Protein 2AXQ (pdb70)

Foldseek 3Di:
DFEEEEEDQDLLLQVQLVVQLVDPPYAYEYEEQDQVSQCVSCVVSVGHYDYDDLVPLVRLLVVQLVGQEYEYADDPVSVLSNVVSCLVNVHEYEYLDDQDVSNVVCFVSLAVSWYAYEYNPFQVRRQVQLVVLVVLVVQVVQVKAFAAKEKEKEKFFDQVQQPAQQSHFDPFFCLCVLQQQQAKAWWADQQDIDIGHSVGQLVQWAFDDDDPVAAKIKTFGRYQPVVCVLSVRVNYRTTTYIYITGPNNSLLSQLCVLLVLQDFPQDCLLQDFFFLLSSLCVSLVFPHLALVRSLVSSVVRDDAPDPVSSVSNSVNCVVLRNSHRGTFPRPRGRNVSVRVSCRVPRHDDQQTKMKMKMKMKTWMQGPVRDIWIKMWIWIDMADRVGRHPSSCSRSLSSSQVVVCSVVVQPPDHGHHYSRHCSSSVSSQVCCCVVPVTTTDMDIDD

Structure (mmCIF, N/CA/C/O backbone):
data_2AXQ
#
_entry.id   2AXQ
#
_cell.length_a   85.279
_cell.length_b   85.279
_cell.length_c   141.977
_cell.angle_alpha   90.00
_cell.angle_beta   90.00
_cell.angle_gamma   120.00
#
_symmetry.space_group_name_H-M   'P 31 2 1'
#
loop_
_entity.id
_entity.type
_entity.pdbx_description
1 polymer 'Saccharopine dehydrogenase'
2 non-polymer 'SULFATE ION'
3 water water
#
loop_
_atom_site.group_PDB
_atom_site.id
_atom_site.type_symbol
_atom_site.label_atom_id
_atom_site.label_alt_id
_atom_site.label_comp_id
_atom_site.label_asym_id
_atom_site.label_entity_id
_atom_site.label_seq_id
_atom_site.pdbx_PDB_ins_code
_atom_site.Cartn_x
_atom_site.Cartn_y
_atom_site.Cartn_z
_atom_site.occupancy
_atom_site.B_iso_or_equiv
_atom_site.auth_seq_id
_atom_site.auth_comp_id
_atom_site.auth_asym_id
_atom_site.auth_atom_id
_atom_site.pdbx_PDB_model_num
ATOM 1 N N . GLY A 1 23 ? 52.666 3.574 -4.201 1.00 45.60 2 GLY A N 1
ATOM 2 C CA . GLY A 1 23 ? 52.285 2.258 -4.800 1.00 42.87 2 GLY A CA 1
ATOM 3 C C . GLY A 1 23 ? 50.966 1.714 -4.270 1.00 40.74 2 GLY A C 1
ATOM 4 O O . GLY A 1 23 ? 50.062 2.469 -3.912 1.00 42.49 2 GLY A O 1
ATOM 5 N N . LYS A 1 24 ? 50.859 0.392 -4.221 1.00 37.55 3 LYS A N 1
ATOM 6 C CA . LYS A 1 24 ? 49.640 -0.260 -3.775 1.00 32.10 3 LYS A CA 1
ATOM 7 C C . LYS A 1 24 ? 49.760 -0.644 -2.329 1.00 26.01 3 LYS A C 1
ATOM 8 O O . LYS A 1 24 ? 50.840 -1.003 -1.860 1.00 28.98 3 LYS A O 1
ATOM 14 N N . ASN A 1 25 ? 48.637 -0.578 -1.625 1.00 22.32 4 ASN A N 1
ATOM 15 C CA . ASN A 1 25 ? 48.607 -0.851 -0.206 1.00 24.81 4 ASN A CA 1
ATOM 16 C C . ASN A 1 25 ? 47.930 -2.208 0.060 1.00 24.03 4 ASN A C 1
ATOM 17 O O . ASN A 1 25 ? 46.771 -2.383 -0.263 1.00 21.01 4 ASN A O 1
ATOM 22 N N . VAL A 1 26 ? 48.678 -3.149 0.647 1.00 20.77 5 VAL A N 1
ATOM 23 C CA . VAL A 1 26 ? 48.174 -4.493 0.924 1.00 22.55 5 VAL A CA 1
ATOM 24 C C . VAL A 1 26 ? 48.037 -4.693 2.422 1.00 20.07 5 VAL A C 1
ATOM 25 O O . VAL A 1 26 ? 48.994 -4.456 3.168 1.00 22.89 5 VAL A O 1
ATOM 29 N N . LEU A 1 27 ? 46.842 -5.089 2.874 1.00 21.26 6 LEU A N 1
ATOM 30 C CA . LEU A 1 27 ? 46.639 -5.488 4.273 1.00 21.58 6 LEU A CA 1
ATOM 31 C C . LEU A 1 27 ? 46.661 -7.017 4.375 1.00 23.18 6 LEU A C 1
ATOM 32 O O . LEU A 1 27 ? 45.969 -7.715 3.633 1.00 21.43 6 LEU A O 1
ATOM 37 N N . LEU A 1 28 ? 47.458 -7.528 5.303 1.00 21.03 7 LEU A N 1
ATOM 38 C CA . LEU A 1 28 ? 47.464 -8.959 5.551 1.00 24.08 7 LEU A CA 1
ATOM 39 C C . LEU A 1 28 ? 46.964 -9.235 6.953 1.00 24.84 7 LEU A C 1
ATOM 40 O O . LEU A 1 28 ? 47.533 -8.741 7.933 1.00 24.47 7 LEU A O 1
ATOM 45 N N . LEU A 1 29 ? 45.896 -10.015 7.036 1.00 23.39 8 LEU A N 1
ATOM 46 C CA . LEU A 1 29 ? 45.370 -10.484 8.298 1.00 27.41 8 LEU A CA 1
ATOM 47 C C . LEU A 1 29 ? 45.885 -11.901 8.530 1.00 32.28 8 LEU A C 1
ATOM 48 O O . LEU A 1 29 ? 45.622 -12.804 7.736 1.00 29.42 8 LEU A O 1
ATOM 53 N N . GLY A 1 30 ? 46.605 -12.105 9.627 1.00 35.25 9 GLY A N 1
ATOM 54 C CA . GLY A 1 30 ? 47.082 -13.441 9.925 1.00 42.61 9 GLY A CA 1
ATOM 55 C C . GLY A 1 30 ? 48.383 -13.502 10.687 1.00 47.67 9 GLY A C 1
ATOM 56 O O . GLY A 1 30 ? 49.263 -12.639 10.538 1.00 46.12 9 GLY A O 1
ATOM 57 N N . SER A 1 31 ? 48.476 -14.529 11.528 1.00 51.85 10 SER A N 1
ATOM 58 C CA . SER A 1 31 ? 49.703 -14.862 12.239 1.00 57.21 10 SER A CA 1
ATOM 59 C C . SER A 1 31 ? 49.827 -16.382 12.254 1.00 58.53 10 SER A C 1
ATOM 60 O O . SER A 1 31 ? 49.792 -17.018 13.312 1.00 60.52 10 SER A O 1
ATOM 63 N N . GLY A 1 32 ? 49.910 -16.953 11.058 1.00 58.75 11 GLY A N 1
ATOM 64 C CA . GLY A 1 32 ? 50.253 -18.352 10.879 1.00 56.88 11 GLY A CA 1
ATOM 65 C C . GLY A 1 32 ? 51.599 -18.322 10.195 1.00 56.21 11 GLY A C 1
ATOM 66 O O . GLY A 1 32 ? 52.063 -17.244 9.804 1.00 53.81 11 GLY A O 1
ATOM 67 N N . PHE A 1 33 ? 52.233 -19.491 10.060 1.00 53.69 12 PHE A N 1
ATOM 68 C CA . PHE A 1 33 ? 53.506 -19.596 9.343 1.00 51.34 12 PHE A CA 1
ATOM 69 C C . PHE A 1 33 ? 53.289 -19.255 7.866 1.00 44.83 12 PHE A C 1
ATOM 70 O O . PHE A 1 33 ? 54.226 -18.871 7.183 1.00 43.41 12 PHE A O 1
ATOM 78 N N . VAL A 1 34 ? 52.053 -19.381 7.385 1.00 40.45 13 VAL A N 1
ATOM 79 C CA . VAL A 1 34 ? 51.729 -19.010 6.003 1.00 36.63 13 VAL A CA 1
ATOM 80 C C . VAL A 1 34 ? 51.918 -17.523 5.749 1.00 33.12 13 VAL A C 1
ATOM 81 O O . VAL A 1 34 ? 52.305 -17.107 4.654 1.00 28.45 13 VAL A O 1
ATOM 85 N N . ALA A 1 35 ? 51.677 -16.711 6.776 1.00 29.53 14 ALA A N 1
ATOM 86 C CA . ALA A 1 35 ? 51.838 -15.269 6.633 1.00 26.41 14 ALA A CA 1
ATOM 87 C C . ALA A 1 35 ? 53.246 -14.828 6.212 1.00 25.75 14 ALA A C 1
ATOM 88 O O . ALA A 1 35 ? 53.375 -13.925 5.417 1.00 22.99 14 ALA A O 1
ATOM 90 N N . GLN A 1 36 ? 54.299 -15.493 6.704 1.00 26.60 15 GLN A N 1
ATOM 91 C CA . GLN A 1 36 ? 55.651 -15.001 6.471 1.00 24.56 15 GLN A CA 1
ATOM 92 C C . GLN A 1 36 ? 56.072 -14.905 5.007 1.00 23.21 15 GLN A C 1
ATOM 93 O O . GLN A 1 36 ? 56.523 -13.845 4.581 1.00 26.94 15 GLN A O 1
ATOM 99 N N . PRO A 1 37 ? 55.947 -15.998 4.228 1.00 23.27 16 PRO A N 1
ATOM 100 C CA . PRO A 1 37 ? 56.367 -15.802 2.832 1.00 21.19 16 PRO A CA 1
ATOM 101 C C . PRO A 1 37 ? 55.539 -14.772 2.048 1.00 20.85 16 PRO A C 1
ATOM 102 O O . PRO A 1 37 ? 56.045 -14.194 1.082 1.00 23.07 16 PRO A O 1
ATOM 106 N N . VAL A 1 38 ? 54.268 -14.612 2.400 1.00 21.93 17 VAL A N 1
ATOM 107 C CA . VAL A 1 38 ? 53.378 -13.656 1.685 1.00 20.95 17 VAL A CA 1
ATOM 108 C C . VAL A 1 38 ? 53.857 -12.229 1.956 1.00 23.24 17 VAL A C 1
ATOM 109 O O . VAL A 1 38 ? 54.119 -11.472 1.029 1.00 23.29 17 VAL A O 1
ATOM 113 N N . ILE A 1 39 ? 53.992 -11.880 3.237 1.00 23.97 18 ILE A N 1
ATOM 114 C CA . ILE A 1 39 ? 54.525 -10.565 3.617 1.00 25.75 18 ILE A CA 1
ATOM 115 C C . ILE A 1 39 ? 55.860 -10.361 2.918 1.00 25.81 18 ILE A C 1
ATOM 116 O O . ILE A 1 39 ? 56.062 -9.373 2.201 1.00 24.75 18 ILE A O 1
ATOM 121 N N . ASP A 1 40 ? 56.775 -11.323 3.076 1.00 26.00 19 ASP A N 1
ATOM 122 C CA . ASP A 1 40 ? 58.126 -11.151 2.555 1.00 28.84 19 ASP A CA 1
ATOM 123 C C . ASP A 1 40 ? 58.223 -11.014 1.037 1.00 28.29 19 ASP A C 1
ATOM 124 O O . ASP A 1 40 ? 58.988 -10.186 0.534 1.00 30.22 19 ASP A O 1
ATOM 129 N N . THR A 1 41 ? 57.471 -11.819 0.289 1.00 25.76 20 THR A N 1
ATOM 130 C CA . THR A 1 41 ? 57.557 -11.713 -1.171 1.00 24.11 20 THR A CA 1
ATOM 131 C C . THR A 1 41 ? 56.876 -10.433 -1.688 1.00 24.05 20 THR A C 1
ATOM 132 O O . THR A 1 41 ? 57.339 -9.839 -2.666 1.00 26.32 20 THR A O 1
ATOM 136 N N . LEU A 1 42 ? 55.796 -10.004 -1.021 1.00 23.32 21 LEU A N 1
ATOM 137 C CA . LEU A 1 42 ? 55.077 -8.796 -1.454 1.00 24.45 21 LEU A CA 1
ATOM 138 C C . LEU A 1 42 ? 55.851 -7.535 -1.056 1.00 24.95 21 LEU A C 1
ATOM 139 O O . LEU A 1 42 ? 55.985 -6.617 -1.861 1.00 26.51 21 LEU A O 1
ATOM 144 N N . ALA A 1 43 ? 56.356 -7.503 0.179 1.00 29.02 22 ALA A N 1
ATOM 145 C CA . ALA A 1 43 ? 57.096 -6.327 0.682 1.00 28.17 22 ALA A CA 1
ATOM 146 C C . ALA A 1 43 ? 58.408 -6.055 -0.077 1.00 33.17 22 ALA A C 1
ATOM 147 O O . ALA A 1 43 ? 58.864 -4.901 -0.155 1.00 33.58 22 ALA A O 1
ATOM 149 N N . ALA A 1 44 ? 58.977 -7.114 -0.670 1.00 32.98 23 ALA A N 1
ATOM 150 C CA . ALA A 1 44 ? 60.136 -7.023 -1.552 1.00 35.34 23 ALA A CA 1
ATOM 151 C C . ALA A 1 44 ? 59.868 -6.189 -2.807 1.00 35.71 23 ALA A C 1
ATOM 152 O O . ALA A 1 44 ? 60.793 -5.649 -3.412 1.00 38.85 23 ALA A O 1
ATOM 154 N N . ASN A 1 45 ? 58.602 -6.084 -3.194 1.00 36.58 24 ASN A N 1
ATOM 155 C CA . ASN A 1 45 ? 58.198 -5.235 -4.304 1.00 38.23 24 ASN A CA 1
ATOM 156 C C . ASN A 1 45 ? 58.191 -3.759 -3.860 1.00 40.03 24 ASN A C 1
ATOM 157 O O . ASN A 1 45 ? 57.576 -3.409 -2.860 1.00 35.99 24 ASN A O 1
ATOM 162 N N . ASP A 1 46 ? 58.883 -2.902 -4.607 1.00 44.35 25 ASP A N 1
ATOM 163 C CA . ASP A 1 46 ? 59.011 -1.489 -4.220 1.00 47.79 25 ASP A CA 1
ATOM 164 C C . ASP A 1 46 ? 57.681 -0.756 -4.237 1.00 46.25 25 ASP A C 1
ATOM 165 O O . ASP A 1 46 ? 57.461 0.133 -3.415 1.00 47.81 25 ASP A O 1
ATOM 170 N N . ASP A 1 47 ? 56.792 -1.163 -5.142 1.00 44.72 26 ASP A N 1
ATOM 171 C CA . ASP A 1 47 ? 55.482 -0.517 -5.302 1.00 43.33 26 ASP A CA 1
ATOM 172 C C . ASP A 1 47 ? 54.348 -1.179 -4.527 1.00 38.97 26 ASP A C 1
ATOM 173 O O . ASP A 1 47 ? 53.182 -1.012 -4.881 1.00 39.15 26 ASP A O 1
ATOM 178 N N . ILE A 1 48 ? 54.689 -1.944 -3.495 1.00 33.30 27 ILE A N 1
ATOM 179 C CA . ILE A 1 48 ? 53.665 -2.536 -2.624 1.00 29.44 27 ILE A CA 1
ATOM 180 C C . ILE A 1 48 ? 54.031 -2.230 -1.192 1.00 30.05 27 ILE A C 1
ATOM 181 O O . ILE A 1 48 ? 55.170 -2.467 -0.764 1.00 31.03 27 ILE A O 1
ATOM 186 N N . ASN A 1 49 ? 53.061 -1.700 -0.452 1.00 29.69 28 ASN A N 1
ATOM 187 C CA . ASN A 1 49 ? 53.238 -1.382 0.954 1.00 29.22 28 ASN A CA 1
ATOM 188 C C . ASN A 1 49 ? 52.367 -2.320 1.764 1.00 26.81 28 ASN A C 1
ATOM 189 O O . ASN A 1 49 ? 51.139 -2.271 1.676 1.00 24.39 28 ASN A O 1
ATOM 194 N N . VAL A 1 50 ? 53.004 -3.198 2.523 1.00 24.93 29 VAL A N 1
ATOM 195 C CA . VAL A 1 50 ? 52.283 -4.179 3.305 1.00 25.15 29 VAL A CA 1
ATOM 196 C C . VAL A 1 50 ? 52.090 -3.700 4.715 1.00 25.00 29 VAL A C 1
ATOM 197 O O . VAL A 1 50 ? 53.002 -3.164 5.319 1.00 26.43 29 VAL A O 1
ATOM 201 N N . THR A 1 51 ? 50.880 -3.913 5.206 1.00 23.62 30 THR A N 1
ATOM 202 C CA . THR A 1 51 ? 50.558 -3.754 6.588 1.00 25.23 30 THR A CA 1
ATOM 203 C C . THR A 1 51 ? 50.134 -5.113 7.101 1.00 24.49 30 THR A C 1
ATOM 204 O O . THR A 1 51 ? 49.214 -5.744 6.562 1.00 23.31 30 THR A O 1
ATOM 208 N N . VAL A 1 52 ? 50.822 -5.559 8.153 1.00 23.64 31 VAL A N 1
ATOM 209 C CA . VAL A 1 52 ? 50.441 -6.764 8.882 1.00 24.05 31 VAL A CA 1
ATOM 210 C C . VAL A 1 52 ? 49.586 -6.450 10.092 1.00 27.22 31 VAL A C 1
ATOM 211 O O . VAL A 1 52 ? 49.933 -5.575 10.917 1.00 27.46 31 VAL A O 1
ATOM 215 N N . ALA A 1 53 ? 48.471 -7.164 10.184 1.00 23.05 32 ALA A N 1
ATOM 216 C CA . ALA A 1 53 ? 47.506 -7.020 11.266 1.00 28.69 32 ALA A CA 1
ATOM 217 C C . ALA A 1 53 ? 47.269 -8.355 11.961 1.00 30.96 32 ALA A C 1
ATOM 218 O O . ALA A 1 53 ? 46.879 -9.342 11.331 1.00 32.77 32 ALA A O 1
ATOM 220 N N . CYS A 1 54 ? 47.554 -8.385 13.259 1.00 32.51 33 CYS A N 1
ATOM 221 C CA . CYS A 1 54 ? 47.236 -9.514 14.121 1.00 35.57 33 CYS A CA 1
ATOM 222 C C . CYS A 1 54 ? 46.574 -8.912 15.362 1.00 37.28 33 CYS A C 1
ATOM 223 O O . CYS A 1 54 ? 46.619 -7.693 15.560 1.00 37.80 33 CYS A O 1
ATOM 226 N N . ARG A 1 55 ? 45.988 -9.756 16.199 1.00 38.11 34 ARG A N 1
ATOM 227 C CA . ARG A 1 55 ? 45.491 -9.300 17.500 1.00 42.57 34 ARG A CA 1
ATOM 228 C C . ARG A 1 55 ? 46.510 -8.482 18.319 1.00 42.73 34 ARG A C 1
ATOM 229 O O . ARG A 1 55 ? 46.127 -7.460 18.908 1.00 40.37 34 ARG A O 1
ATOM 237 N N . THR A 1 56 ? 47.786 -8.898 18.344 1.00 38.38 35 THR A N 1
ATOM 238 C CA . THR A 1 56 ? 48.786 -8.211 19.166 1.00 37.79 35 THR A CA 1
ATOM 239 C C . THR A 1 56 ? 49.841 -7.465 18.332 1.00 38.69 35 THR A C 1
ATOM 240 O O . THR A 1 56 ? 50.480 -8.048 17.449 1.00 39.60 35 THR A O 1
ATOM 244 N N . LEU A 1 57 ? 50.043 -6.184 18.623 1.00 36.52 36 LEU A N 1
ATOM 245 C CA . LEU A 1 57 ? 51.020 -5.379 17.856 1.00 36.72 36 LEU A CA 1
ATOM 246 C C . LEU A 1 57 ? 52.399 -6.071 17.679 1.00 40.35 36 LEU A C 1
ATOM 247 O O . LEU A 1 57 ? 53.048 -5.964 16.608 1.00 36.67 36 LEU A O 1
ATOM 252 N N . ALA A 1 58 ? 52.854 -6.756 18.731 1.00 41.95 37 ALA A N 1
ATOM 253 C CA . ALA A 1 58 ? 54.197 -7.356 18.733 1.00 41.18 37 ALA A CA 1
ATOM 254 C C . ALA A 1 58 ? 54.336 -8.473 17.675 1.00 41.10 37 ALA A C 1
ATOM 255 O O . ALA A 1 58 ? 55.308 -8.451 16.919 1.00 36.50 37 ALA A O 1
ATOM 257 N N . ASN A 1 59 ? 53.361 -9.407 17.610 1.00 40.34 38 ASN A N 1
ATOM 258 C CA . ASN A 1 59 ? 53.258 -10.394 16.509 1.00 41.60 38 ASN A CA 1
ATOM 259 C C . ASN A 1 59 ? 53.436 -9.772 15.144 1.00 41.03 38 ASN A C 1
ATOM 260 O O . ASN A 1 59 ? 54.231 -10.242 14.336 1.00 44.64 38 ASN A O 1
ATOM 265 N N . ALA A 1 60 ? 52.635 -8.741 14.882 1.00 34.28 39 ALA A N 1
ATOM 266 C CA . ALA A 1 60 ? 52.625 -8.095 13.606 1.00 32.73 39 ALA A CA 1
ATOM 267 C C . ALA A 1 60 ? 53.974 -7.404 13.396 1.00 34.51 39 ALA A C 1
ATOM 268 O O . ALA A 1 60 ? 54.523 -7.432 12.292 1.00 36.59 39 ALA A O 1
ATOM 270 N N . GLN A 1 61 ? 54.534 -6.809 14.459 1.00 34.57 40 GLN A N 1
ATOM 271 C CA . GLN A 1 61 ? 55.835 -6.114 14.319 1.00 35.94 40 GLN A CA 1
ATOM 272 C C . GLN A 1 61 ? 56.931 -7.132 14.025 1.00 36.96 40 GLN A C 1
ATOM 273 O O . GLN A 1 61 ? 57.893 -6.815 13.329 1.00 37.64 40 GLN A O 1
ATOM 279 N N . ALA A 1 62 ? 56.738 -8.350 14.534 1.00 33.69 41 ALA A N 1
ATOM 280 C CA . ALA A 1 62 ? 57.682 -9.454 14.365 1.00 39.88 41 ALA A CA 1
ATOM 281 C C . ALA A 1 62 ? 57.581 -10.060 12.965 1.00 38.87 41 ALA A C 1
ATOM 282 O O . ALA A 1 62 ? 58.605 -10.265 12.296 1.00 42.41 41 ALA A O 1
ATOM 284 N N . LEU A 1 63 ? 56.349 -10.354 12.543 1.00 38.78 42 LEU A N 1
ATOM 285 C CA . LEU A 1 63 ? 56.066 -10.764 11.166 1.00 34.92 42 LEU A CA 1
ATOM 286 C C . LEU A 1 63 ? 56.499 -9.711 10.174 1.00 35.36 42 LEU A C 1
ATOM 287 O O . LEU A 1 63 ? 57.017 -10.034 9.107 1.00 37.05 42 LEU A O 1
ATOM 292 N N . ALA A 1 64 ? 56.331 -8.441 10.541 1.00 34.21 43 ALA A N 1
ATOM 293 C CA . ALA A 1 64 ? 56.694 -7.330 9.660 1.00 35.10 43 ALA A CA 1
ATOM 294 C C . ALA A 1 64 ? 58.183 -6.963 9.706 1.00 34.77 43 ALA A C 1
ATOM 295 O O . ALA A 1 64 ? 58.708 -6.370 8.762 1.00 36.31 43 ALA A O 1
ATOM 297 N N . LYS A 1 65 ? 58.846 -7.314 10.813 1.00 39.76 44 LYS A N 1
ATOM 298 C CA . LYS A 1 65 ? 60.227 -6.906 11.089 1.00 42.62 44 LYS A CA 1
ATOM 299 C C . LYS A 1 65 ? 61.221 -7.236 9.974 1.00 40.05 44 LYS A C 1
ATOM 300 O O . LYS A 1 65 ? 61.930 -6.340 9.530 1.00 42.56 44 LYS A O 1
ATOM 306 N N . PRO A 1 66 ? 61.266 -8.507 9.501 1.00 39.87 45 PRO A N 1
ATOM 307 C CA . PRO A 1 66 ? 62.206 -8.860 8.430 1.00 38.95 45 PRO A CA 1
ATOM 308 C C . PRO A 1 66 ? 62.146 -7.929 7.229 1.00 38.58 45 PRO A C 1
ATOM 309 O O . PRO A 1 66 ? 63.183 -7.543 6.688 1.00 39.37 45 PRO A O 1
ATOM 313 N N . SER A 1 67 ? 60.942 -7.540 6.822 1.00 39.89 46 SER A N 1
ATOM 314 C CA . SER A 1 67 ? 60.797 -6.674 5.660 1.00 39.95 46 SER A CA 1
ATOM 315 C C . SER A 1 67 ? 60.611 -5.206 6.005 1.00 39.94 46 SER A C 1
ATOM 316 O O . SER A 1 67 ? 60.501 -4.375 5.115 1.00 41.57 46 SER A O 1
ATOM 319 N N . GLY A 1 68 ? 60.557 -4.882 7.288 1.00 42.49 47 GLY A N 1
ATOM 320 C CA . GLY A 1 68 ? 60.301 -3.496 7.691 1.00 45.92 47 GLY A CA 1
ATOM 321 C C . GLY A 1 68 ? 58.933 -3.009 7.226 1.00 46.45 47 GLY A C 1
ATOM 322 O O . GLY A 1 68 ? 58.780 -1.860 6.778 1.00 46.82 47 GLY A O 1
ATOM 323 N N . SER A 1 69 ? 57.939 -3.886 7.322 1.00 43.98 48 SER A N 1
ATOM 324 C CA . SER A 1 69 ? 56.587 -3.532 6.923 1.00 41.93 48 SER A CA 1
ATOM 325 C C . SER A 1 69 ? 55.892 -2.804 8.051 1.00 40.28 48 SER A C 1
ATOM 326 O O . SER A 1 69 ? 56.280 -2.911 9.216 1.00 41.93 48 SER A O 1
ATOM 329 N N . LYS A 1 70 ? 54.853 -2.063 7.696 1.00 37.30 49 LYS A N 1
ATOM 330 C CA . LYS A 1 70 ? 53.967 -1.501 8.695 1.00 35.81 49 LYS A CA 1
ATOM 331 C C . LYS A 1 70 ? 53.282 -2.658 9.431 1.00 33.40 49 LYS A C 1
ATOM 332 O O . LYS A 1 70 ? 53.106 -3.746 8.889 1.00 32.64 49 LYS A O 1
ATOM 338 N N . ALA A 1 71 ? 52.935 -2.423 10.692 1.00 32.87 50 ALA A N 1
ATOM 339 C CA . ALA A 1 71 ? 52.409 -3.447 11.584 1.00 30.91 50 ALA A CA 1
ATOM 340 C C . ALA A 1 71 ? 51.441 -2.785 12.534 1.00 32.71 50 ALA A C 1
ATOM 341 O O . ALA A 1 71 ? 51.712 -1.671 13.034 1.00 33.33 50 ALA A O 1
ATOM 343 N N . ILE A 1 72 ? 50.306 -3.434 12.779 1.00 32.55 51 ILE A N 1
ATOM 344 C CA . ILE A 1 72 ? 49.272 -2.869 13.663 1.00 33.15 51 ILE A CA 1
ATOM 345 C C . ILE A 1 72 ? 48.637 -4.005 14.394 1.00 28.57 51 ILE A C 1
ATOM 346 O O . ILE A 1 72 ? 48.811 -5.147 13.997 1.00 32.62 51 ILE A O 1
ATOM 351 N N . SER A 1 73 ? 47.890 -3.696 15.453 1.00 29.82 52 SER A N 1
ATOM 352 C CA . SER A 1 73 ? 47.014 -4.675 16.114 1.00 26.81 52 SER A CA 1
ATOM 353 C C . SER A 1 73 ? 45.615 -4.484 15.570 1.00 32.64 52 SER A C 1
ATOM 354 O O . SER A 1 73 ? 45.280 -3.382 15.124 1.00 35.12 52 SER A O 1
ATOM 357 N N . LEU A 1 74 ? 44.798 -5.533 15.627 1.00 30.42 53 LEU A N 1
ATOM 358 C CA . LEU A 1 74 ? 43.451 -5.497 15.055 1.00 31.79 53 LEU A CA 1
ATOM 359 C C . LEU A 1 74 ? 42.552 -6.619 15.521 1.00 31.38 53 LEU A C 1
ATOM 360 O O . LEU A 1 74 ? 42.877 -7.788 15.402 1.00 35.03 53 LEU A O 1
ATOM 365 N N . ASP A 1 75 ? 41.382 -6.242 16.012 1.00 31.52 54 ASP A N 1
ATOM 366 C CA . ASP A 1 75 ? 40.351 -7.172 16.373 1.00 30.05 54 ASP A CA 1
ATOM 367 C C . ASP A 1 75 ? 39.367 -7.255 15.216 1.00 32.77 54 ASP A C 1
ATOM 368 O O . ASP A 1 75 ? 38.662 -6.291 14.961 1.00 31.52 54 ASP A O 1
ATOM 373 N N . VAL A 1 76 ? 39.301 -8.393 14.522 1.00 31.74 55 VAL A N 1
ATOM 374 C CA . VAL A 1 76 ? 38.440 -8.493 13.321 1.00 33.13 55 VAL A CA 1
ATOM 375 C C . VAL A 1 76 ? 36.944 -8.480 13.625 1.00 36.50 55 VAL A C 1
ATOM 376 O O . VAL A 1 76 ? 36.138 -8.230 12.724 1.00 39.59 55 VAL A O 1
ATOM 380 N N . THR A 1 77 ? 36.568 -8.751 14.875 1.00 35.06 56 THR A N 1
ATOM 381 C CA . THR A 1 77 ? 35.158 -8.693 15.277 1.00 34.80 56 THR A CA 1
ATOM 382 C C . THR A 1 77 ? 34.677 -7.262 15.547 1.00 32.33 56 THR A C 1
ATOM 383 O O . THR A 1 77 ? 33.486 -7.028 15.688 1.00 37.75 56 THR A O 1
ATOM 387 N N . ASP A 1 78 ? 35.600 -6.312 15.608 1.00 32.50 57 ASP A N 1
ATOM 388 C CA . ASP A 1 78 ? 35.251 -4.912 15.809 1.00 29.64 57 ASP A CA 1
ATOM 389 C C . ASP A 1 78 ? 35.038 -4.307 14.424 1.00 28.87 57 ASP A C 1
ATOM 390 O O . ASP A 1 78 ? 36.016 -3.942 13.755 1.00 28.35 57 ASP A O 1
ATOM 395 N N . ASP A 1 79 ? 33.776 -4.234 13.989 1.00 28.85 58 ASP A N 1
ATOM 396 C CA . ASP A 1 79 ? 33.400 -3.632 12.684 1.00 28.92 58 ASP A CA 1
ATOM 397 C C . ASP A 1 79 ? 34.063 -2.288 12.362 1.00 30.18 58 ASP A C 1
ATOM 398 O O . ASP A 1 79 ? 34.573 -2.098 11.257 1.00 28.05 58 ASP A O 1
ATOM 403 N N . SER A 1 80 ? 34.060 -1.350 13.317 1.00 28.45 59 SER A N 1
ATOM 404 C CA . SER A 1 80 ? 34.684 -0.043 13.086 1.00 26.14 59 SER A CA 1
ATOM 405 C C . SER A 1 80 ? 36.202 -0.140 12.915 1.00 22.55 59 SER A C 1
ATOM 406 O O . SER A 1 80 ? 36.786 0.562 12.106 1.00 24.71 59 SER A O 1
ATOM 409 N N . ALA A 1 81 ? 36.858 -0.976 13.729 1.00 22.29 60 ALA A N 1
ATOM 410 C CA . ALA A 1 81 ? 38.332 -1.076 13.643 1.00 24.02 60 ALA A CA 1
ATOM 411 C C . ALA A 1 81 ? 38.689 -1.687 12.294 1.00 21.35 60 ALA A C 1
ATOM 412 O O . ALA A 1 81 ? 39.662 -1.272 11.652 1.00 22.21 60 ALA A O 1
ATOM 414 N N . LEU A 1 82 ? 37.874 -2.655 11.886 1.00 22.33 61 LEU A N 1
ATOM 415 C CA . LEU A 1 82 ? 38.103 -3.407 10.664 1.00 19.99 61 LEU A CA 1
ATOM 416 C C . LEU A 1 82 ? 37.884 -2.492 9.456 1.00 19.78 61 LEU A C 1
ATOM 417 O O . LEU A 1 82 ? 38.721 -2.433 8.573 1.00 21.30 61 LEU A O 1
ATOM 422 N N . ASP A 1 83 ? 36.787 -1.738 9.452 1.00 20.98 62 ASP A N 1
ATOM 423 C CA . ASP A 1 83 ? 36.573 -0.772 8.348 1.00 22.03 62 ASP A CA 1
ATOM 424 C C . ASP A 1 83 ? 37.707 0.232 8.239 1.00 22.34 62 ASP A C 1
ATOM 425 O O . ASP A 1 83 ? 38.161 0.574 7.119 1.00 21.85 62 ASP A O 1
ATOM 430 N N . LYS A 1 84 ? 38.153 0.759 9.381 1.00 20.93 63 LYS A N 1
ATOM 431 C CA . LYS A 1 84 ? 39.186 1.787 9.350 1.00 22.84 63 LYS A CA 1
ATOM 432 C C . LYS A 1 84 ? 40.390 1.301 8.580 1.00 22.63 63 LYS A C 1
ATOM 433 O O . LYS A 1 84 ? 40.874 1.977 7.683 1.00 21.94 63 LYS A O 1
ATOM 439 N N . VAL A 1 85 ? 40.865 0.099 8.884 1.00 23.66 64 VAL A N 1
ATOM 440 C CA . VAL A 1 85 ? 42.094 -0.335 8.210 1.00 22.54 64 VAL A CA 1
ATOM 441 C C . VAL A 1 85 ? 41.878 -0.845 6.771 1.00 20.11 64 VAL A C 1
ATOM 442 O O . VAL A 1 85 ? 42.688 -0.573 5.905 1.00 21.21 64 VAL A O 1
ATOM 446 N N . LEU A 1 86 ? 40.788 -1.548 6.499 1.00 19.98 65 LEU A N 1
ATOM 447 C CA . LEU A 1 86 ? 40.497 -1.929 5.093 1.00 20.19 65 LEU A CA 1
ATOM 448 C C . LEU A 1 86 ? 40.446 -0.713 4.177 1.00 20.96 65 LEU A C 1
ATOM 449 O O . LEU A 1 86 ? 41.020 -0.718 3.094 1.00 23.69 65 LEU A O 1
ATOM 454 N N . ALA A 1 87 ? 39.763 0.338 4.624 1.00 22.07 66 ALA A N 1
ATOM 455 C CA . ALA A 1 87 ? 39.679 1.561 3.836 1.00 22.00 66 ALA A CA 1
ATOM 456 C C . ALA A 1 87 ? 41.024 2.214 3.530 1.00 23.69 66 ALA A C 1
ATOM 457 O O . ALA A 1 87 ? 41.104 2.999 2.591 1.00 26.62 66 ALA A O 1
ATOM 459 N N . ASP A 1 88 ? 42.050 1.930 4.341 1.00 24.08 67 ASP A N 1
ATOM 460 C CA . ASP A 1 88 ? 43.405 2.447 4.151 1.00 25.38 67 ASP A CA 1
ATOM 461 C C . ASP A 1 88 ? 44.186 1.632 3.123 1.00 26.32 67 ASP A C 1
ATOM 462 O O . ASP A 1 88 ? 45.340 1.929 2.812 1.00 24.33 67 ASP A O 1
ATOM 467 N N . ASN A 1 89 ? 43.550 0.598 2.587 1.00 24.61 68 ASN A N 1
ATOM 468 C CA . ASN A 1 89 ? 44.262 -0.349 1.737 1.00 22.03 68 ASN A CA 1
ATOM 469 C C . ASN A 1 89 ? 43.523 -0.632 0.444 1.00 23.28 68 ASN A C 1
ATOM 470 O O . ASN A 1 89 ? 42.316 -0.407 0.357 1.00 23.97 68 ASN A O 1
ATOM 475 N N . ASP A 1 90 ? 44.245 -1.159 -0.544 1.00 25.50 69 ASP A N 1
ATOM 476 C CA . ASP A 1 90 ? 43.648 -1.534 -1.818 1.00 25.27 69 ASP A CA 1
ATOM 477 C C . ASP A 1 90 ? 43.101 -2.968 -1.859 1.00 24.17 69 ASP A C 1
ATOM 478 O O . ASP A 1 90 ? 42.214 -3.268 -2.659 1.00 24.37 69 ASP A O 1
ATOM 483 N N . VAL A 1 91 ? 43.643 -3.853 -1.016 1.00 22.12 70 VAL A N 1
ATOM 484 C CA . VAL A 1 91 ? 43.254 -5.261 -0.977 1.00 20.71 70 VAL A CA 1
ATOM 485 C C . VAL A 1 91 ? 43.604 -5.791 0.412 1.00 19.85 70 VAL A C 1
ATOM 486 O O . VAL A 1 91 ? 44.560 -5.317 1.059 1.00 24.85 70 VAL A O 1
ATOM 490 N N . VAL A 1 92 ? 42.813 -6.751 0.873 1.00 20.20 71 VAL A N 1
ATOM 491 C CA . VAL A 1 92 ? 43.100 -7.446 2.114 1.00 19.03 71 VAL A CA 1
ATOM 492 C C . VAL A 1 92 ? 43.269 -8.939 1.835 1.00 21.29 71 VAL A C 1
ATOM 493 O O . VAL A 1 92 ? 42.453 -9.565 1.142 1.00 17.87 71 VAL A O 1
ATOM 497 N N . ILE A 1 93 ? 44.351 -9.490 2.373 1.00 21.12 72 ILE A N 1
ATOM 498 C CA . ILE A 1 93 ? 44.616 -10.907 2.305 1.00 17.89 72 ILE A CA 1
ATOM 499 C C . ILE A 1 93 ? 44.202 -11.431 3.662 1.00 17.61 72 ILE A C 1
ATOM 500 O O . ILE A 1 93 ? 44.742 -11.017 4.693 1.00 19.49 72 ILE A O 1
ATOM 505 N N . SER A 1 94 ? 43.205 -12.293 3.644 1.00 15.78 73 SER A N 1
ATOM 506 C CA . SER A 1 94 ? 42.656 -12.888 4.872 1.00 19.96 73 SER A CA 1
ATOM 507 C C . SER A 1 94 ? 43.210 -14.290 5.090 1.00 23.34 73 SER A C 1
ATOM 508 O O . SER A 1 94 ? 42.763 -15.258 4.446 1.00 22.88 73 SER A O 1
ATOM 511 N N . LEU A 1 95 ? 44.190 -14.395 5.972 1.00 25.73 74 LEU A N 1
ATOM 512 C CA . LEU A 1 95 ? 44.808 -15.687 6.299 1.00 28.55 74 LEU A CA 1
ATOM 513 C C . LEU A 1 95 ? 44.444 -16.111 7.713 1.00 32.32 74 LEU A C 1
ATOM 514 O O . LEU A 1 95 ? 45.231 -16.771 8.407 1.00 34.22 74 LEU A O 1
ATOM 519 N N . ILE A 1 96 ? 43.265 -15.695 8.142 1.00 29.71 75 ILE A N 1
ATOM 520 C CA . ILE A 1 96 ? 42.771 -16.048 9.451 1.00 31.97 75 ILE A CA 1
ATOM 521 C C . ILE A 1 96 ? 41.748 -17.151 9.237 1.00 32.95 75 ILE A C 1
ATOM 522 O O . ILE A 1 96 ? 41.384 -17.429 8.078 1.00 33.59 75 ILE A O 1
ATOM 527 N N . PRO A 1 97 ? 41.309 -17.819 10.329 1.00 34.25 76 PRO A N 1
ATOM 528 C CA . PRO A 1 97 ? 40.311 -18.879 10.197 1.00 32.77 76 PRO A CA 1
ATOM 529 C C . PRO A 1 97 ? 39.109 -18.483 9.334 1.00 34.81 76 PRO A C 1
ATOM 530 O O . PRO A 1 97 ? 38.631 -17.342 9.416 1.00 32.88 76 PRO A O 1
ATOM 534 N N . TYR A 1 98 ? 38.615 -19.440 8.541 1.00 35.21 77 TYR A N 1
ATOM 535 C CA . TYR A 1 98 ? 37.560 -19.197 7.551 1.00 35.13 77 TYR A CA 1
ATOM 536 C C . TYR A 1 98 ? 36.221 -18.709 8.134 1.00 35.84 77 TYR A C 1
ATOM 537 O O . TYR A 1 98 ? 35.405 -18.102 7.411 1.00 31.91 77 TYR A O 1
ATOM 546 N N . THR A 1 99 ? 35.985 -18.977 9.422 1.00 33.90 78 THR A N 1
ATOM 547 C CA . THR A 1 99 ? 34.753 -18.495 10.069 1.00 35.70 78 THR A CA 1
ATOM 548 C C . THR A 1 99 ? 34.750 -16.973 10.182 1.00 34.22 78 THR A C 1
ATOM 549 O O . THR A 1 99 ? 33.685 -16.376 10.371 1.00 35.75 78 THR A O 1
ATOM 553 N N . PHE A 1 100 ? 35.937 -16.365 10.087 1.00 31.81 79 PHE A N 1
ATOM 554 C CA . PHE A 1 100 ? 36.076 -14.912 10.117 1.00 32.56 79 PHE A CA 1
ATOM 555 C C . PHE A 1 100 ? 35.986 -14.226 8.755 1.00 30.24 79 PHE A C 1
ATOM 556 O O . PHE A 1 100 ? 35.851 -13.008 8.706 1.00 28.91 79 PHE A O 1
ATOM 564 N N . HIS A 1 101 ? 36.061 -14.982 7.656 1.00 27.44 80 HIS A N 1
ATOM 565 C CA . HIS A 1 101 ? 36.064 -14.328 6.335 1.00 23.50 80 HIS A CA 1
ATOM 566 C C . HIS A 1 101 ? 34.825 -13.476 6.107 1.00 24.38 80 HIS A C 1
ATOM 567 O O . HIS A 1 101 ? 34.916 -12.422 5.479 1.00 26.04 80 HIS A O 1
ATOM 574 N N . PRO A 1 102 ? 33.656 -13.941 6.570 1.00 27.38 81 PRO A N 1
ATOM 575 C CA . PRO A 1 102 ? 32.445 -13.131 6.427 1.00 23.05 81 PRO A CA 1
ATOM 576 C C . PRO A 1 102 ? 32.561 -11.730 7.037 1.00 24.94 81 PRO A C 1
ATOM 577 O O . PRO A 1 102 ? 32.147 -10.771 6.388 1.00 24.33 81 PRO A O 1
ATOM 581 N N . ASN A 1 103 ? 33.120 -11.621 8.248 1.00 24.88 82 ASN A N 1
ATOM 582 C CA . ASN A 1 103 ? 33.439 -10.325 8.866 1.00 23.86 82 ASN A CA 1
ATOM 583 C C . ASN A 1 103 ? 34.296 -9.454 7.989 1.00 20.88 82 ASN A C 1
ATOM 584 O O . ASN A 1 103 ? 34.029 -8.265 7.847 1.00 22.88 82 ASN A O 1
ATOM 589 N N . VAL A 1 104 ? 35.338 -10.058 7.413 1.00 18.78 83 VAL A N 1
ATOM 590 C CA . VAL A 1 104 ? 36.259 -9.372 6.527 1.00 19.66 83 VAL A CA 1
ATOM 591 C C . VAL A 1 104 ? 35.531 -8.903 5.276 1.00 21.84 83 VAL A C 1
ATOM 592 O O . VAL A 1 104 ? 35.675 -7.751 4.854 1.00 20.74 83 VAL A O 1
ATOM 596 N N . VAL A 1 105 ? 34.740 -9.799 4.701 1.00 24.14 84 VAL A N 1
ATOM 597 C CA . VAL A 1 105 ? 34.039 -9.499 3.450 1.00 23.18 84 VAL A CA 1
ATOM 598 C C . VAL A 1 105 ? 32.940 -8.450 3.662 1.00 23.14 84 VAL A C 1
ATOM 599 O O . VAL A 1 105 ? 32.776 -7.573 2.824 1.00 21.34 84 VAL A O 1
ATOM 603 N N . LYS A 1 106 ? 32.206 -8.535 4.774 1.00 23.09 85 LYS A N 1
ATOM 604 C CA . LYS A 1 106 ? 31.228 -7.481 5.112 1.00 25.49 85 LYS A CA 1
ATOM 605 C C . LYS A 1 106 ? 31.893 -6.104 5.174 1.00 22.99 85 LYS A C 1
ATOM 606 O O . LYS A 1 106 ? 31.338 -5.106 4.687 1.00 23.92 85 LYS A O 1
ATOM 612 N N . SER A 1 107 ? 33.074 -6.060 5.774 1.00 20.94 86 SER A N 1
ATOM 613 C CA . SER A 1 107 ? 33.873 -4.835 5.833 1.00 18.89 86 SER A CA 1
ATOM 614 C C . SER A 1 107 ? 34.351 -4.433 4.444 1.00 23.13 86 SER A C 1
ATOM 615 O O . SER A 1 107 ? 34.252 -3.256 4.068 1.00 19.21 86 SER A O 1
ATOM 618 N N . ALA A 1 108 ? 34.813 -5.406 3.645 1.00 15.90 87 ALA A N 1
ATOM 619 C CA . ALA A 1 108 ? 35.240 -5.097 2.292 1.00 16.83 87 ALA A CA 1
ATOM 620 C C . ALA A 1 108 ? 34.096 -4.547 1.441 1.00 17.84 87 ALA A C 1
ATOM 621 O O . ALA A 1 108 ? 34.346 -3.703 0.601 1.00 19.44 87 ALA A O 1
ATOM 623 N N . ILE A 1 109 ? 32.869 -5.026 1.665 1.00 18.70 88 ILE A N 1
ATOM 624 C CA . ILE A 1 109 ? 31.695 -4.526 0.932 1.00 19.02 88 ILE A CA 1
ATOM 625 C C . ILE A 1 109 ? 31.481 -3.037 1.316 1.00 22.04 88 ILE A C 1
ATOM 626 O O . ILE A 1 109 ? 31.350 -2.157 0.457 1.00 20.56 88 ILE A O 1
ATOM 631 N N . ARG A 1 110 ? 31.510 -2.754 2.613 1.00 22.53 89 ARG A N 1
ATOM 632 C CA . ARG A 1 110 ? 31.322 -1.389 3.089 1.00 22.91 89 ARG A CA 1
ATOM 633 C C . ARG A 1 110 ? 32.384 -0.428 2.568 1.00 22.58 89 ARG A C 1
ATOM 634 O O . ARG A 1 110 ? 32.070 0.699 2.227 1.00 25.57 89 ARG A O 1
ATOM 642 N N . THR A 1 111 ? 33.637 -0.866 2.531 1.00 21.51 90 THR A N 1
ATOM 643 C CA . THR A 1 111 ? 34.761 -0.003 2.212 1.00 21.25 90 THR A CA 1
ATOM 644 C C . THR A 1 111 ? 35.174 -0.054 0.737 1.00 21.85 90 THR A C 1
ATOM 645 O O . THR A 1 111 ? 36.076 0.682 0.308 1.00 19.51 90 THR A O 1
ATOM 649 N N . LYS A 1 112 ? 34.535 -0.938 -0.024 1.00 22.43 91 LYS A N 1
ATOM 650 C CA . LYS A 1 112 ? 34.935 -1.232 -1.407 1.00 24.37 91 LYS A CA 1
ATOM 651 C C . LYS A 1 112 ? 36.415 -1.606 -1.502 1.00 24.75 91 LYS A C 1
ATOM 652 O O . LYS A 1 112 ? 37.211 -0.931 -2.159 1.00 24.77 91 LYS A O 1
ATOM 658 N N . THR A 1 113 ? 36.786 -2.680 -0.810 1.00 19.75 92 THR A N 1
ATOM 659 C CA . THR A 1 113 ? 38.171 -3.157 -0.794 1.00 18.56 92 THR A CA 1
ATOM 660 C C . THR A 1 113 ? 38.126 -4.573 -1.389 1.00 16.28 92 THR A C 1
ATOM 661 O O . THR A 1 113 ? 37.201 -5.325 -1.089 1.00 20.19 92 THR A O 1
ATOM 665 N N . ASP A 1 114 ? 39.115 -4.914 -2.214 1.00 20.17 93 ASP A N 1
ATOM 666 C CA . ASP A 1 114 ? 39.219 -6.274 -2.727 1.00 18.75 93 ASP A CA 1
ATOM 667 C C . ASP A 1 114 ? 39.756 -7.21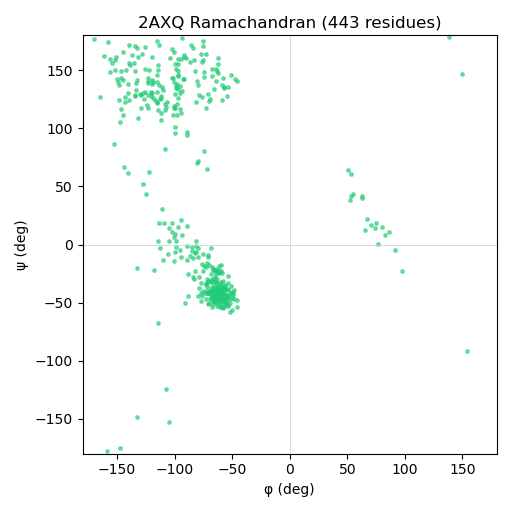6 -1.657 1.00 20.35 93 ASP A C 1
ATOM 668 O O . ASP A 1 114 ? 40.420 -6.776 -0.710 1.00 16.24 93 ASP A O 1
ATOM 673 N N . VAL A 1 115 ? 39.461 -8.514 -1.810 1.00 19.90 94 VAL A N 1
ATOM 674 C CA . VAL A 1 115 ? 39.811 -9.535 -0.797 1.00 19.00 94 VAL A CA 1
ATOM 675 C C . VAL A 1 115 ? 40.460 -10.736 -1.499 1.00 19.79 94 VAL A C 1
ATOM 676 O O . VAL A 1 115 ? 40.080 -11.079 -2.621 1.00 17.71 94 VAL A O 1
ATOM 680 N N . VAL A 1 116 ? 41.474 -11.329 -0.876 1.00 18.67 95 VAL A N 1
ATOM 681 C CA . VAL A 1 116 ? 42.018 -12.614 -1.340 1.00 17.84 95 VAL A CA 1
ATOM 682 C C . VAL A 1 116 ? 42.059 -13.599 -0.178 1.00 17.85 95 VAL A C 1
ATOM 683 O O . VAL A 1 116 ? 42.525 -13.260 0.934 1.00 20.24 95 VAL A O 1
ATOM 687 N N . THR A 1 117 ? 41.526 -14.804 -0.395 1.00 20.73 96 THR A N 1
ATOM 688 C CA . THR A 1 117 ? 41.676 -15.877 0.616 1.00 19.39 96 THR A CA 1
ATOM 689 C C . THR A 1 117 ? 42.214 -17.154 -0.019 1.00 20.61 96 THR A C 1
ATOM 690 O O . THR A 1 117 ? 42.204 -17.286 -1.251 1.00 19.78 96 THR A O 1
ATOM 694 N N . SER A 1 118 ? 42.695 -18.070 0.829 1.00 21.94 97 SER A N 1
ATOM 695 C CA . SER A 1 118 ? 43.074 -19.411 0.394 1.00 22.97 97 SER A CA 1
ATOM 696 C C . SER A 1 118 ? 42.023 -20.466 0.743 1.00 24.35 97 SER A C 1
ATOM 697 O O . SER A 1 118 ? 42.277 -21.667 0.619 1.00 28.03 97 SER A O 1
ATOM 700 N N . SER A 1 119 ? 40.849 -20.035 1.181 1.00 24.83 98 SER A N 1
ATOM 701 C CA . SER A 1 119 ? 39.858 -20.942 1.768 1.00 22.39 98 SER A CA 1
ATOM 702 C C . SER A 1 119 ? 38.780 -21.348 0.776 1.00 24.58 98 SER A C 1
ATOM 703 O O . SER A 1 119 ? 38.459 -20.580 -0.132 1.00 22.87 98 SER A O 1
ATOM 706 N N . TYR A 1 120 ? 38.214 -22.557 0.962 1.00 26.58 99 TYR A N 1
ATOM 707 C CA . TYR A 1 120 ? 36.992 -22.951 0.249 1.00 27.13 99 TYR A CA 1
ATOM 708 C C . TYR A 1 120 ? 35.869 -21.940 0.528 1.00 27.54 99 TYR A C 1
ATOM 709 O O . TYR A 1 120 ? 35.700 -21.503 1.661 1.00 29.01 99 TYR A O 1
ATOM 718 N N . ILE A 1 121 ? 35.146 -21.534 -0.519 1.00 25.94 100 ILE A N 1
ATOM 719 C CA . ILE A 1 121 ? 33.998 -20.618 -0.384 1.00 27.33 100 ILE A CA 1
ATOM 720 C C . ILE A 1 121 ? 32.965 -21.235 0.544 1.00 29.85 100 ILE A C 1
ATOM 721 O O . ILE A 1 121 ? 32.532 -22.371 0.318 1.00 28.28 100 ILE A O 1
ATOM 726 N N . SER A 1 122 ? 32.606 -20.495 1.599 1.00 25.81 101 SER A N 1
ATOM 727 C CA . SER A 1 122 ? 31.710 -20.990 2.630 1.00 28.08 101 SER A CA 1
ATOM 728 C C . SER A 1 122 ? 30.269 -20.586 2.332 1.00 29.34 101 SER A C 1
ATOM 729 O O . SER A 1 122 ? 30.036 -19.660 1.538 1.00 29.17 101 SER A O 1
ATOM 732 N N . PRO A 1 123 ? 29.285 -21.294 2.927 1.00 30.03 102 PRO A N 1
ATOM 733 C CA . PRO A 1 123 ? 27.897 -20.823 2.745 1.00 29.59 102 PRO A CA 1
ATOM 734 C C . PRO A 1 123 ? 27.694 -19.360 3.198 1.00 29.38 102 PRO A C 1
ATOM 735 O O . PRO A 1 123 ? 26.961 -18.616 2.545 1.00 27.00 102 P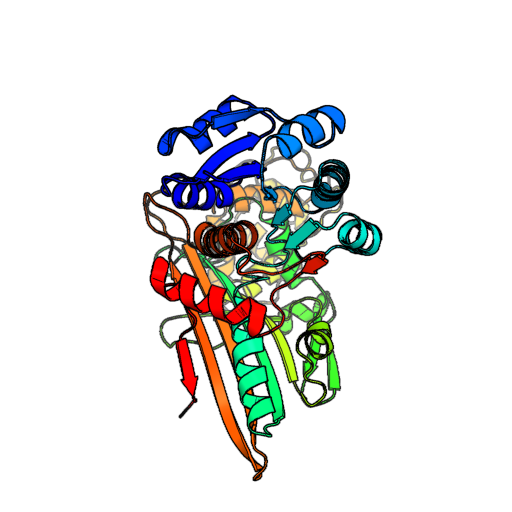RO A O 1
ATOM 739 N N . ALA A 1 124 ? 28.374 -18.929 4.260 1.00 27.35 103 ALA A N 1
ATOM 740 C CA . ALA A 1 124 ? 28.290 -17.516 4.673 1.00 28.26 103 ALA A CA 1
ATOM 741 C C . ALA A 1 124 ? 28.730 -16.557 3.567 1.00 28.76 103 ALA A C 1
ATOM 742 O O . ALA A 1 124 ? 28.095 -15.525 3.349 1.00 29.13 103 ALA A O 1
ATOM 744 N N . LEU A 1 125 ? 29.809 -16.896 2.854 1.00 27.85 104 LEU A N 1
ATOM 745 C CA . LEU A 1 125 ? 30.260 -16.063 1.736 1.00 22.93 104 LEU A CA 1
ATOM 746 C C . LEU A 1 125 ? 29.306 -16.094 0.564 1.00 26.06 104 LEU A C 1
ATOM 747 O O . LEU A 1 125 ? 29.082 -15.064 -0.097 1.00 24.68 104 LEU A O 1
ATOM 752 N N . ARG A 1 126 ? 28.779 -17.276 0.248 1.00 22.91 105 ARG A N 1
ATOM 753 C CA . ARG A 1 126 ? 27.748 -17.333 -0.804 1.00 27.44 105 ARG A CA 1
ATOM 754 C C . ARG A 1 126 ? 26.552 -16.435 -0.515 1.00 29.00 105 ARG A C 1
ATOM 755 O O . ARG A 1 126 ? 25.985 -15.839 -1.442 1.00 26.18 105 ARG A O 1
ATOM 763 N N . GLU A 1 127 ? 26.151 -16.365 0.761 1.00 30.27 106 GLU A N 1
ATOM 764 C CA . GLU A 1 127 ? 25.034 -15.486 1.154 1.00 30.25 106 GLU A CA 1
ATOM 765 C C . GLU A 1 127 ? 25.343 -14.024 0.848 1.00 29.11 106 GLU A C 1
ATOM 766 O O . GLU A 1 127 ? 24.449 -13.268 0.474 1.00 27.44 106 GLU A O 1
ATOM 772 N N . LEU A 1 128 ? 26.619 -13.639 0.969 1.00 23.82 107 LEU A N 1
ATOM 773 C CA . LEU A 1 128 ? 27.030 -12.264 0.719 1.00 23.86 107 LEU A CA 1
ATOM 774 C C . LEU A 1 128 ? 27.246 -11.982 -0.760 1.00 23.91 107 LEU A C 1
ATOM 775 O O . LEU A 1 128 ? 27.471 -10.837 -1.153 1.00 23.68 107 LEU A O 1
ATOM 780 N N . GLU A 1 129 ? 27.187 -13.029 -1.579 1.00 21.76 108 GLU A N 1
ATOM 781 C CA . GLU A 1 129 ? 27.651 -12.881 -2.965 1.00 20.57 108 GLU A CA 1
ATOM 782 C C . GLU A 1 129 ? 26.931 -11.751 -3.749 1.00 21.30 108 GLU A C 1
ATOM 783 O O . GLU A 1 129 ? 27.592 -10.959 -4.413 1.00 23.09 108 GLU A O 1
ATOM 789 N N . PRO A 1 130 ? 25.583 -11.659 -3.684 1.00 21.82 109 PRO A N 1
ATOM 790 C CA . PRO A 1 130 ? 24.985 -10.520 -4.431 1.00 24.75 109 PRO A CA 1
ATOM 791 C C . PRO A 1 130 ? 25.449 -9.117 -3.992 1.00 25.00 109 PRO A C 1
ATOM 792 O O . PRO A 1 130 ? 25.559 -8.215 -4.829 1.00 22.43 109 PRO A O 1
ATOM 796 N N . GLU A 1 131 ? 25.747 -8.935 -2.702 1.00 24.69 110 GLU A N 1
ATOM 797 C CA . GLU A 1 131 ? 26.304 -7.660 -2.243 1.00 22.54 110 GLU A CA 1
ATOM 798 C C . GLU A 1 131 ? 27.742 -7.454 -2.682 1.00 22.09 110 GLU A C 1
ATOM 799 O O . GLU A 1 131 ? 28.165 -6.323 -2.907 1.00 21.95 110 GLU A O 1
ATOM 805 N N . ILE A 1 132 ? 28.512 -8.540 -2.799 1.00 21.07 111 ILE A N 1
ATOM 806 C CA . ILE A 1 132 ? 29.889 -8.416 -3.275 1.00 18.09 111 ILE A CA 1
ATOM 807 C C . ILE A 1 132 ? 29.826 -7.837 -4.672 1.00 20.39 111 ILE A C 1
ATOM 808 O O . ILE A 1 132 ? 30.551 -6.933 -4.998 1.00 18.36 111 ILE A O 1
ATOM 813 N N . VAL A 1 133 ? 28.951 -8.399 -5.507 1.00 20.45 112 VAL A N 1
ATOM 814 C CA . VAL A 1 133 ? 28.819 -7.960 -6.901 1.00 21.80 112 VAL A CA 1
ATOM 815 C C . VAL A 1 133 ? 28.356 -6.488 -6.973 1.00 24.88 112 VAL A C 1
ATOM 816 O O . VAL A 1 133 ? 28.960 -5.662 -7.666 1.00 24.23 112 VAL A O 1
ATOM 820 N N . LYS A 1 134 ? 27.283 -6.183 -6.251 1.00 25.62 113 LYS A N 1
ATOM 821 C CA . LYS A 1 134 ? 26.777 -4.802 -6.196 1.00 30.37 113 LYS A CA 1
ATOM 822 C C . LYS A 1 134 ? 27.838 -3.825 -5.711 1.00 27.60 113 LYS A C 1
ATOM 823 O O . LYS A 1 134 ? 27.909 -2.701 -6.213 1.00 25.77 113 LYS A O 1
ATOM 829 N N . ALA A 1 135 ? 28.682 -4.262 -4.766 1.00 26.08 114 ALA A N 1
ATOM 830 C CA . ALA A 1 135 ? 29.723 -3.387 -4.223 1.00 23.14 114 ALA A CA 1
ATOM 831 C C . ALA A 1 135 ? 30.855 -3.132 -5.217 1.00 26.07 114 ALA A C 1
ATOM 832 O O . ALA A 1 135 ? 31.644 -2.195 -5.063 1.00 28.16 114 ALA A O 1
ATOM 834 N N . GLY A 1 136 ? 30.933 -3.958 -6.256 1.00 24.45 115 GLY A N 1
ATOM 835 C CA . GLY A 1 136 ? 31.985 -3.804 -7.244 1.00 22.86 115 GLY A CA 1
ATOM 836 C C . GLY A 1 136 ? 33.359 -4.275 -6.795 1.00 21.83 115 GLY A C 1
ATOM 837 O O . GLY A 1 136 ? 34.370 -3.890 -7.376 1.00 23.34 115 GLY A O 1
ATOM 838 N N . ILE A 1 137 ? 33.404 -5.097 -5.751 1.00 20.43 116 ILE A N 1
ATOM 839 C CA . ILE A 1 137 ? 34.693 -5.628 -5.286 1.00 19.05 116 ILE A CA 1
ATOM 840 C C . ILE A 1 137 ? 34.970 -7.025 -5.830 1.00 20.31 116 ILE A C 1
ATOM 841 O O . ILE A 1 137 ? 34.057 -7.756 -6.259 1.00 19.74 116 ILE A O 1
ATOM 846 N N . THR A 1 138 ? 36.244 -7.379 -5.813 1.00 18.29 117 THR A N 1
ATOM 847 C CA . THR A 1 138 ? 36.675 -8.739 -6.176 1.00 19.08 117 THR A CA 1
ATOM 848 C C . THR A 1 138 ? 37.084 -9.481 -4.906 1.00 20.87 117 THR A C 1
ATOM 849 O O . THR A 1 138 ? 37.963 -9.005 -4.172 1.00 21.52 117 THR A O 1
ATOM 853 N N . VAL A 1 139 ? 36.440 -10.616 -4.638 1.00 17.19 118 VAL A N 1
ATOM 854 C CA . VAL A 1 139 ? 36.853 -11.485 -3.544 1.00 19.99 118 VAL A CA 1
ATOM 855 C C . VAL A 1 139 ? 37.396 -12.740 -4.222 1.00 19.63 118 VAL A C 1
ATOM 856 O O . VAL A 1 139 ? 36.637 -13.517 -4.783 1.00 22.49 118 VAL A O 1
ATOM 860 N N . MET A 1 140 ? 38.708 -12.919 -4.196 1.00 21.36 119 MET A N 1
ATOM 861 C CA . MET A 1 140 ? 39.320 -14.098 -4.806 1.00 20.04 119 MET A CA 1
ATOM 862 C C . MET A 1 140 ? 39.491 -15.162 -3.736 1.00 21.63 119 MET A C 1
ATOM 863 O O . MET A 1 140 ? 39.983 -14.876 -2.652 1.00 23.98 119 MET A O 1
ATOM 868 N N . ASN A 1 141 ? 39.081 -16.385 -4.047 1.00 18.36 120 ASN A N 1
ATOM 869 C CA . ASN A 1 141 ? 39.049 -17.463 -3.069 1.00 18.63 120 ASN A CA 1
ATOM 870 C C . ASN A 1 141 ? 39.826 -18.651 -3.565 1.00 17.97 120 ASN A C 1
ATOM 871 O O . ASN A 1 141 ? 40.223 -18.686 -4.733 1.00 17.48 120 ASN A O 1
ATOM 876 N N . GLU A 1 142 ? 40.031 -19.611 -2.651 1.00 18.86 121 GLU A N 1
ATOM 877 C CA . GLU A 1 142 ? 40.500 -20.969 -2.981 1.00 20.23 121 GLU A CA 1
ATOM 878 C C . GLU A 1 142 ? 41.795 -20.955 -3.774 1.00 18.93 121 GLU A C 1
ATOM 879 O O . GLU A 1 142 ? 41.940 -21.670 -4.763 1.00 20.36 121 GLU A O 1
ATOM 885 N N . ILE A 1 143 ? 42.738 -20.115 -3.372 1.00 16.29 122 ILE A N 1
ATOM 886 C CA . ILE A 1 143 ? 43.984 -20.005 -4.146 1.00 16.99 122 ILE A CA 1
ATOM 887 C C . ILE A 1 143 ? 45.249 -20.185 -3.265 1.00 19.50 122 ILE A C 1
ATOM 888 O O . ILE A 1 143 ? 46.167 -19.370 -3.284 1.00 23.49 122 ILE A O 1
ATOM 893 N N . GLY A 1 144 ? 45.287 -21.275 -2.507 1.00 18.62 123 GLY A N 1
ATOM 894 C CA . GLY A 1 144 ? 46.577 -21.730 -1.944 1.00 16.10 123 GLY A CA 1
ATOM 895 C C . GLY A 1 144 ? 47.039 -22.984 -2.673 1.00 17.58 123 GLY A C 1
ATOM 896 O O . GLY A 1 144 ? 47.161 -23.016 -3.922 1.00 16.49 123 GLY A O 1
ATOM 897 N N . LEU A 1 145 ? 47.276 -24.046 -1.906 1.00 18.34 124 LEU A N 1
ATOM 898 C CA . LEU A 1 145 ? 47.687 -25.326 -2.469 1.00 17.09 124 LEU A CA 1
ATOM 899 C C . LEU A 1 145 ? 46.505 -26.237 -2.780 1.00 18.79 124 LEU A C 1
ATOM 900 O O . LEU A 1 145 ? 46.378 -26.793 -3.880 1.00 20.50 124 LEU A O 1
ATOM 905 N N . ASP A 1 146 ? 45.649 -26.388 -1.775 1.00 21.51 125 ASP A N 1
ATOM 906 C CA . ASP A 1 146 ? 44.574 -27.353 -1.747 1.00 25.71 125 ASP A CA 1
ATOM 907 C C . ASP A 1 146 ? 43.492 -26.767 -0.843 1.00 24.91 125 ASP A C 1
ATOM 908 O O . ASP A 1 146 ? 43.469 -27.046 0.355 1.00 26.45 125 ASP A O 1
ATOM 913 N N . PRO A 1 147 ? 42.590 -25.944 -1.399 1.00 23.24 126 PRO A N 1
ATOM 914 C CA . PRO A 1 147 ? 42.416 -25.626 -2.822 1.00 20.41 126 PRO A CA 1
ATOM 915 C C . PRO A 1 147 ? 43.346 -24.555 -3.353 1.00 18.95 126 PRO A C 1
ATOM 916 O O . PRO A 1 147 ? 43.743 -23.622 -2.623 1.00 19.15 126 PRO A O 1
ATOM 920 N N . GLY A 1 148 ? 43.679 -24.680 -4.636 1.00 16.30 127 GLY A N 1
ATOM 921 C CA . GLY A 1 148 ? 44.382 -23.629 -5.350 1.00 17.59 127 GLY A CA 1
ATOM 922 C C . GLY A 1 148 ? 45.161 -24.264 -6.478 1.00 18.04 127 GLY A C 1
ATOM 923 O O . GLY A 1 148 ? 44.636 -24.511 -7.575 1.00 18.95 127 GLY A O 1
ATOM 924 N N . ILE A 1 149 ? 46.409 -24.598 -6.167 1.00 17.51 128 ILE A N 1
ATOM 925 C CA . ILE A 1 149 ? 47.291 -25.218 -7.157 1.00 18.32 128 ILE A CA 1
ATOM 926 C C . ILE A 1 149 ? 46.681 -26.448 -7.775 1.00 17.08 128 ILE A C 1
ATOM 927 O O . ILE A 1 149 ? 46.820 -26.658 -9.009 1.00 15.18 128 ILE A O 1
ATOM 932 N N . ASP A 1 150 ? 45.982 -27.249 -6.965 1.00 15.62 129 ASP A N 1
ATOM 933 C CA . ASP A 1 150 ? 45.307 -28.431 -7.487 1.00 18.52 129 ASP A CA 1
ATOM 934 C C . ASP A 1 150 ? 44.295 -28.058 -8.580 1.00 19.20 129 ASP A C 1
ATOM 935 O O . ASP A 1 150 ? 44.310 -28.663 -9.676 1.00 18.90 129 ASP A O 1
ATOM 940 N N . HIS A 1 151 ? 43.456 -27.056 -8.311 1.00 19.27 130 HIS A N 1
ATOM 941 C CA . HIS A 1 151 ? 42.482 -26.616 -9.323 1.00 14.38 130 HIS A CA 1
ATOM 942 C C . HIS A 1 151 ? 43.165 -26.133 -10.614 1.00 14.84 130 HIS A C 1
ATOM 943 O O . HIS A 1 151 ? 42.675 -26.410 -11.719 1.00 19.32 130 HIS A O 1
ATOM 950 N N . LEU A 1 152 ? 44.265 -25.400 -10.483 1.00 13.82 131 LEU A N 1
ATOM 951 C CA . LEU A 1 152 ? 44.926 -24.790 -11.647 1.00 14.80 131 LEU A CA 1
ATOM 952 C C . LEU A 1 152 ? 45.247 -25.893 -12.644 1.00 17.81 131 LEU A C 1
ATOM 953 O O . LEU A 1 152 ? 44.937 -25.792 -13.855 1.00 18.09 131 LEU A O 1
ATOM 958 N N . TYR A 1 153 ? 45.872 -26.937 -12.124 1.00 16.77 132 TYR A N 1
ATOM 959 C CA . TYR A 1 153 ? 46.393 -28.000 -13.001 1.00 19.12 132 TYR A CA 1
ATOM 960 C C . TYR A 1 153 ? 45.329 -29.026 -13.399 1.00 19.74 132 TYR A C 1
ATOM 961 O O . TYR A 1 153 ? 45.443 -29.620 -14.469 1.00 20.78 132 TYR A O 1
ATOM 970 N N . ALA A 1 154 ? 44.333 -29.254 -12.541 1.00 17.38 133 ALA A N 1
ATOM 971 C CA . ALA A 1 154 ? 43.224 -30.113 -12.916 1.00 17.22 133 ALA A CA 1
ATOM 972 C C . ALA A 1 154 ? 42.436 -29.470 -14.063 1.00 20.32 133 ALA A C 1
ATOM 973 O O . ALA A 1 154 ? 42.168 -30.097 -15.082 1.00 20.39 133 ALA A O 1
ATOM 975 N N . VAL A 1 155 ? 42.097 -28.200 -13.903 1.00 17.41 134 VAL A N 1
ATOM 976 C CA . VAL A 1 155 ? 41.347 -27.498 -14.952 1.00 19.58 134 VAL A CA 1
ATOM 977 C C . VAL A 1 155 ? 42.149 -27.493 -16.247 1.00 21.34 134 VAL A C 1
A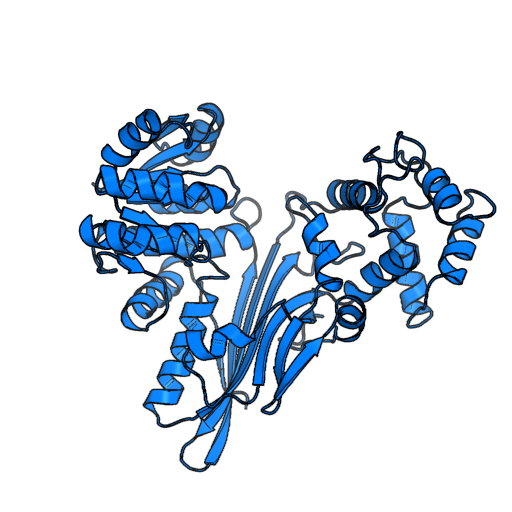TOM 978 O O . VAL A 1 155 ? 41.582 -27.687 -17.308 1.00 23.34 134 VAL A O 1
ATOM 982 N N . LYS A 1 156 ? 43.470 -27.337 -16.140 1.00 20.17 135 LYS A N 1
ATOM 983 C CA . LYS A 1 156 ? 44.338 -27.186 -17.310 1.00 22.41 135 LYS A CA 1
ATOM 984 C C . LYS A 1 156 ? 44.208 -28.394 -18.240 1.00 23.16 135 LYS A C 1
ATOM 985 O O . LYS A 1 156 ? 43.931 -28.262 -19.439 1.00 21.33 135 LYS A O 1
ATOM 991 N N . THR A 1 157 ? 44.419 -29.570 -17.666 1.00 19.79 136 THR A N 1
ATOM 992 C CA . THR A 1 157 ? 44.387 -30.814 -18.430 1.00 20.54 136 THR A CA 1
ATOM 993 C C . THR A 1 157 ? 42.977 -31.121 -18.915 1.00 23.02 136 THR A C 1
ATOM 994 O O . THR A 1 157 ? 42.801 -31.508 -20.058 1.00 24.47 136 THR A O 1
ATOM 998 N N . ILE A 1 158 ? 41.970 -30.958 -18.055 1.00 16.37 137 ILE A N 1
ATOM 999 C CA . ILE A 1 158 ? 40.598 -31.283 -18.458 1.00 20.60 137 ILE A CA 1
ATOM 1000 C C . ILE A 1 158 ? 40.174 -30.375 -19.633 1.00 23.66 137 ILE A C 1
ATOM 1001 O O . ILE A 1 158 ? 39.559 -30.842 -20.609 1.00 26.97 137 ILE A O 1
ATOM 1006 N N . ASP A 1 159 ? 40.559 -29.104 -19.560 1.00 21.85 138 ASP A N 1
ATOM 1007 C CA . ASP A 1 159 ? 40.288 -28.154 -20.639 1.00 23.92 138 ASP A CA 1
ATOM 1008 C C . ASP A 1 159 ? 40.971 -28.618 -21.938 1.00 27.64 138 ASP A C 1
ATOM 1009 O O . ASP A 1 159 ? 40.341 -28.679 -22.992 1.00 28.78 138 ASP A O 1
ATOM 1014 N N . GLU A 1 160 ? 42.255 -28.954 -21.855 1.00 27.68 139 GLU A N 1
ATOM 1015 C CA . GLU A 1 160 ? 42.987 -29.542 -22.996 1.00 29.08 139 GLU A CA 1
ATOM 1016 C C . GLU A 1 160 ? 42.327 -30.807 -23.549 1.00 27.82 139 GLU A C 1
ATOM 1017 O O . GLU A 1 160 ? 42.207 -30.963 -24.762 1.00 28.15 139 GLU A O 1
ATOM 1023 N N . VAL A 1 161 ? 41.898 -31.704 -22.668 1.00 24.58 140 VAL A N 1
ATOM 1024 C CA . VAL A 1 161 ? 41.271 -32.955 -23.095 1.00 25.07 140 VAL A CA 1
ATOM 1025 C C . VAL A 1 161 ? 39.942 -32.658 -23.805 1.00 27.92 140 VAL A C 1
ATOM 1026 O O . VAL A 1 161 ? 39.700 -33.173 -24.897 1.00 25.52 140 VAL A O 1
ATOM 1030 N N . HIS A 1 162 ? 39.104 -31.811 -23.206 1.00 28.05 141 HIS A N 1
ATOM 1031 C CA . HIS A 1 162 ? 37.801 -31.468 -23.817 1.00 26.91 141 HIS A CA 1
ATOM 1032 C C . HIS A 1 162 ? 37.925 -30.743 -25.158 1.00 31.76 141 HIS A C 1
ATOM 1033 O O . HIS A 1 162 ? 37.213 -31.087 -26.103 1.00 31.62 141 HIS A O 1
ATOM 1040 N N . ARG A 1 163 ? 38.830 -29.768 -25.233 1.00 32.66 142 ARG A N 1
ATOM 1041 C CA . ARG A 1 163 ? 39.104 -29.028 -26.474 1.00 39.06 142 ARG A CA 1
ATOM 1042 C C . ARG A 1 163 ? 39.543 -29.918 -27.649 1.00 35.98 142 ARG A C 1
ATOM 1043 O O . ARG A 1 163 ? 39.237 -29.609 -28.804 1.00 38.92 142 ARG A O 1
ATOM 1051 N N . ALA A 1 164 ? 40.229 -31.020 -27.357 1.00 36.28 143 ALA A N 1
ATOM 1052 C CA . ALA A 1 164 ? 40.635 -31.995 -28.381 1.00 36.55 143 ALA A CA 1
ATOM 1053 C C . ALA A 1 164 ? 39.575 -33.091 -28.636 1.00 38.93 143 ALA A C 1
ATOM 1054 O O . ALA A 1 164 ? 39.878 -34.133 -29.236 1.00 42.53 143 ALA A O 1
ATOM 1056 N N . GLY A 1 165 ? 38.343 -32.851 -28.182 1.00 37.69 144 GLY A N 1
ATOM 1057 C CA . GLY A 1 165 ? 37.256 -33.820 -28.286 1.00 34.25 144 GLY A CA 1
ATOM 1058 C C . GLY A 1 165 ? 37.424 -35.077 -27.459 1.00 35.38 144 GLY A C 1
ATOM 1059 O O . GLY A 1 165 ? 36.804 -36.104 -27.750 1.00 35.93 144 GLY A O 1
ATOM 1060 N N . GLY A 1 166 ? 38.256 -35.005 -26.421 1.00 31.39 145 GLY A N 1
ATOM 1061 C CA . GLY A 1 166 ? 38.513 -36.170 -25.571 1.00 31.27 145 GLY A CA 1
ATOM 1062 C C . GLY A 1 166 ? 37.559 -36.270 -24.395 1.00 26.87 145 GLY A C 1
ATOM 1063 O O . GLY A 1 166 ? 36.929 -35.286 -24.026 1.00 24.70 145 GLY A O 1
ATOM 1064 N N . LYS A 1 167 ? 37.468 -37.470 -23.829 1.00 27.98 146 LYS A N 1
ATOM 1065 C CA . LYS A 1 167 ? 36.664 -37.750 -22.641 1.00 28.11 146 LYS A CA 1
ATOM 1066 C C . LYS A 1 167 ? 37.548 -38.028 -21.434 1.00 27.78 146 LYS A C 1
ATOM 1067 O O . LYS A 1 167 ? 38.471 -38.861 -21.475 1.00 24.28 146 LYS A O 1
ATOM 1073 N N . LEU A 1 168 ? 37.215 -37.382 -20.325 1.00 25.31 147 LEU A N 1
ATOM 1074 C CA . LEU A 1 168 ? 37.953 -37.634 -19.101 1.00 22.64 147 LEU A CA 1
ATOM 1075 C C . LEU A 1 168 ? 37.275 -38.777 -18.377 1.00 23.47 147 LEU A C 1
ATOM 1076 O O . LEU A 1 168 ? 36.333 -38.566 -17.632 1.00 23.37 147 LEU A O 1
ATOM 1081 N N . LYS A 1 169 ? 37.751 -39.996 -18.599 1.00 24.35 148 LYS A N 1
ATOM 1082 C CA . LYS A 1 169 ? 37.145 -41.180 -18.019 1.00 23.89 148 LYS A CA 1
ATOM 1083 C C . LYS A 1 169 ? 37.473 -41.382 -16.546 1.00 23.44 148 LYS A C 1
ATOM 1084 O O . LYS A 1 169 ? 36.675 -41.937 -15.815 1.00 23.90 148 LYS A O 1
ATOM 1090 N N . SER A 1 170 ? 38.671 -40.977 -16.126 1.00 22.61 149 SER A N 1
ATOM 1091 C CA . SER A 1 170 ? 39.105 -41.175 -14.736 1.00 21.78 149 SER A CA 1
ATOM 1092 C C . SER A 1 170 ? 39.881 -39.956 -14.244 1.00 21.52 149 SER A C 1
ATOM 1093 O O . SER A 1 170 ? 40.771 -39.451 -14.945 1.00 16.82 149 SER A O 1
ATOM 1096 N N . PHE A 1 171 ? 39.508 -39.456 -13.076 1.00 19.01 150 PHE A N 1
ATOM 1097 C CA . PHE A 1 171 ? 40.274 -38.442 -12.393 1.00 19.06 150 PHE A CA 1
ATOM 1098 C C . PHE A 1 171 ? 40.639 -38.937 -11.002 1.00 20.64 150 PHE A C 1
ATOM 1099 O O . PHE A 1 171 ? 39.737 -39.203 -10.186 1.00 20.22 150 PHE A O 1
ATOM 1107 N N . LEU A 1 172 ? 41.948 -39.073 -10.746 1.00 17.22 151 LEU A N 1
ATOM 1108 C CA . LEU A 1 172 ? 42.472 -39.455 -9.427 1.00 19.25 151 LEU A CA 1
ATOM 1109 C C . LEU A 1 172 ? 43.353 -38.330 -8.956 1.00 18.35 151 LEU A C 1
ATOM 1110 O O . LEU A 1 172 ? 44.099 -37.760 -9.755 1.00 20.38 151 LEU A O 1
ATOM 1115 N N . SER A 1 173 ? 43.267 -37.963 -7.683 1.00 16.52 152 SER A N 1
ATOM 1116 C CA . SER A 1 173 ? 44.045 -36.843 -7.196 1.00 16.39 152 SER A CA 1
ATOM 1117 C C . SER A 1 173 ? 44.396 -37.097 -5.751 1.00 16.01 152 SER A C 1
ATOM 1118 O O . SER A 1 173 ? 43.511 -37.362 -4.941 1.00 20.32 152 SER A O 1
ATOM 1121 N N . TYR A 1 174 ? 45.688 -37.065 -5.449 1.00 17.85 153 TYR A N 1
ATOM 1122 C CA . TYR A 1 174 ? 46.146 -37.401 -4.092 1.00 17.28 153 TYR A CA 1
ATOM 1123 C C . TYR A 1 174 ? 47.152 -36.369 -3.620 1.00 17.72 153 TYR A C 1
ATOM 1124 O O . TYR 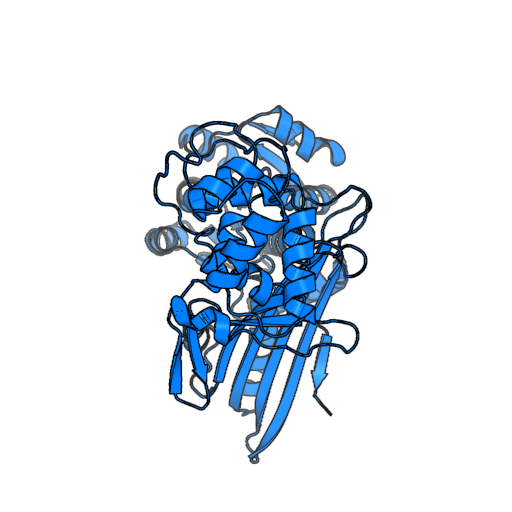A 1 174 ? 47.999 -35.907 -4.387 1.00 18.37 153 TYR A O 1
ATOM 1133 N N . CYS A 1 175 ? 47.048 -35.978 -2.354 1.00 16.95 154 CYS A N 1
ATOM 1134 C CA . CYS A 1 175 ? 47.883 -34.915 -1.839 1.00 16.60 154 CYS A CA 1
ATOM 1135 C C . CYS A 1 175 ? 48.207 -35.203 -0.373 1.00 15.94 154 CYS A C 1
ATOM 1136 O O . CYS A 1 175 ? 47.369 -35.729 0.350 1.00 17.18 154 CYS A O 1
ATOM 1139 N N . GLY A 1 176 ? 49.417 -34.866 0.045 1.00 17.14 155 GLY A N 1
ATOM 1140 C CA . GLY A 1 176 ? 49.792 -34.938 1.445 1.00 17.66 155 GLY A CA 1
ATOM 1141 C C . GLY A 1 176 ? 50.869 -33.927 1.801 1.00 15.35 155 GLY A C 1
ATOM 1142 O O . GLY A 1 176 ? 51.710 -33.556 0.969 1.00 17.70 155 GLY A O 1
ATOM 1143 N N . GLY A 1 177 ? 50.843 -33.472 3.050 1.00 17.95 156 GLY A N 1
ATOM 1144 C CA . GLY A 1 177 ? 51.932 -32.691 3.624 1.00 15.59 156 GLY A CA 1
ATOM 1145 C C . GLY A 1 177 ? 52.627 -33.596 4.627 1.00 17.75 156 GLY A C 1
ATOM 1146 O O . GLY A 1 177 ? 52.032 -34.002 5.626 1.00 15.89 156 GLY A O 1
ATOM 1147 N N . LEU A 1 178 ? 53.888 -33.918 4.357 1.00 16.15 157 LEU A N 1
ATOM 1148 C CA . LEU A 1 178 ? 54.601 -34.959 5.121 1.00 15.16 157 LEU A CA 1
ATOM 1149 C C . LEU A 1 178 ? 56.012 -34.525 5.449 1.00 14.25 157 LEU A C 1
ATOM 1150 O O . LEU A 1 178 ? 56.522 -33.620 4.807 1.00 13.43 157 LEU A O 1
ATOM 1155 N N . PRO A 1 179 ? 56.678 -35.199 6.435 1.00 15.77 158 PRO A N 1
ATOM 1156 C CA . PRO A 1 179 ? 58.111 -34.917 6.597 1.00 13.93 158 PRO A CA 1
ATOM 1157 C C . PRO A 1 179 ? 58.869 -35.339 5.344 1.00 12.63 158 PRO A C 1
ATOM 1158 O O . PRO A 1 179 ? 58.429 -36.266 4.659 1.00 15.14 158 PRO A O 1
ATOM 1162 N N . ALA A 1 180 ? 59.961 -34.656 5.018 1.00 14.62 159 ALA A N 1
ATOM 1163 C CA . ALA A 1 180 ? 60.919 -35.228 4.044 1.00 15.09 159 ALA A CA 1
ATOM 1164 C C . ALA A 1 180 ? 61.233 -36.654 4.554 1.00 15.86 159 ALA A C 1
ATOM 1165 O O . ALA A 1 180 ? 61.208 -36.920 5.774 1.00 15.99 159 ALA A O 1
ATOM 1167 N N . PRO A 1 181 ? 61.454 -37.609 3.626 1.00 14.67 160 PRO A N 1
ATOM 1168 C CA . PRO A 1 181 ? 61.692 -39.001 4.033 1.00 15.76 160 PRO A CA 1
ATOM 1169 C C . PRO A 1 181 ? 62.816 -39.190 5.047 1.00 12.05 160 PRO A C 1
ATOM 1170 O O . PRO A 1 181 ? 62.648 -40.000 5.972 1.00 16.35 160 PRO A O 1
ATOM 1174 N N . GLU A 1 182 ? 63.894 -38.422 4.906 1.00 14.52 161 GLU A N 1
ATOM 1175 C CA . GLU A 1 182 ? 65.037 -38.479 5.841 1.00 13.97 161 GLU A CA 1
ATOM 1176 C C . GLU A 1 182 ? 64.656 -37.987 7.225 1.00 18.60 161 GLU A C 1
ATOM 1177 O O . GLU A 1 182 ? 65.319 -38.352 8.190 1.00 17.54 161 GLU A O 1
ATOM 1183 N N . ASP A 1 183 ? 63.575 -37.200 7.323 1.00 15.32 162 ASP A N 1
ATOM 1184 C CA . ASP A 1 183 ? 63.050 -36.689 8.602 1.00 16.38 162 ASP A CA 1
ATOM 1185 C C . ASP A 1 183 ? 61.781 -37.396 9.095 1.00 15.94 162 ASP A C 1
ATOM 1186 O O . ASP A 1 183 ? 61.105 -36.906 9.999 1.00 18.44 162 ASP A O 1
ATOM 1191 N N . SER A 1 184 ? 61.471 -38.547 8.509 1.00 14.84 163 SER A N 1
ATOM 1192 C CA . SER A 1 184 ? 60.230 -39.248 8.783 1.00 12.44 163 SER A CA 1
ATOM 1193 C C . SER A 1 184 ? 60.306 -40.321 9.868 1.00 14.02 163 SER A C 1
ATOM 1194 O O . SER A 1 184 ? 59.320 -40.998 10.113 1.00 16.22 163 SER A O 1
ATOM 1197 N N . ASP A 1 185 ? 61.434 -40.418 10.578 1.00 16.60 164 ASP A N 1
ATOM 1198 C CA . ASP A 1 185 ? 61.609 -41.522 11.514 1.00 20.09 164 ASP A CA 1
ATOM 1199 C C . ASP A 1 185 ? 60.894 -41.319 12.846 1.00 21.85 164 ASP A C 1
ATOM 1200 O O . ASP A 1 185 ? 61.528 -41.109 13.882 1.00 20.82 164 ASP A O 1
ATOM 1205 N N . ASN A 1 186 ? 59.581 -41.414 12.799 1.00 20.10 165 ASN A N 1
ATOM 1206 C CA . ASN A 1 186 ? 58.788 -41.552 13.994 1.00 20.11 165 ASN A CA 1
ATOM 1207 C C . ASN A 1 186 ? 57.679 -42.562 13.729 1.00 22.59 165 ASN A C 1
ATOM 1208 O O . ASN A 1 186 ? 57.545 -43.055 12.612 1.00 21.85 165 ASN A O 1
ATOM 1213 N N . PRO A 1 187 ? 56.918 -42.963 14.760 1.00 22.99 166 PRO A N 1
ATOM 1214 C CA . PRO A 1 187 ? 55.967 -44.016 14.527 1.00 21.48 166 PRO A CA 1
ATOM 1215 C C . PRO A 1 187 ? 54.865 -43.770 13.500 1.00 19.05 166 PRO A C 1
ATOM 1216 O O . PRO A 1 187 ? 54.259 -44.742 13.033 1.00 24.98 166 PRO A O 1
ATOM 1220 N N . LEU A 1 188 ? 54.585 -42.515 13.146 1.00 16.23 167 LEU A N 1
ATOM 1221 C CA . LEU A 1 188 ? 53.550 -42.233 12.170 1.00 18.14 167 LEU A CA 1
ATOM 1222 C C . LEU A 1 188 ? 54.106 -41.813 10.819 1.00 15.47 167 LEU A C 1
ATOM 1223 O O . LEU A 1 188 ? 53.313 -41.602 9.852 1.00 15.32 167 LEU A O 1
ATOM 1228 N N . GLY A 1 189 ? 55.422 -41.598 10.760 1.00 14.05 168 GLY A N 1
ATOM 1229 C CA . GLY A 1 189 ? 56.010 -40.895 9.613 1.00 18.07 168 GLY A CA 1
ATOM 1230 C C . GLY A 1 189 ? 55.309 -39.548 9.380 1.00 18.31 168 GLY A C 1
ATOM 1231 O O . GLY A 1 189 ? 55.023 -39.170 8.250 1.00 18.22 168 GLY A O 1
ATOM 1232 N N . TYR A 1 190 ? 55.026 -38.824 10.461 1.00 14.28 169 TYR A N 1
ATOM 1233 C CA . TYR A 1 190 ? 54.194 -37.648 10.379 1.00 15.48 169 TYR A CA 1
ATOM 1234 C C . TYR A 1 190 ? 54.654 -36.695 11.461 1.00 16.23 169 TYR A C 1
ATOM 1235 O O . TYR A 1 190 ? 54.999 -37.126 12.568 1.00 19.31 169 TYR A O 1
ATOM 1244 N N . LYS A 1 191 ? 54.693 -35.410 11.122 1.00 16.42 170 LYS A N 1
ATOM 1245 C CA . LYS A 1 191 ? 55.030 -34.370 12.093 1.00 22.22 170 LYS A CA 1
ATOM 1246 C C . LYS A 1 191 ? 53.901 -33.341 12.175 1.00 23.74 170 LYS A C 1
ATOM 1247 O O . LYS A 1 191 ? 53.283 -32.976 11.152 1.00 21.44 170 LYS A O 1
ATOM 1253 N N . PHE A 1 192 ? 53.629 -32.880 13.401 1.00 22.50 171 PHE A N 1
ATOM 1254 C CA . PHE A 1 192 ? 52.510 -31.970 13.674 1.00 26.78 171 PHE A CA 1
ATOM 1255 C C . PHE A 1 192 ? 52.929 -30.513 13.761 1.00 28.86 171 PHE A C 1
ATOM 1256 O O . PHE A 1 192 ? 53.953 -30.189 14.376 1.00 28.89 171 PHE A O 1
ATOM 1264 N N . SER A 1 193 ? 52.124 -29.655 13.133 1.00 32.98 172 SER A N 1
ATOM 1265 C CA . SER A 1 193 ? 52.294 -28.201 13.218 1.00 39.22 172 SER A CA 1
ATOM 1266 C C . SER A 1 193 ? 50.920 -27.467 13.224 1.00 42.41 172 SER A C 1
ATOM 1267 O O . SER A 1 193 ? 50.614 -26.701 12.313 1.00 43.75 172 SER A O 1
ATOM 1270 N N . TRP A 1 194 ? 50.123 -27.642 14.277 1.00 44.33 173 TRP A N 1
ATOM 1271 C CA . TRP A 1 194 ? 50.602 -28.184 15.542 1.00 47.21 173 TRP A CA 1
ATOM 1272 C C . TRP A 1 194 ? 49.735 -29.290 16.128 1.00 46.45 173 TRP A C 1
ATOM 1273 O O . TRP A 1 194 ? 50.213 -30.051 16.963 1.00 48.52 173 TRP A O 1
ATOM 1284 N N . SER A 1 195 ? 48.478 -29.380 15.700 1.00 45.76 174 SER A N 1
ATOM 1285 C CA . SER A 1 195 ? 47.523 -30.288 16.334 1.00 42.85 174 SER A CA 1
ATOM 1286 C C . SER A 1 195 ? 47.394 -31.602 15.583 1.00 40.47 174 SER A C 1
ATOM 1287 O O . SER A 1 195 ? 47.534 -31.650 14.357 1.00 40.52 174 SER A O 1
ATOM 1290 N N . SER A 1 196 ? 47.097 -32.662 16.324 1.00 31.35 175 SER A N 1
ATOM 1291 C CA . SER A 1 196 ? 47.068 -34.009 15.773 1.00 30.40 175 SER A CA 1
ATOM 1292 C C . SER A 1 196 ? 45.675 -34.610 15.678 1.00 27.89 175 SER A C 1
ATOM 1293 O O . SER A 1 196 ? 45.487 -35.634 15.024 1.00 31.09 175 SER A O 1
ATOM 1296 N N . ARG A 1 197 ? 44.691 -33.986 16.330 1.00 31.65 176 ARG A N 1
ATOM 1297 C CA . ARG A 1 197 ? 43.345 -34.588 16.436 1.00 33.83 176 ARG A CA 1
ATOM 1298 C C . ARG A 1 197 ? 42.718 -34.926 15.071 1.00 30.66 176 ARG A C 1
ATOM 1299 O O . ARG A 1 197 ? 42.291 -36.056 14.837 1.00 30.54 176 ARG A O 1
ATOM 1307 N N . GLY A 1 198 ? 42.672 -33.946 14.179 1.00 29.08 177 GLY A N 1
ATOM 1308 C CA . GLY A 1 198 ? 42.142 -34.150 12.819 1.00 29.49 177 GLY A CA 1
ATOM 1309 C C . GLY A 1 198 ? 42.914 -35.191 12.026 1.00 30.90 177 GLY A C 1
ATOM 1310 O O . GLY A 1 198 ? 42.325 -36.022 11.330 1.00 28.52 177 GLY A O 1
ATOM 1311 N N . VAL A 1 199 ? 44.238 -35.184 12.157 1.00 29.43 178 VAL A N 1
ATOM 1312 C CA . VAL A 1 199 ? 45.061 -36.150 11.428 1.00 26.93 178 VAL A CA 1
ATOM 1313 C C . VAL A 1 199 ? 44.695 -37.552 11.838 1.00 26.63 178 VAL A C 1
ATOM 1314 O O . VAL A 1 199 ? 44.513 -38.438 11.006 1.00 27.28 178 VAL A O 1
ATOM 1318 N N . LEU A 1 200 ? 44.511 -37.725 13.137 1.00 26.72 179 LEU A N 1
ATOM 1319 C CA . LEU A 1 200 ? 44.182 -39.020 13.712 1.00 28.39 179 LEU A CA 1
ATOM 1320 C C . LEU A 1 200 ? 42.767 -39.518 13.324 1.00 30.02 179 LEU A C 1
ATOM 1321 O O . LEU A 1 200 ? 42.570 -40.711 13.045 1.00 32.79 179 LEU A O 1
ATOM 1326 N N . LEU A 1 201 ? 41.793 -38.614 13.306 1.00 28.85 180 LEU A N 1
ATOM 1327 C CA . LEU A 1 201 ? 40.406 -39.025 13.115 1.00 34.08 180 LEU A CA 1
ATOM 1328 C C . LEU A 1 201 ? 40.073 -39.197 11.620 1.00 37.07 180 LEU A C 1
ATOM 1329 O O . LEU A 1 201 ? 39.034 -39.775 11.244 1.00 34.10 180 LEU A O 1
ATOM 1334 N N . ALA A 1 202 ? 40.985 -38.722 10.774 1.00 35.35 181 ALA A N 1
ATOM 1335 C CA . ALA A 1 202 ? 40.783 -38.780 9.342 1.00 34.33 181 ALA A CA 1
ATOM 1336 C C . ALA A 1 202 ? 40.538 -40.201 8.857 1.00 34.16 181 ALA A C 1
ATOM 1337 O O . ALA A 1 202 ? 39.735 -40.398 7.945 1.00 34.23 181 ALA A O 1
ATOM 1339 N N . LEU A 1 203 ? 41.177 -41.195 9.474 1.00 31.30 182 LEU A N 1
ATOM 1340 C CA . LEU A 1 203 ? 40.934 -42.576 9.072 1.00 32.33 182 LEU A CA 1
ATOM 1341 C C . LEU A 1 203 ? 39.660 -43.174 9.679 1.00 30.20 182 LEU A C 1
ATOM 1342 O O . LEU A 1 203 ? 39.356 -44.356 9.466 1.00 29.11 182 LEU A O 1
ATOM 1347 N N . ARG A 1 204 ? 38.928 -42.359 10.426 1.00 34.93 183 ARG A N 1
ATOM 1348 C CA . ARG A 1 204 ? 37.606 -42.764 10.942 1.00 38.13 183 ARG A CA 1
ATOM 1349 C C . ARG A 1 204 ? 36.442 -41.942 10.327 1.00 40.61 183 ARG A C 1
ATOM 1350 O O . ARG A 1 204 ? 35.339 -41.913 10.887 1.00 40.64 183 ARG A O 1
ATOM 1358 N N . ASN A 1 205 ? 36.693 -41.284 9.186 1.00 37.91 184 ASN A N 1
ATOM 1359 C CA . ASN A 1 205 ? 35.659 -40.566 8.434 1.00 36.97 184 ASN A CA 1
ATOM 1360 C C . ASN A 1 205 ? 35.021 -41.463 7.382 1.00 36.55 184 ASN A C 1
ATOM 1361 O O . ASN A 1 205 ? 35.567 -42.508 7.032 1.00 37.08 184 ASN A O 1
ATOM 1366 N N . SER A 1 206 ? 33.864 -41.063 6.874 1.00 31.20 185 SER A N 1
ATOM 1367 C CA . SER A 1 206 ? 33.288 -41.760 5.748 1.00 29.03 185 SER A CA 1
ATOM 1368 C C . SER A 1 206 ? 33.947 -41.165 4.507 1.00 27.47 185 SER A C 1
ATOM 1369 O O . SER A 1 206 ? 34.619 -40.134 4.589 1.00 27.84 185 SER A O 1
ATOM 1372 N N . ALA A 1 207 ? 33.744 -41.808 3.362 1.00 24.88 186 ALA A N 1
ATOM 1373 C CA . ALA A 1 207 ? 34.248 -41.285 2.095 1.00 23.76 186 ALA A CA 1
ATOM 1374 C C . ALA A 1 207 ? 33.244 -41.623 0.998 1.00 21.64 186 ALA A C 1
ATOM 1375 O O . ALA A 1 207 ? 32.679 -42.715 0.984 1.00 24.97 186 ALA A O 1
ATOM 1377 N N . LYS A 1 208 ? 33.049 -40.686 0.068 1.00 25.00 187 LYS A N 1
ATOM 1378 C CA . LYS A 1 208 ? 32.164 -40.915 -1.070 1.00 23.08 187 LYS A CA 1
ATOM 1379 C C . LYS A 1 208 ? 32.892 -40.441 -2.333 1.00 17.74 187 LYS A C 1
ATOM 1380 O O . LYS A 1 208 ? 33.450 -39.361 -2.342 1.00 19.16 187 LYS A O 1
ATOM 1386 N N . TYR A 1 209 ? 32.873 -41.261 -3.377 1.00 18.19 188 TYR A N 1
ATOM 1387 C CA . TYR A 1 209 ? 33.591 -40.982 -4.633 1.00 23.26 188 TYR A CA 1
ATOM 1388 C C . TYR A 1 209 ? 32.942 -41.794 -5.760 1.00 20.96 188 TYR A C 1
ATOM 1389 O O . TYR A 1 209 ? 32.071 -42.631 -5.510 1.00 25.11 188 TYR A O 1
ATOM 1398 N N . TRP A 1 210 ? 33.400 -41.553 -6.987 1.00 23.88 189 TRP A N 1
ATOM 1399 C CA . TRP A 1 210 ? 33.042 -42.335 -8.157 1.00 23.80 189 TRP A CA 1
ATOM 1400 C C . TRP A 1 210 ? 34.099 -43.357 -8.501 1.00 26.09 189 TRP A C 1
ATOM 1401 O O . TRP A 1 210 ? 35.303 -43.034 -8.519 1.00 23.12 189 TRP A O 1
ATOM 1412 N N . LYS A 1 211 ? 33.642 -44.580 -8.789 1.00 26.86 190 LYS A N 1
ATOM 1413 C CA . LYS A 1 211 ? 34.501 -45.656 -9.292 1.00 28.19 190 LYS A CA 1
ATOM 1414 C C . LYS A 1 211 ? 33.763 -46.527 -10.323 1.00 27.96 190 LYS A C 1
ATOM 1415 O O . LYS A 1 211 ? 32.711 -47.085 -10.037 1.00 28.43 190 LYS A O 1
ATOM 1421 N N . ASP A 1 212 ? 34.330 -46.629 -11.523 1.00 28.27 191 ASP A N 1
ATOM 1422 C CA . ASP A 1 212 ? 33.786 -47.473 -12.586 1.00 28.66 191 ASP A CA 1
ATOM 1423 C C . ASP A 1 212 ? 32.314 -47.222 -12.870 1.00 26.57 191 ASP A C 1
ATOM 1424 O O . ASP A 1 212 ? 31.557 -48.165 -13.112 1.00 29.29 191 ASP A O 1
ATOM 1429 N N . GLY A 1 213 ? 31.917 -45.957 -12.820 1.00 23.71 192 GLY A N 1
ATOM 1430 C CA . GLY A 1 213 ? 30.608 -45.528 -13.302 1.00 26.41 192 GLY A CA 1
ATOM 1431 C C . GLY A 1 213 ? 29.533 -45.660 -12.239 1.00 25.10 192 GLY A C 1
ATOM 1432 O O . GLY A 1 213 ? 28.356 -45.482 -12.517 1.00 24.96 192 GLY A O 1
ATOM 1433 N N . LYS A 1 214 ? 29.950 -45.908 -11.005 1.00 24.55 193 LYS A N 1
ATOM 1434 C CA . LYS A 1 214 ? 29.041 -45.948 -9.866 1.00 26.49 193 LYS A CA 1
ATOM 1435 C C . LYS A 1 214 ? 29.628 -45.193 -8.711 1.00 25.26 193 LYS A C 1
ATOM 1436 O O . LYS A 1 214 ? 30.846 -45.033 -8.621 1.00 24.62 193 LYS A O 1
ATOM 1442 N N . ILE A 1 215 ? 28.767 -44.726 -7.818 1.00 23.88 194 ILE A N 1
ATOM 1443 C CA . ILE A 1 215 ? 29.248 -44.122 -6.577 1.00 24.57 194 ILE A CA 1
ATOM 1444 C C . ILE A 1 215 ? 29.607 -45.219 -5.571 1.00 25.78 194 ILE A C 1
ATOM 1445 O O . ILE A 1 215 ? 28.946 -46.237 -5.507 1.00 23.98 194 ILE A O 1
ATOM 1450 N N . GLU A 1 216 ? 30.700 -45.034 -4.825 1.00 28.33 195 GLU A N 1
ATOM 1451 C CA . GLU A 1 216 ? 31.015 -45.934 -3.725 1.00 30.08 195 GLU A CA 1
ATOM 1452 C C . GLU A 1 216 ? 31.120 -45.068 -2.516 1.00 27.17 195 GLU A C 1
ATOM 1453 O O . GLU A 1 216 ? 31.646 -43.963 -2.573 1.00 24.44 195 GLU A O 1
ATOM 1459 N N . THR A 1 217 ? 30.577 -45.565 -1.420 1.00 28.98 196 THR A N 1
ATOM 1460 C CA . THR A 1 217 ? 30.707 -44.894 -0.139 1.00 30.17 196 THR A CA 1
ATOM 1461 C C . THR A 1 217 ? 31.347 -45.900 0.812 1.00 33.89 196 THR A C 1
ATOM 1462 O O . THR A 1 217 ? 31.086 -47.111 0.726 1.00 36.12 196 THR A O 1
ATOM 1466 N N . VAL A 1 218 ? 32.205 -45.386 1.686 1.00 32.99 197 VAL A N 1
ATOM 1467 C CA . VAL A 1 218 ? 32.889 -46.179 2.698 1.00 33.29 197 VAL A CA 1
ATOM 1468 C C . VAL A 1 218 ? 32.506 -45.606 4.057 1.00 32.51 197 VAL A C 1
ATOM 1469 O O . VAL A 1 218 ? 32.612 -44.403 4.277 1.00 30.43 197 VAL A O 1
ATOM 1473 N N . SER A 1 219 ? 32.039 -46.468 4.962 1.00 34.51 198 SER A N 1
ATOM 1474 C CA . SER A 1 219 ? 31.670 -46.012 6.300 1.00 36.99 198 SER A CA 1
ATOM 1475 C C . SER A 1 219 ? 32.914 -45.683 7.138 1.00 38.41 198 SER A C 1
ATOM 1476 O O . SER A 1 219 ? 34.042 -46.074 6.780 1.00 37.71 198 SER A O 1
ATOM 1479 N N . SER A 1 220 ? 32.687 -44.954 8.237 1.00 38.60 199 SER A N 1
ATOM 1480 C CA . SER A 1 220 ? 33.714 -44.614 9.227 1.00 42.22 199 SER A CA 1
ATOM 1481 C C . SER A 1 220 ? 34.541 -45.814 9.664 1.00 43.32 199 SER A C 1
ATOM 1482 O O . SER A 1 220 ? 35.768 -45.734 9.723 1.00 45.05 199 SER A O 1
ATOM 1485 N N . GLU A 1 221 ? 33.850 -46.908 9.978 1.00 43.93 200 GLU A N 1
ATOM 1486 C CA . GLU A 1 221 ? 34.458 -48.153 10.421 1.00 47.82 200 GLU A CA 1
ATOM 1487 C C . GLU A 1 221 ? 35.333 -48.788 9.345 1.00 46.04 200 GLU A C 1
ATOM 1488 O O . GLU A 1 221 ? 36.324 -49.454 9.653 1.00 46.33 200 GLU A O 1
ATOM 1494 N N . ASP A 1 222 ? 34.939 -48.596 8.090 1.00 43.98 201 ASP A N 1
ATOM 1495 C CA . ASP A 1 222 ? 35.487 -49.359 6.978 1.00 40.87 201 ASP A CA 1
ATOM 1496 C C . ASP A 1 222 ? 36.561 -48.624 6.202 1.00 37.28 201 ASP A C 1
ATOM 1497 O O . ASP A 1 222 ? 37.176 -49.203 5.304 1.00 34.13 201 ASP A O 1
ATOM 1502 N N . LEU A 1 223 ? 36.764 -47.356 6.549 1.00 35.90 202 LEU A N 1
ATOM 1503 C CA . LEU A 1 223 ? 37.733 -46.514 5.862 1.00 35.85 202 LEU A CA 1
ATOM 1504 C C . LEU A 1 223 ? 39.138 -47.097 5.988 1.00 37.98 202 LEU A C 1
ATOM 1505 O O . LEU A 1 223 ? 39.883 -47.135 5.008 1.00 35.83 202 LEU A O 1
ATOM 1510 N N . MET A 1 224 ? 39.475 -47.541 7.200 1.00 36.24 203 MET A N 1
ATOM 1511 C CA . MET A 1 224 ? 40.799 -48.067 7.532 1.00 36.90 203 MET A CA 1
ATOM 1512 C C . MET A 1 224 ? 41.275 -49.119 6.525 1.00 35.88 203 MET A C 1
ATOM 1513 O O . MET A 1 224 ? 42.428 -49.118 6.094 1.00 37.43 203 MET A O 1
ATOM 1518 N N . ALA A 1 225 ? 40.355 -50.005 6.162 1.00 35.08 204 ALA A N 1
ATOM 1519 C CA . ALA A 1 225 ? 40.622 -51.142 5.314 1.00 34.90 204 ALA A CA 1
ATOM 1520 C C . ALA A 1 225 ? 40.784 -50.712 3.877 1.00 33.30 204 ALA A C 1
ATOM 1521 O O . ALA A 1 225 ? 41.309 -51.475 3.070 1.00 30.72 204 ALA A O 1
ATOM 1523 N N . THR A 1 226 ? 40.303 -49.518 3.552 1.00 28.10 205 THR A N 1
ATOM 1524 C CA . THR A 1 226 ? 40.511 -48.998 2.213 1.00 32.15 205 THR A CA 1
ATOM 1525 C C . THR A 1 226 ? 41.931 -48.506 1.982 1.00 27.41 205 THR A C 1
ATOM 1526 O O . THR A 1 226 ? 42.349 -48.373 0.818 1.00 27.56 205 THR A O 1
ATOM 1530 N N . ALA A 1 227 ? 42.652 -48.154 3.055 1.00 20.76 206 ALA A N 1
ATOM 1531 C CA . ALA A 1 227 ? 43.992 -47.591 2.849 1.00 22.58 206 ALA A CA 1
ATOM 1532 C C . ALA A 1 227 ? 44.864 -48.588 2.078 1.00 19.11 206 ALA A C 1
ATOM 1533 O O . ALA A 1 227 ? 44.823 -49.797 2.314 1.00 22.28 206 ALA A O 1
ATOM 1535 N N . LYS A 1 228 ? 45.617 -48.084 1.109 1.00 20.05 207 LYS A N 1
ATOM 1536 C CA . LYS A 1 228 ? 46.390 -48.962 0.222 1.00 19.65 207 LYS A CA 1
ATOM 1537 C C . LYS A 1 228 ? 47.602 -48.209 -0.339 1.00 21.01 207 LYS A C 1
ATOM 1538 O O . LYS A 1 228 ? 47.586 -46.982 -0.363 1.00 18.74 207 LYS A O 1
ATOM 1544 N N . PRO A 1 229 ? 48.670 -48.935 -0.756 1.00 19.59 208 PRO A N 1
ATOM 1545 C CA . PRO A 1 229 ? 49.815 -48.256 -1.367 1.00 19.02 208 PRO A CA 1
ATOM 1546 C C . PRO A 1 229 ? 49.392 -47.463 -2.575 1.00 19.32 208 PRO A C 1
ATOM 1547 O O . PRO A 1 229 ? 48.488 -47.871 -3.321 1.00 19.56 208 PRO A O 1
ATOM 1551 N N . TYR A 1 230 ? 50.020 -46.313 -2.751 1.00 18.10 209 TYR A N 1
ATOM 1552 C CA . TYR A 1 230 ? 49.753 -45.513 -3.900 1.00 16.03 209 TYR A CA 1
ATOM 1553 C C . TYR A 1 230 ? 51.062 -45.118 -4.505 1.00 15.76 209 TYR A C 1
ATOM 1554 O O . TYR A 1 230 ? 51.797 -44.300 -3.949 1.00 16.47 209 TYR A O 1
ATOM 1563 N N . PHE A 1 231 ? 51.361 -45.705 -5.662 1.00 17.50 210 PHE A N 1
ATOM 1564 C CA . PHE A 1 231 ? 52.668 -45.505 -6.305 1.00 16.10 210 PHE A CA 1
ATOM 1565 C C . PHE A 1 231 ? 52.735 -44.200 -7.080 1.00 19.66 210 PHE A C 1
ATOM 1566 O O . PHE A 1 231 ? 51.934 -43.960 -8.002 1.00 19.88 210 PHE A O 1
ATOM 1574 N N . ILE A 1 232 ? 53.701 -43.364 -6.728 1.00 13.91 211 ILE A N 1
ATOM 1575 C CA . ILE A 1 232 ? 53.990 -42.161 -7.484 1.00 16.77 211 ILE A CA 1
ATOM 1576 C C . ILE A 1 232 ? 55.376 -42.244 -8.117 1.00 17.31 211 ILE A C 1
ATOM 1577 O O . ILE A 1 232 ? 55.472 -42.301 -9.360 1.00 15.30 211 ILE A O 1
ATOM 1582 N N . TYR A 1 233 ? 56.447 -42.238 -7.280 1.00 16.70 212 TYR A N 1
ATOM 1583 C CA . TYR A 1 233 ? 57.836 -42.445 -7.733 1.00 16.27 212 TYR A CA 1
ATOM 1584 C C . TYR A 1 233 ? 58.464 -43.580 -6.929 1.00 17.85 212 TYR A C 1
ATOM 1585 O O . TYR A 1 233 ? 58.073 -43.783 -5.788 1.00 17.58 212 TYR A O 1
ATOM 1594 N N . PRO A 1 234 ? 59.438 -44.318 -7.516 1.00 16.27 213 PRO A N 1
ATOM 1595 C CA . PRO A 1 234 ? 60.021 -45.455 -6.778 1.00 16.43 213 PRO A CA 1
ATOM 1596 C C . PRO A 1 234 ? 60.492 -45.135 -5.360 1.00 11.64 213 PRO A C 1
ATOM 1597 O O . PRO A 1 234 ? 60.351 -45.993 -4.501 1.00 15.10 213 PRO A O 1
ATOM 1601 N N . GLY A 1 235 ? 61.024 -43.942 -5.134 1.00 12.75 214 GLY A N 1
ATOM 1602 C CA . GLY A 1 235 ? 61.736 -43.643 -3.869 1.00 13.51 214 GLY A CA 1
ATOM 1603 C C . GLY A 1 235 ? 60.820 -43.614 -2.662 1.00 15.97 214 GLY A C 1
ATOM 1604 O O . GLY A 1 235 ? 61.284 -43.862 -1.544 1.00 15.23 214 GLY A O 1
ATOM 1605 N N . TYR A 1 236 ? 59.541 -43.327 -2.897 1.00 16.06 215 TYR A N 1
ATOM 1606 C CA . TYR A 1 236 ? 58.597 -43.033 -1.810 1.00 13.38 215 TYR A CA 1
ATOM 1607 C C . TYR A 1 236 ? 57.702 -44.195 -1.489 1.00 14.18 215 TYR A C 1
ATOM 1608 O O . TYR A 1 236 ? 57.235 -44.910 -2.391 1.00 11.35 215 TYR A O 1
ATOM 1617 N N . ALA A 1 237 ? 57.423 -44.350 -0.200 1.00 13.40 216 ALA A N 1
ATOM 1618 C CA . ALA A 1 237 ? 56.465 -45.359 0.251 1.00 15.64 216 ALA A CA 1
ATOM 1619 C C . ALA A 1 237 ? 55.161 -44.717 0.740 1.00 18.59 216 ALA A C 1
ATOM 1620 O O . ALA A 1 237 ? 54.945 -44.559 1.935 1.00 15.58 216 ALA A O 1
ATOM 1622 N N . PHE A 1 238 ? 54.270 -44.393 -0.205 1.00 14.57 217 PHE A N 1
ATOM 1623 C CA . PHE A 1 238 ? 53.032 -43.698 0.112 1.00 16.56 217 PHE A CA 1
ATOM 1624 C C . PHE A 1 238 ? 51.929 -44.706 0.241 1.00 17.07 217 PHE A C 1
ATOM 1625 O O . PHE A 1 238 ? 51.903 -45.706 -0.472 1.00 14.69 217 PHE A O 1
ATOM 1633 N N . VAL A 1 239 ? 51.007 -44.421 1.157 1.00 18.07 218 VAL A N 1
ATOM 1634 C CA . VAL A 1 239 ? 49.689 -45.058 1.158 1.00 15.32 218 VAL A CA 1
ATOM 1635 C C . VAL A 1 239 ? 48.655 -43.951 1.012 1.00 17.41 218 VAL A C 1
ATOM 1636 O O . VAL A 1 239 ? 48.973 -42.781 1.210 1.00 16.24 218 VAL A O 1
ATOM 1640 N N . CYS A 1 240 ? 47.439 -44.307 0.608 1.00 17.21 219 CYS A N 1
ATOM 1641 C CA . CYS A 1 240 ? 46.412 -43.325 0.421 1.00 17.97 219 CYS A CA 1
ATOM 1642 C C . CYS A 1 240 ? 45.074 -43.817 0.928 1.00 17.61 219 CYS A C 1
ATOM 1643 O O . CYS A 1 240 ? 44.849 -45.037 1.019 1.00 18.05 219 CYS A O 1
ATOM 1646 N N . TYR A 1 241 ? 44.204 -42.870 1.248 1.00 17.90 220 TYR A N 1
ATOM 1647 C CA . TYR A 1 241 ? 42.811 -43.173 1.587 1.00 16.49 220 TYR A CA 1
ATOM 1648 C C . TYR A 1 241 ? 41.965 -42.046 0.972 1.00 19.13 220 TYR A C 1
ATOM 1649 O O . TYR A 1 241 ? 42.448 -40.917 0.833 1.00 15.56 220 TYR A O 1
ATOM 1658 N N . PRO A 1 242 ? 40.706 -42.349 0.595 1.00 19.26 221 PRO A N 1
ATOM 1659 C CA . PRO A 1 242 ? 39.874 -41.303 -0.004 1.00 19.63 221 PRO A CA 1
ATOM 1660 C C . PRO A 1 242 ? 39.348 -40.256 0.987 1.00 21.00 221 PRO A C 1
ATOM 1661 O O . PRO A 1 242 ? 39.120 -40.562 2.176 1.00 24.07 221 PRO A O 1
ATOM 1665 N N . ASN A 1 243 ? 39.183 -39.030 0.502 1.00 21.09 222 ASN A N 1
ATOM 1666 C CA . ASN A 1 243 ? 38.633 -37.925 1.308 1.00 21.38 222 ASN A CA 1
ATOM 1667 C C . ASN A 1 243 ? 37.112 -38.055 1.486 1.00 23.09 222 ASN A C 1
ATOM 1668 O O . ASN A 1 243 ? 36.513 -38.955 0.916 1.00 22.60 222 ASN A O 1
ATOM 1673 N N . ARG A 1 244 ? 36.503 -37.171 2.273 1.00 22.75 223 ARG A N 1
ATOM 1674 C CA . ARG A 1 244 ? 35.069 -37.310 2.617 1.00 29.21 223 ARG A CA 1
ATOM 1675 C C . ARG A 1 244 ? 34.136 -37.309 1.402 1.00 24.81 223 ARG A C 1
ATOM 1676 O O . ARG A 1 244 ? 33.252 -38.161 1.290 1.00 25.31 223 ARG A O 1
ATOM 1684 N N . ASP A 1 245 ? 34.356 -36.380 0.482 1.00 23.92 224 ASP A N 1
ATOM 1685 C CA . ASP A 1 245 ? 33.538 -36.341 -0.720 1.00 27.02 224 ASP A CA 1
ATOM 1686 C C . ASP A 1 245 ? 34.267 -35.922 -1.978 1.00 24.69 224 ASP A C 1
ATOM 1687 O O . ASP A 1 245 ? 34.648 -34.756 -2.134 1.00 30.84 224 ASP A O 1
ATOM 1692 N N . SER A 1 246 ? 34.429 -36.863 -2.899 1.00 23.73 225 SER A N 1
ATOM 1693 C CA . SER A 1 246 ? 35.053 -36.550 -4.188 1.00 23.63 225 SER A CA 1
ATOM 1694 C C . SER A 1 246 ? 34.010 -36.224 -5.261 1.00 25.68 225 SER A C 1
ATOM 1695 O O . SER A 1 246 ? 34.364 -35.781 -6.350 1.00 27.96 225 SER A O 1
ATOM 1698 N N . THR A 1 247 ? 32.736 -36.470 -4.971 1.00 26.28 226 THR A N 1
ATOM 1699 C CA . THR A 1 247 ? 31.716 -36.357 -6.027 1.00 28.55 226 THR A CA 1
ATOM 1700 C C . THR A 1 247 ? 31.534 -34.941 -6.509 1.00 30.22 226 THR A C 1
ATOM 1701 O O . THR A 1 247 ? 31.076 -34.732 -7.639 1.00 32.20 226 THR A O 1
ATOM 1705 N N . LEU A 1 248 ? 31.922 -33.970 -5.684 1.00 31.61 227 LEU A N 1
ATOM 1706 C CA . LEU A 1 248 ? 31.742 -32.558 -6.034 1.00 33.95 227 LEU A CA 1
ATOM 1707 C C . LEU A 1 248 ? 32.569 -32.127 -7.249 1.00 35.22 227 LEU A C 1
ATOM 1708 O O . LEU A 1 248 ? 32.223 -31.137 -7.912 1.00 35.65 227 LEU A O 1
ATOM 1713 N N . PHE A 1 249 ? 33.654 -32.857 -7.541 1.00 32.91 228 PHE A N 1
ATOM 1714 C CA . PHE A 1 249 ? 34.567 -32.471 -8.640 1.00 31.36 228 PHE A CA 1
ATOM 1715 C C . PHE A 1 249 ? 34.005 -32.703 -10.024 1.00 27.08 228 PHE A C 1
ATOM 1716 O O . PHE A 1 249 ? 34.491 -32.102 -10.979 1.00 29.02 228 PHE A O 1
ATOM 1724 N N . LYS A 1 250 ? 32.987 -33.556 -10.119 1.00 27.60 229 LYS A N 1
ATOM 1725 C CA . LYS A 1 250 ? 32.261 -33.768 -11.378 1.00 29.43 229 LYS A CA 1
ATOM 1726 C C . LYS A 1 250 ? 31.638 -32.471 -11.852 1.00 31.11 229 LYS A C 1
ATOM 1727 O O . LYS A 1 250 ? 31.864 -32.074 -12.982 1.00 30.06 229 LYS A O 1
ATOM 1733 N N . ASP A 1 251 ? 30.855 -31.817 -10.986 1.00 30.20 230 ASP A N 1
ATOM 1734 C CA . ASP A 1 251 ? 30.259 -30.496 -11.327 1.00 32.46 230 ASP A CA 1
ATOM 1735 C C . ASP A 1 251 ? 31.311 -29.379 -11.342 1.00 29.00 230 ASP A C 1
ATOM 1736 O O . ASP A 1 251 ? 31.294 -28.497 -12.205 1.00 27.83 230 ASP A O 1
ATOM 1741 N N . LEU A 1 252 ? 32.245 -29.427 -10.399 1.00 26.75 231 LEU A N 1
ATOM 1742 C CA . LEU A 1 252 ? 33.263 -28.400 -10.309 1.00 26.14 231 LEU A CA 1
ATOM 1743 C C . LEU A 1 252 ? 34.166 -28.287 -11.542 1.00 27.64 231 LEU A C 1
ATOM 1744 O O . LEU A 1 252 ? 34.521 -27.184 -11.974 1.00 27.55 231 LEU A O 1
ATOM 1749 N N . TYR A 1 253 ? 34.576 -29.429 -12.085 1.00 25.24 232 TYR A N 1
ATOM 1750 C CA . TYR A 1 253 ? 35.467 -29.429 -13.238 1.00 26.13 232 TYR A CA 1
ATOM 1751 C C . TYR A 1 253 ? 34.714 -29.779 -14.521 1.00 27.69 232 TYR A C 1
ATOM 1752 O O . TYR A 1 253 ? 35.316 -29.888 -15.589 1.00 28.75 232 TYR A O 1
ATOM 1761 N N . HIS A 1 254 ? 33.394 -29.951 -14.390 1.00 25.73 233 HIS A N 1
ATOM 1762 C CA . HIS A 1 254 ? 32.508 -30.343 -15.479 1.00 26.68 233 HIS A CA 1
ATOM 1763 C C . HIS A 1 254 ? 33.057 -31.579 -16.207 1.00 27.45 233 HIS A C 1
ATOM 1764 O O . HIS A 1 254 ? 33.415 -31.537 -17.392 1.00 26.92 233 HIS A O 1
ATOM 1771 N N . ILE A 1 255 ? 33.111 -32.677 -15.469 1.00 22.50 234 ILE A N 1
ATOM 1772 C CA . ILE A 1 255 ? 33.500 -33.961 -16.043 1.00 22.73 234 ILE A CA 1
ATOM 1773 C C . ILE A 1 255 ? 32.382 -34.969 -15.825 1.00 24.66 234 ILE A C 1
ATOM 1774 O O . ILE A 1 255 ? 32.563 -36.012 -15.185 1.00 21.11 234 ILE A O 1
ATOM 1779 N N . PRO A 1 256 ? 31.207 -34.674 -16.421 1.00 23.58 235 PRO A N 1
ATOM 1780 C CA . PRO A 1 256 ? 30.085 -35.567 -16.288 1.00 25.13 235 PRO A CA 1
ATOM 1781 C C . PRO A 1 256 ? 30.377 -36.946 -16.881 1.00 22.14 235 PRO A C 1
ATOM 1782 O O . PRO A 1 256 ? 29.778 -37.914 -16.460 1.00 22.36 235 PRO A O 1
ATOM 1786 N N . GLU A 1 257 ? 31.301 -37.032 -17.834 1.00 23.37 236 GLU A N 1
ATOM 1787 C CA . GLU A 1 257 ? 31.604 -38.299 -18.496 1.00 25.02 236 GLU A CA 1
ATOM 1788 C C . GLU A 1 257 ? 32.555 -39.212 -17.698 1.00 27.81 236 GLU A C 1
ATOM 1789 O O . GLU A 1 257 ? 32.805 -40.361 -18.098 1.00 23.74 236 GLU A O 1
ATOM 1795 N N . ALA A 1 258 ? 33.090 -38.709 -16.578 1.00 26.96 237 ALA A N 1
ATOM 1796 C CA . ALA A 1 258 ? 34.057 -39.491 -15.788 1.00 24.48 237 ALA A CA 1
ATOM 1797 C C . ALA A 1 258 ? 33.409 -40.665 -15.053 1.00 27.09 237 ALA A C 1
ATOM 1798 O O . ALA A 1 258 ? 32.397 -40.493 -14.375 1.00 30.25 237 ALA A O 1
ATOM 1800 N N . GLU A 1 259 ? 33.990 -41.863 -15.197 1.00 24.62 238 GLU A N 1
ATOM 1801 C CA . GLU A 1 259 ? 33.528 -43.062 -14.523 1.00 26.90 238 GLU A CA 1
ATOM 1802 C C . GLU A 1 259 ? 34.122 -43.141 -13.114 1.00 22.18 238 GLU A C 1
ATOM 1803 O O . GLU A 1 259 ? 33.534 -43.733 -12.210 1.00 22.67 238 GLU A O 1
ATOM 1809 N N . THR A 1 260 ? 35.298 -42.537 -12.956 1.00 20.52 239 THR A N 1
ATOM 1810 C CA . THR A 1 260 ? 36.077 -42.647 -11.717 1.00 19.51 239 THR A CA 1
ATOM 1811 C C . THR A 1 260 ? 36.558 -41.243 -11.370 1.00 17.35 239 THR A C 1
ATOM 1812 O O . THR A 1 260 ? 37.112 -40.516 -12.225 1.00 18.26 239 THR A O 1
ATOM 1816 N N . VAL A 1 261 ? 36.287 -40.844 -10.136 1.00 17.23 240 VAL A N 1
ATOM 1817 C CA . VAL A 1 261 ? 36.612 -39.522 -9.623 1.00 18.26 240 VAL A CA 1
ATOM 1818 C C . VAL A 1 261 ? 36.913 -39.734 -8.156 1.00 20.17 240 VAL A C 1
ATOM 1819 O O . VAL A 1 261 ? 35.998 -39.929 -7.351 1.00 18.32 240 VAL A O 1
ATOM 1823 N N . ILE A 1 262 ? 38.201 -39.687 -7.796 1.00 19.31 241 ILE A N 1
ATOM 1824 C CA . ILE A 1 262 ? 38.596 -39.922 -6.389 1.00 21.69 241 ILE A CA 1
ATOM 1825 C C . ILE A 1 262 ? 39.692 -38.947 -5.995 1.00 19.53 241 ILE A C 1
ATOM 1826 O O . ILE A 1 262 ? 40.730 -38.853 -6.672 1.00 20.57 241 ILE A O 1
ATOM 1831 N N . ARG A 1 263 ? 39.442 -38.200 -4.918 1.00 18.68 242 ARG A N 1
ATOM 1832 C CA . ARG A 1 263 ? 40.445 -37.310 -4.348 1.00 22.06 242 ARG A CA 1
ATOM 1833 C C . ARG A 1 263 ? 40.819 -37.930 -2.999 1.00 21.59 242 ARG A C 1
ATOM 1834 O O . ARG A 1 263 ? 39.943 -38.363 -2.259 1.00 21.84 242 ARG A O 1
ATOM 1842 N N . GLY A 1 264 ? 42.106 -37.986 -2.676 1.00 20.42 243 GLY A N 1
ATOM 1843 C CA . GLY A 1 264 ? 42.504 -38.558 -1.373 1.00 20.73 243 GLY A CA 1
ATOM 1844 C C . GLY A 1 264 ? 43.760 -37.929 -0.766 1.00 14.73 243 GLY A C 1
ATOM 1845 O O . GLY A 1 264 ? 44.316 -36.977 -1.285 1.00 17.43 243 GLY A O 1
ATOM 1846 N N . THR A 1 265 ? 44.182 -38.510 0.350 1.00 16.36 244 THR A N 1
ATOM 1847 C CA . THR A 1 265 ? 45.287 -38.019 1.155 1.00 16.30 244 THR A CA 1
ATOM 1848 C C . THR A 1 265 ? 46.427 -39.030 1.142 1.00 17.61 244 THR A C 1
ATOM 1849 O O . THR A 1 265 ? 46.173 -40.227 1.160 1.00 15.15 244 THR A O 1
ATOM 1853 N N . LEU A 1 266 ? 47.670 -38.529 1.065 1.00 14.10 245 LEU A N 1
ATOM 1854 C CA . LEU A 1 266 ? 48.840 -39.398 1.109 1.00 14.58 245 LEU A CA 1
ATOM 1855 C C . LEU A 1 266 ? 49.421 -39.358 2.517 1.00 13.35 245 LEU A C 1
ATOM 1856 O O . LEU A 1 266 ? 49.482 -3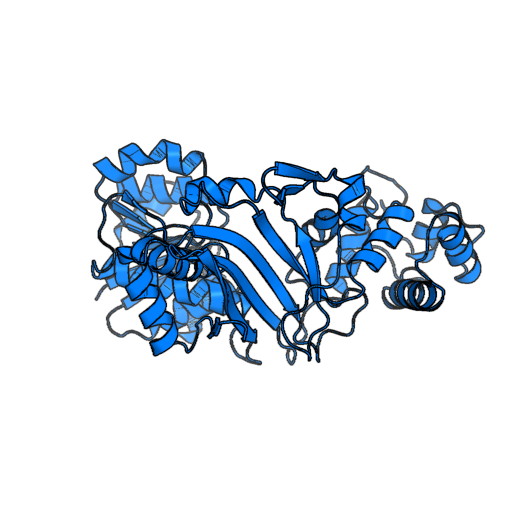8.301 3.148 1.00 16.14 245 LEU A O 1
ATOM 1861 N N . ARG A 1 267 ? 49.831 -40.529 2.972 1.00 16.25 246 ARG A N 1
ATOM 1862 C CA . ARG A 1 267 ? 50.614 -40.715 4.203 1.00 15.53 246 ARG A CA 1
ATOM 1863 C C . ARG A 1 267 ? 51.747 -41.689 3.853 1.00 16.62 246 ARG A C 1
ATOM 1864 O O . ARG A 1 267 ? 51.750 -42.286 2.799 1.00 15.72 246 ARG A O 1
ATOM 1872 N N . TYR A 1 268 ? 52.708 -41.884 4.746 1.00 14.04 247 TYR A N 1
ATOM 1873 C CA . TYR A 1 268 ? 53.714 -42.901 4.542 1.00 15.61 247 TYR A CA 1
ATOM 1874 C C . TYR A 1 268 ? 53.281 -44.269 5.057 1.00 16.97 247 TYR A C 1
ATOM 1875 O O . TYR A 1 268 ? 52.396 -44.376 5.920 1.00 15.64 247 TYR A O 1
ATOM 1884 N N . GLN A 1 269 ? 53.893 -45.304 4.506 1.00 14.16 248 GLN A N 1
ATOM 1885 C CA . GLN A 1 269 ? 53.642 -46.650 4.914 1.00 14.09 248 GLN A CA 1
ATOM 1886 C C . GLN A 1 269 ? 53.635 -46.742 6.437 1.00 14.22 248 GLN A C 1
ATOM 1887 O O . GLN A 1 269 ? 54.447 -46.082 7.106 1.00 15.48 248 GLN A O 1
ATOM 1893 N N . GLY A 1 270 ? 52.715 -47.545 6.963 1.00 16.94 249 GLY A N 1
ATOM 1894 C CA . GLY A 1 270 ? 52.684 -47.812 8.413 1.00 20.10 249 GLY A CA 1
ATOM 1895 C C . GLY A 1 270 ? 51.698 -46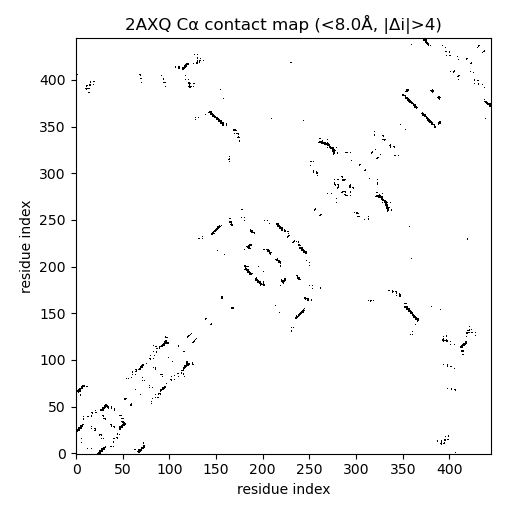.955 9.189 1.00 21.39 249 GLY A C 1
ATOM 1896 O O . GLY A 1 270 ? 51.253 -47.340 10.276 1.00 20.97 249 GLY A O 1
ATOM 1897 N N . PHE A 1 271 ? 51.344 -45.802 8.632 1.00 19.25 250 PHE A N 1
ATOM 1898 C CA . PHE A 1 271 ? 50.456 -44.825 9.299 1.00 19.59 250 PHE A CA 1
ATOM 1899 C C . PHE A 1 271 ? 49.063 -45.430 9.600 1.00 19.67 250 PHE A C 1
ATOM 1900 O O . PHE A 1 271 ? 48.610 -45.395 10.739 1.00 19.03 250 PHE A O 1
ATOM 1908 N N . PRO A 1 272 ? 48.396 -46.036 8.604 1.00 19.55 251 PRO A N 1
ATOM 1909 C CA . PRO A 1 272 ? 47.060 -46.579 8.909 1.00 18.99 251 PRO A CA 1
ATOM 1910 C C . PRO A 1 272 ? 47.086 -47.698 9.928 1.00 20.48 251 PRO A C 1
ATOM 1911 O O . PRO A 1 272 ? 46.205 -47.744 10.778 1.00 22.70 251 PRO A O 1
ATOM 1915 N N . GLU A 1 273 ? 48.083 -48.576 9.850 1.00 21.03 252 GLU A N 1
ATOM 1916 C CA . GLU A 1 273 ? 48.181 -49.720 10.758 1.00 21.60 252 GLU A CA 1
ATOM 1917 C C . GLU A 1 273 ? 48.415 -49.239 12.188 1.00 22.13 252 GLU A C 1
ATOM 1918 O O . GLU A 1 273 ? 47.919 -49.847 13.142 1.00 21.17 252 GLU A O 1
ATOM 1924 N N . PHE A 1 274 ? 49.198 -48.175 12.331 1.00 20.50 253 PHE A N 1
ATOM 1925 C CA . PHE A 1 274 ? 49.478 -47.618 13.648 1.00 21.73 253 PHE A CA 1
ATOM 1926 C C . PHE A 1 274 ? 48.180 -47.066 14.252 1.00 20.77 253 PHE A C 1
ATOM 1927 O O . PHE A 1 274 ? 47.819 -47.349 15.400 1.00 20.34 253 PHE A O 1
ATOM 1935 N N . VAL A 1 275 ? 47.483 -46.259 13.456 1.00 20.83 254 VAL A N 1
ATOM 1936 C CA . VAL A 1 275 ? 46.203 -45.686 13.893 1.00 23.14 254 VAL A CA 1
ATOM 1937 C C . VAL A 1 275 ? 45.162 -46.767 14.224 1.00 24.40 254 VAL A C 1
ATOM 1938 O O . VAL A 1 275 ? 44.477 -46.672 15.246 1.00 23.99 254 VAL A O 1
ATOM 1942 N N . LYS A 1 276 ? 45.079 -47.801 13.388 1.00 18.60 255 LYS A N 1
ATOM 1943 C CA . LYS A 1 276 ? 44.181 -48.943 13.632 1.00 24.99 255 LYS A CA 1
ATOM 1944 C C . LYS A 1 276 ? 44.435 -49.618 14.977 1.00 23.02 255 LYS A C 1
ATOM 1945 O O . LYS A 1 276 ? 43.497 -49.920 15.708 1.00 26.37 255 LYS A O 1
ATOM 1951 N N . ALA A 1 277 ? 45.699 -49.862 15.303 1.00 20.74 256 ALA A N 1
ATOM 1952 C CA . ALA A 1 277 ? 46.048 -50.450 16.601 1.00 20.04 256 ALA A CA 1
ATOM 1953 C C . ALA A 1 277 ? 45.505 -49.541 17.727 1.00 20.38 256 ALA A C 1
ATOM 1954 O O . ALA A 1 277 ? 44.890 -50.041 18.692 1.00 20.66 256 ALA A O 1
ATOM 1956 N N . LEU A 1 278 ? 45.714 -48.228 17.592 1.00 17.14 257 LEU A N 1
ATOM 1957 C CA . LEU A 1 278 ? 45.220 -47.257 18.583 1.00 21.02 257 LEU A CA 1
ATOM 1958 C C . LEU A 1 278 ? 43.683 -47.276 18.689 1.00 23.35 257 LEU A C 1
ATOM 1959 O O . LEU A 1 278 ? 43.108 -47.256 19.788 1.00 22.26 257 LEU A O 1
ATOM 1964 N N . VAL A 1 279 ? 43.009 -47.291 17.545 1.00 23.41 258 VAL A N 1
ATOM 1965 C CA . VAL A 1 279 ? 41.561 -47.556 17.502 1.00 24.37 258 VAL A CA 1
ATOM 1966 C C . VAL A 1 279 ? 41.140 -48.813 18.285 1.00 23.79 258 VAL A C 1
ATOM 1967 O O . VAL A 1 279 ? 40.272 -48.719 19.177 1.00 28.44 258 VAL A O 1
ATOM 1971 N N . ASP A 1 280 ? 41.719 -49.973 17.950 1.00 26.37 259 ASP A N 1
ATOM 1972 C CA . ASP A 1 280 ? 41.431 -51.232 18.655 1.00 27.00 259 ASP A CA 1
ATOM 1973 C C . ASP A 1 280 ? 41.629 -51.121 20.173 1.00 28.65 259 ASP A C 1
ATOM 1974 O O . ASP A 1 280 ? 40.979 -51.836 20.933 1.00 29.06 259 ASP A O 1
ATOM 1979 N N . MET A 1 281 ? 42.508 -50.223 20.609 1.00 27.56 260 MET A N 1
ATOM 1980 C CA . MET A 1 281 ? 42.762 -50.021 22.048 1.00 25.23 260 MET A CA 1
ATOM 1981 C C . MET A 1 281 ? 41.793 -49.063 22.714 1.00 26.08 260 MET A C 1
ATOM 1982 O O . MET A 1 281 ? 41.862 -48.845 23.931 1.00 27.42 260 MET A O 1
ATOM 1987 N N . GLY A 1 282 ? 40.923 -48.456 21.912 1.00 23.77 261 GLY A N 1
ATOM 1988 C CA . GLY A 1 282 ? 39.971 -47.473 22.391 1.00 24.73 261 GLY A CA 1
ATOM 1989 C C . GLY A 1 282 ? 40.574 -46.093 22.508 1.00 25.77 261 GLY A C 1
ATOM 1990 O O . GLY A 1 282 ? 39.940 -45.173 23.015 1.00 25.13 261 GLY A O 1
ATOM 1991 N N . MET A 1 283 ? 41.804 -45.922 22.013 1.00 23.36 262 MET A N 1
ATOM 1992 C CA . MET A 1 283 ? 42.530 -44.657 22.243 1.00 23.33 262 MET A CA 1
ATOM 1993 C C . MET A 1 283 ? 42.082 -43.440 21.421 1.00 22.35 262 MET A C 1
ATOM 1994 O O . MET A 1 283 ? 42.548 -42.331 21.653 1.00 26.21 262 MET A O 1
ATOM 1999 N N . LEU A 1 284 ? 41.189 -43.636 20.452 1.00 27.26 263 LEU A N 1
ATOM 2000 C CA . LEU A 1 284 ? 40.630 -42.498 19.718 1.00 28.08 263 LEU A CA 1
ATOM 2001 C C . LEU A 1 284 ? 39.227 -42.098 20.234 1.00 30.61 263 LEU A C 1
ATOM 2002 O O . LEU A 1 284 ? 38.560 -41.265 19.627 1.00 31.20 263 LEU A O 1
ATOM 2007 N N . LYS A 1 285 ? 38.800 -42.686 21.353 1.00 30.30 264 LYS A N 1
ATOM 2008 C CA . LYS A 1 285 ? 37.526 -42.312 21.998 1.00 30.76 264 LYS A CA 1
ATOM 2009 C C . LYS A 1 285 ? 37.654 -41.030 22.803 1.00 31.13 264 LYS A C 1
ATOM 2010 O O . LYS A 1 285 ? 38.555 -40.883 23.645 1.00 30.44 264 LYS A O 1
ATOM 2016 N N . ASP A 1 286 ? 36.741 -40.096 22.554 1.00 30.33 265 ASP A N 1
ATOM 2017 C CA . ASP A 1 286 ? 36.798 -38.795 23.197 1.00 30.74 265 ASP A CA 1
ATOM 2018 C C . ASP A 1 286 ? 35.832 -38.643 24.398 1.00 29.24 265 ASP A C 1
ATOM 2019 O O . ASP A 1 286 ? 35.724 -37.564 24.974 1.00 28.64 265 ASP A O 1
ATOM 2024 N N . ASP A 1 287 ? 35.179 -39.733 24.782 1.00 32.03 266 ASP A N 1
ATOM 2025 C CA . ASP A 1 287 ? 34.292 -39.754 25.944 1.00 34.73 266 ASP A CA 1
ATOM 2026 C C . ASP A 1 287 ? 35.026 -39.331 27.217 1.00 34.74 266 ASP A C 1
ATOM 2027 O O . ASP A 1 287 ? 36.154 -39.771 27.456 1.00 29.80 266 ASP A O 1
ATOM 2032 N N . ALA A 1 288 ? 34.406 -38.464 28.022 1.00 32.06 267 ALA A N 1
ATOM 2033 C CA . ALA A 1 288 ? 35.012 -38.054 29.283 1.00 31.85 267 ALA A CA 1
ATOM 2034 C C . ALA A 1 288 ? 35.318 -39.330 30.053 1.00 27.22 267 ALA A C 1
ATOM 2035 O O . ALA A 1 288 ? 34.459 -40.193 30.195 1.00 29.55 267 ALA A O 1
ATOM 2037 N N . ASN A 1 289 ? 36.555 -39.476 30.506 1.00 25.74 268 ASN A N 1
ATOM 2038 C CA . ASN A 1 289 ? 36.947 -40.688 31.200 1.00 23.48 268 ASN A CA 1
ATOM 2039 C C . ASN A 1 289 ? 37.969 -40.363 32.259 1.00 23.21 268 ASN A C 1
ATOM 2040 O O . ASN A 1 289 ? 39.078 -39.906 31.957 1.00 18.50 268 ASN A O 1
ATOM 2045 N N . GLU A 1 290 ? 37.598 -40.603 33.518 1.00 21.73 269 GLU A N 1
ATOM 2046 C CA . GLU A 1 290 ? 38.424 -40.166 34.641 1.00 21.31 269 GLU A CA 1
ATOM 2047 C C . GLU A 1 290 ? 39.844 -40.739 34.665 1.00 22.87 269 GLU A C 1
ATOM 2048 O O . GLU A 1 290 ? 40.731 -40.220 35.363 1.00 23.21 269 GLU A O 1
ATOM 2054 N N . ILE A 1 291 ? 40.071 -41.812 33.920 1.00 19.21 270 ILE A N 1
ATOM 2055 C CA . ILE A 1 291 ? 41.427 -42.369 33.846 1.00 17.99 270 ILE A CA 1
ATOM 2056 C C . ILE A 1 291 ? 42.364 -41.284 33.301 1.00 19.53 270 ILE A C 1
ATOM 2057 O O . ILE A 1 291 ? 43.552 -41.272 33.609 1.00 20.77 270 ILE A O 1
ATOM 2062 N N . PHE A 1 292 ? 41.807 -40.326 32.549 1.00 19.06 271 PHE A N 1
ATOM 2063 C CA . PHE A 1 292 ? 42.665 -39.317 31.928 1.00 21.08 271 PHE A CA 1
ATOM 2064 C C . PHE A 1 292 ? 42.525 -37.942 32.550 1.00 22.36 271 PHE A C 1
ATOM 2065 O O . PHE A 1 292 ? 42.952 -36.965 31.970 1.00 23.25 271 PHE A O 1
ATOM 2073 N N . SER A 1 293 ? 41.972 -37.903 33.764 1.00 22.08 272 SER A N 1
ATOM 2074 C CA . SER A 1 293 ? 41.622 -36.655 34.463 1.00 26.49 272 SER A CA 1
ATOM 2075 C C . SER A 1 293 ? 42.807 -35.940 35.110 1.00 23.34 272 SER A C 1
ATOM 2076 O O . SER A 1 293 ? 42.797 -34.714 35.280 1.00 25.10 272 SER A O 1
ATOM 2079 N N . LYS A 1 294 ? 43.828 -36.705 35.476 1.00 21.79 273 LYS A N 1
ATOM 2080 C CA . LYS A 1 294 ? 44.930 -36.222 36.316 1.00 21.95 273 LYS A CA 1
ATOM 2081 C C . LYS A 1 294 ? 46.270 -36.755 35.803 1.00 24.45 273 LYS A C 1
ATOM 2082 O O . LYS A 1 294 ? 46.298 -37.794 35.143 1.00 21.96 273 LYS A O 1
ATOM 2088 N N . PRO A 1 295 ? 47.378 -36.038 36.077 1.00 23.74 274 PRO A N 1
ATOM 2089 C CA . PRO A 1 295 ? 48.691 -36.406 35.518 1.00 24.70 274 PRO A CA 1
ATOM 2090 C C . PRO A 1 295 ? 49.334 -37.652 36.105 1.00 25.61 274 PRO A C 1
ATOM 2091 O O . PRO A 1 295 ? 50.402 -37.566 36.700 1.00 27.31 274 PRO A O 1
ATOM 2095 N N . ILE A 1 296 ? 48.712 -38.807 35.902 1.00 23.66 275 ILE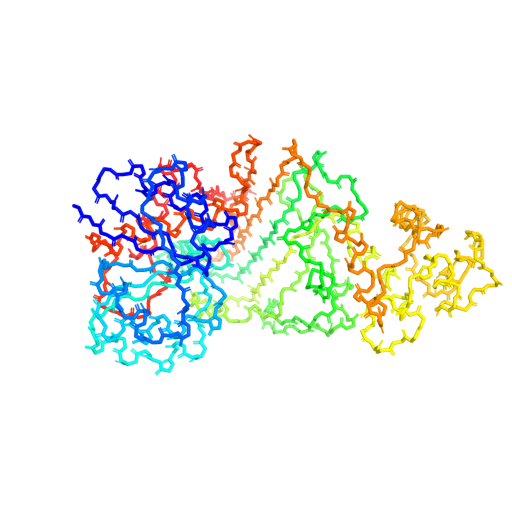 A N 1
ATOM 2096 C CA . ILE A 1 296 ? 49.296 -40.077 36.307 1.00 21.61 275 ILE A CA 1
ATOM 2097 C C . ILE A 1 296 ? 50.226 -40.604 35.200 1.00 21.98 275 ILE A C 1
ATOM 2098 O O . ILE A 1 296 ? 50.235 -40.063 34.106 1.00 20.80 275 ILE A O 1
ATOM 2103 N N . ALA A 1 297 ? 50.974 -41.663 35.485 1.00 20.69 276 ALA A N 1
ATOM 2104 C CA . ALA A 1 297 ? 51.894 -42.254 34.516 1.00 21.80 276 ALA A CA 1
ATOM 2105 C C . ALA A 1 297 ? 51.111 -42.887 33.365 1.00 23.54 276 ALA A C 1
ATOM 2106 O O . ALA A 1 297 ? 50.039 -43.462 33.567 1.00 21.10 276 ALA A O 1
ATOM 2108 N N . TRP A 1 298 ? 51.677 -42.797 32.166 1.00 19.29 277 TRP A N 1
ATOM 2109 C CA . TRP A 1 298 ? 51.099 -43.450 31.001 1.00 21.09 277 TRP A CA 1
ATOM 2110 C C . TRP A 1 298 ? 50.831 -44.937 31.224 1.00 17.17 277 TRP A C 1
ATOM 2111 O O . TRP A 1 298 ? 49.752 -45.441 30.888 1.00 19.65 277 TRP A O 1
ATOM 2122 N N . ASN A 1 299 ? 51.782 -45.639 31.838 1.00 17.01 278 ASN A N 1
ATOM 2123 C CA . ASN A 1 299 ? 51.590 -47.083 32.066 1.00 17.16 278 ASN A CA 1
ATOM 2124 C C . ASN A 1 299 ? 50.443 -47.378 33.043 1.00 19.08 278 ASN A C 1
ATOM 2125 O O . ASN A 1 299 ? 49.773 -48.393 32.918 1.00 17.58 278 ASN A O 1
ATOM 2130 N N . GLU A 1 300 ? 50.193 -46.465 33.978 1.00 17.94 279 GLU A N 1
ATOM 2131 C CA . GLU A 1 300 ? 49.067 -46.618 34.892 1.00 20.29 279 GLU A CA 1
ATOM 2132 C C . GLU A 1 300 ? 47.750 -46.267 34.192 1.00 19.99 279 GLU A C 1
ATOM 2133 O O . GLU A 1 300 ? 46.739 -46.966 34.336 1.00 18.76 279 GLU A O 1
ATOM 2139 N N . ALA A 1 301 ? 47.771 -45.199 33.401 1.00 16.66 280 ALA A N 1
ATOM 2140 C CA . ALA A 1 301 ? 46.610 -44.872 32.606 1.00 15.52 280 ALA A CA 1
ATOM 2141 C C . ALA A 1 301 ? 46.210 -46.039 31.715 1.00 16.75 280 ALA A C 1
ATOM 2142 O O . ALA A 1 301 ? 45.048 -46.380 31.678 1.00 18.03 280 ALA A O 1
ATOM 2144 N N . LEU A 1 302 ? 47.173 -46.628 30.992 1.00 15.76 281 LEU A N 1
ATOM 2145 C CA . LEU A 1 302 ? 46.869 -47.728 30.067 1.00 19.53 281 LEU A CA 1
ATOM 2146 C C . LEU A 1 302 ? 46.452 -48.970 30.847 1.00 21.89 281 LEU A C 1
ATOM 2147 O O . LEU A 1 302 ? 45.549 -49.693 30.431 1.00 21.89 281 LEU A O 1
ATOM 2152 N N . LYS A 1 303 ? 47.084 -49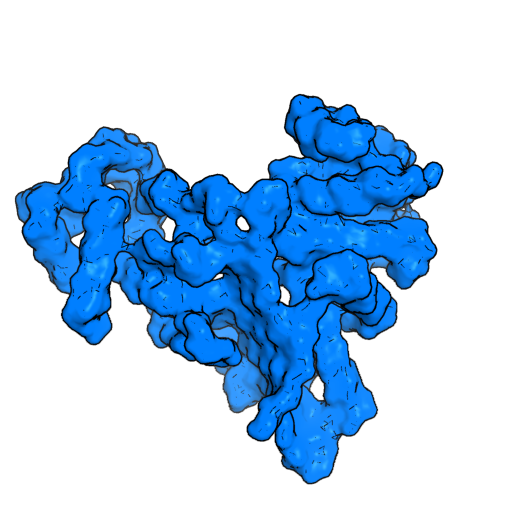.201 31.997 1.00 18.89 282 LYS A N 1
ATOM 2153 C CA . LYS A 1 303 ? 46.680 -50.348 32.827 1.00 20.11 282 LYS A CA 1
ATOM 2154 C C . LYS A 1 303 ? 45.199 -50.255 33.126 1.00 21.12 282 LYS A C 1
ATOM 2155 O O . LYS A 1 303 ? 44.468 -51.233 32.949 1.00 20.43 282 LYS A O 1
ATOM 2161 N N . GLN A 1 304 ? 44.752 -49.088 33.609 1.00 19.80 283 GLN A N 1
ATOM 2162 C CA . GLN A 1 304 ? 43.340 -48.910 33.955 1.00 19.86 283 GLN A CA 1
ATOM 2163 C C . GLN A 1 304 ? 42.420 -48.976 32.744 1.00 19.83 283 GLN A C 1
ATOM 2164 O O . GLN A 1 304 ? 41.331 -49.571 32.795 1.00 19.68 283 GLN A O 1
ATOM 2170 N N . TYR A 1 305 ? 42.853 -48.347 31.663 1.00 17.89 284 TYR A N 1
ATOM 2171 C CA . TYR A 1 305 ? 42.040 -48.244 30.465 1.00 21.15 284 TYR A CA 1
ATOM 2172 C C . TYR A 1 305 ? 41.886 -49.581 29.722 1.00 20.92 284 TYR A C 1
ATOM 2173 O O . TYR A 1 305 ? 40.786 -49.908 29.263 1.00 24.71 284 TYR A O 1
ATOM 2182 N N . LEU A 1 306 ? 42.984 -50.333 29.618 1.00 24.60 285 LEU A N 1
ATOM 2183 C CA . LEU A 1 306 ? 43.004 -51.628 28.933 1.00 24.39 285 LEU A CA 1
ATOM 2184 C C . LEU A 1 306 ? 42.602 -52.791 29.852 1.00 26.42 285 LEU A C 1
ATOM 2185 O O . LEU A 1 306 ? 42.378 -53.912 29.368 1.00 28.87 285 LEU A O 1
ATOM 2190 N N . GLY A 1 307 ? 42.500 -52.526 31.154 1.00 26.00 286 GLY A N 1
ATOM 2191 C CA . GLY A 1 307 ? 42.288 -53.570 32.143 1.00 24.35 286 GLY A CA 1
ATOM 2192 C C . GLY A 1 307 ? 43.434 -54.557 32.204 1.00 28.46 286 GLY A C 1
ATOM 2193 O O . GLY A 1 307 ? 43.232 -55.776 32.333 1.00 28.60 286 GLY A O 1
ATOM 2194 N N . ALA A 1 308 ? 44.646 -54.038 32.131 1.00 24.78 287 ALA A N 1
ATOM 2195 C CA . ALA A 1 308 ? 45.820 -54.880 32.163 1.00 24.68 287 ALA A CA 1
ATOM 2196 C C . ALA A 1 308 ? 46.079 -55.387 33.585 1.00 30.05 287 ALA A C 1
ATOM 2197 O O . ALA A 1 308 ? 45.622 -54.775 34.559 1.00 29.14 287 ALA A O 1
ATOM 2199 N N . LYS A 1 309 ? 46.832 -56.487 33.699 1.00 31.11 288 LYS A N 1
ATOM 2200 C CA . LYS A 1 309 ? 47.166 -57.080 35.004 1.00 36.31 288 LYS A CA 1
ATOM 2201 C C . LYS A 1 309 ? 47.971 -56.145 35.889 1.00 33.82 288 LYS A C 1
ATOM 2202 O O . LYS A 1 309 ? 47.780 -56.097 37.104 1.00 31.12 288 LYS A O 1
ATOM 2208 N N . SER A 1 310 ? 48.876 -55.413 35.257 1.00 30.51 289 SER A N 1
ATOM 2209 C CA . SER A 1 310 ? 49.767 -54.497 35.935 1.00 29.40 289 SER A CA 1
ATOM 2210 C C . SER A 1 310 ? 50.256 -53.476 34.901 1.00 28.39 289 SER A C 1
ATOM 2211 O O . SER A 1 310 ? 49.825 -53.500 33.733 1.00 26.12 289 SER A O 1
ATOM 2214 N N . THR A 1 311 ? 51.134 -52.590 35.357 1.00 24.99 290 THR A N 1
ATOM 2215 C CA . THR A 1 311 ? 51.769 -51.564 34.529 1.00 25.72 290 THR A CA 1
ATOM 2216 C C . THR A 1 311 ? 53.014 -52.063 33.804 1.00 25.60 290 THR A C 1
ATOM 2217 O O . THR A 1 311 ? 53.634 -51.293 33.075 1.00 25.88 290 THR A O 1
ATOM 2221 N N . SER A 1 312 ? 53.409 -53.326 34.022 1.00 24.69 291 SER A N 1
ATOM 2222 C CA . SER A 1 312 ? 54.602 -53.867 33.354 1.00 27.74 291 SER A CA 1
ATOM 2223 C C . SER A 1 312 ? 54.373 -53.864 31.843 1.00 27.18 291 SER A C 1
ATOM 2224 O O . SER A 1 312 ? 53.241 -54.054 31.376 1.00 22.54 291 SER A O 1
ATOM 2227 N N . LYS A 1 313 ? 55.453 -53.666 31.089 1.00 27.05 292 LYS A N 1
ATOM 2228 C CA . LYS A 1 313 ? 55.333 -53.649 29.639 1.00 28.96 292 LYS A CA 1
ATOM 2229 C C . LYS A 1 313 ? 54.700 -54.948 29.171 1.00 28.43 292 LYS A C 1
ATOM 2230 O O . LYS A 1 313 ? 53.852 -54.963 28.274 1.00 25.36 292 LYS A O 1
ATOM 2236 N N . GLU A 1 314 ? 55.095 -56.042 29.812 1.00 28.44 293 GLU A N 1
ATOM 2237 C CA . GLU A 1 314 ? 54.604 -57.346 29.465 1.00 30.80 293 GLU A CA 1
ATOM 2238 C C . GLU A 1 314 ? 53.092 -57.430 29.596 1.00 29.95 293 GLU A C 1
ATOM 2239 O O . GLU A 1 314 ? 52.417 -57.954 28.702 1.00 27.29 293 GLU A O 1
ATOM 2245 N N . ASP A 1 315 ? 52.542 -56.940 30.708 1.00 26.58 294 ASP A N 1
ATOM 2246 C CA . ASP A 1 315 ? 51.088 -57.020 30.913 1.00 26.65 294 ASP A CA 1
ATOM 2247 C C . ASP A 1 315 ? 50.295 -56.055 30.046 1.00 22.80 294 ASP A C 1
ATOM 2248 O O . ASP A 1 315 ? 49.159 -56.347 29.639 1.00 25.89 294 ASP A O 1
ATOM 2253 N N . LEU A 1 316 ? 50.881 -54.890 29.805 1.00 23.59 295 LEU A N 1
ATOM 2254 C CA . LEU A 1 316 ? 50.242 -53.905 28.910 1.00 24.03 295 LEU A CA 1
ATOM 2255 C C . LEU A 1 316 ? 50.107 -54.492 27.496 1.00 23.90 295 LEU A C 1
ATOM 2256 O O . LEU A 1 316 ? 49.032 -54.434 26.880 1.00 22.73 295 LEU A O 1
ATOM 2261 N N . ILE A 1 317 ? 51.196 -55.089 27.012 1.00 24.96 296 ILE A N 1
ATOM 2262 C CA . ILE A 1 317 ? 51.206 -55.714 25.671 1.00 24.27 296 ILE A CA 1
ATOM 2263 C C . ILE A 1 317 ? 50.219 -56.854 25.588 1.00 26.69 296 ILE A C 1
ATOM 2264 O O . ILE A 1 317 ? 49.488 -56.974 24.603 1.00 26.59 296 ILE A O 1
ATOM 2269 N N . ALA A 1 318 ? 50.158 -57.679 26.638 1.00 26.29 297 ALA A N 1
ATOM 2270 C CA . ALA A 1 318 ? 49.127 -58.715 26.693 1.00 27.16 297 ALA A CA 1
ATOM 2271 C C . ALA A 1 318 ? 47.720 -58.174 26.472 1.00 26.00 297 ALA A C 1
ATOM 2272 O O . ALA A 1 318 ? 46.948 -58.730 25.697 1.00 29.74 297 ALA A O 1
ATOM 2274 N N . SER A 1 319 ? 47.362 -57.086 27.142 1.00 27.12 298 SER A N 1
ATOM 2275 C CA . SER A 1 319 ? 46.023 -56.552 26.941 1.00 26.54 298 SER A CA 1
ATOM 2276 C C . SER A 1 319 ? 45.859 -55.931 25.554 1.00 26.75 298 SER A C 1
ATOM 2277 O O . SER A 1 319 ? 44.765 -55.968 25.007 1.00 29.09 298 SER A O 1
ATOM 2280 N N . ILE A 1 320 ? 46.933 -55.372 24.993 1.00 24.52 299 ILE A N 1
ATOM 2281 C CA . ILE A 1 320 ? 46.853 -54.842 23.619 1.00 23.54 299 ILE A CA 1
ATOM 2282 C C . ILE A 1 320 ? 46.636 -56.018 22.654 1.00 25.71 299 ILE A C 1
ATOM 2283 O O . ILE A 1 320 ? 45.702 -55.987 21.844 1.00 25.32 299 ILE A O 1
ATOM 2288 N N . ASP A 1 321 ? 47.487 -57.037 22.775 1.00 27.15 300 ASP A N 1
ATOM 2289 C CA . ASP A 1 321 ? 47.404 -58.251 21.931 1.00 33.13 300 ASP A CA 1
ATOM 2290 C C . ASP A 1 321 ? 45.987 -58.813 21.928 1.00 34.61 300 ASP A C 1
ATOM 2291 O O . ASP A 1 321 ? 45.467 -59.193 20.881 1.00 37.04 300 ASP A O 1
ATOM 2296 N N . SER A 1 322 ? 45.343 -58.817 23.096 1.00 36.50 301 SER A N 1
ATOM 2297 C CA . SER A 1 322 ? 44.009 -59.396 23.229 1.00 37.10 301 SER A CA 1
ATOM 2298 C C . SER A 1 322 ? 42.923 -58.562 22.534 1.00 38.47 301 SER A C 1
ATOM 2299 O O . SER A 1 322 ? 41.782 -58.999 22.404 1.00 38.15 301 SER A O 1
ATOM 2302 N N . LYS A 1 323 ? 43.285 -57.362 22.080 1.00 38.30 302 LYS A N 1
ATOM 2303 C CA . LYS A 1 323 ? 42.320 -56.433 21.520 1.00 37.19 302 LYS A CA 1
ATOM 2304 C C . LYS A 1 323 ? 42.619 -56.126 20.074 1.00 39.15 302 LYS A C 1
ATOM 2305 O O . LYS A 1 323 ? 41.730 -55.666 19.341 1.00 37.37 302 LYS A O 1
ATOM 2311 N N . ALA A 1 324 ? 43.877 -56.335 19.685 1.00 40.36 303 ALA A N 1
ATOM 2312 C CA . ALA A 1 324 ? 44.360 -55.880 18.386 1.00 41.01 303 ALA A CA 1
ATOM 2313 C C . ALA A 1 324 ? 44.425 -57.007 17.375 1.00 41.36 303 ALA A C 1
ATOM 2314 O O . ALA A 1 324 ? 44.770 -58.138 17.721 1.00 43.24 303 ALA A O 1
ATOM 2316 N N . THR A 1 325 ? 44.099 -56.674 16.128 1.00 40.18 304 THR A N 1
ATOM 2317 C CA . THR A 1 325 ? 44.350 -57.553 14.983 1.00 40.77 304 THR A CA 1
ATOM 2318 C C . THR A 1 325 ? 45.579 -57.055 14.256 1.00 36.43 304 THR A C 1
ATOM 2319 O O . THR A 1 325 ? 45.551 -55.980 13.666 1.00 38.21 304 THR A O 1
ATOM 2323 N N . TRP A 1 326 ? 46.657 -57.834 14.312 1.00 34.23 305 TRP A N 1
ATOM 2324 C CA . TRP A 1 326 ? 47.903 -57.472 13.659 1.00 33.12 305 TRP A CA 1
ATOM 2325 C C . TRP A 1 326 ? 47.994 -58.028 12.236 1.00 36.60 305 TRP A C 1
ATOM 2326 O O . TRP A 1 326 ? 47.591 -59.159 11.983 1.00 35.34 305 TRP A O 1
ATOM 2337 N N . LYS A 1 327 ? 48.575 -57.247 11.329 1.00 38.05 306 LYS A N 1
ATOM 2338 C CA . LYS A 1 327 ? 48.813 -57.702 9.950 1.00 40.07 306 LYS A CA 1
ATOM 2339 C C . LYS A 1 327 ? 49.794 -58.864 9.905 1.00 40.51 306 LYS A C 1
ATOM 2340 O O . LYS A 1 327 ? 49.603 -59.820 9.154 1.00 41.88 306 LYS A O 1
ATOM 2346 N N . ASP A 1 328 ? 50.847 -58.763 10.712 1.00 39.49 307 ASP A N 1
ATOM 2347 C CA . ASP A 1 328 ? 51.878 -59.787 10.826 1.00 38.06 307 ASP A CA 1
ATOM 2348 C C . ASP A 1 328 ? 52.785 -59.462 12.010 1.00 38.59 307 ASP A C 1
ATOM 2349 O O . ASP A 1 328 ? 52.616 -58.425 12.653 1.00 36.11 307 ASP A O 1
ATOM 2354 N N . ASP A 1 329 ? 53.746 -60.336 12.295 1.00 36.54 308 ASP A N 1
ATOM 2355 C CA . ASP A 1 329 ? 54.612 -60.167 13.453 1.00 37.44 308 ASP A CA 1
ATOM 2356 C C . ASP A 1 329 ? 55.519 -58.958 13.284 1.00 35.34 308 ASP A C 1
ATOM 2357 O O . ASP A 1 329 ? 55.861 -58.301 14.268 1.00 31.85 308 ASP A O 1
ATOM 2362 N N . GLU A 1 330 ? 55.924 -58.674 12.040 1.00 33.37 309 GLU A N 1
ATOM 2363 C CA . GLU A 1 330 ? 56.797 -57.544 11.784 1.00 34.81 309 GLU A CA 1
ATOM 2364 C C . GLU A 1 330 ? 56.065 -56.225 12.135 1.00 31.05 309 GLU A C 1
ATOM 2365 O O . GLU A 1 330 ? 56.645 -55.326 12.741 1.00 28.10 309 GLU A O 1
ATOM 2371 N N . ASP A 1 331 ? 54.803 -56.137 11.733 1.00 27.70 310 ASP A N 1
ATOM 2372 C CA . ASP A 1 331 ? 53.964 -54.976 11.985 1.00 31.71 310 ASP A CA 1
ATOM 2373 C C . ASP A 1 331 ? 53.654 -54.824 13.480 1.00 30.63 310 ASP A C 1
ATOM 2374 O O . ASP A 1 331 ? 53.752 -53.731 14.039 1.00 30.95 310 ASP A O 1
ATOM 2379 N N . ARG A 1 332 ? 53.263 -55.933 14.107 1.00 29.95 311 ARG A N 1
ATOM 2380 C CA . ARG A 1 332 ? 53.088 -55.975 15.559 1.00 27.68 311 ARG A CA 1
ATOM 2381 C C . ARG A 1 332 ? 54.327 -55.457 16.265 1.00 27.89 311 ARG A C 1
ATOM 2382 O O . ARG A 1 332 ? 54.230 -54.580 17.118 1.00 25.70 311 ARG A O 1
ATOM 2390 N N . GLU A 1 333 ? 55.500 -55.975 15.902 1.00 25.50 312 GLU A N 1
ATOM 2391 C CA . GLU A 1 333 ? 56.739 -55.534 16.525 1.00 27.70 312 GLU A CA 1
ATOM 2392 C C . GLU A 1 333 ? 56.958 -54.041 16.319 1.00 28.50 312 GLU A C 1
ATOM 2393 O O . GLU A 1 333 ? 57.373 -53.317 17.253 1.00 23.77 312 GLU A O 1
ATOM 2399 N N . ARG A 1 334 ? 56.676 -53.577 15.094 1.00 26.80 313 ARG A N 1
ATOM 2400 C CA . ARG A 1 334 ? 56.877 -52.179 14.706 1.00 22.34 313 ARG A CA 1
ATOM 2401 C C . ARG A 1 334 ? 55.962 -51.230 15.509 1.00 21.35 313 ARG A C 1
ATOM 2402 O O . ARG A 1 334 ? 56.413 -50.229 16.057 1.00 20.86 313 ARG A O 1
ATOM 2410 N N . ILE A 1 335 ? 54.688 -51.588 15.559 1.00 20.01 314 ILE A N 1
ATOM 2411 C CA . ILE A 1 335 ? 53.669 -50.788 16.244 1.00 19.57 314 ILE A CA 1
ATOM 2412 C C . ILE A 1 335 ? 53.922 -50.762 17.768 1.00 20.85 314 ILE A C 1
ATOM 2413 O O . ILE A 1 335 ? 53.904 -49.689 18.389 1.00 20.10 314 ILE A O 1
ATOM 2418 N N . LEU A 1 336 ? 54.150 -51.929 18.364 1.00 20.44 315 LEU A N 1
ATOM 2419 C CA . LEU A 1 336 ? 54.480 -51.947 19.802 1.00 20.80 315 LEU A CA 1
ATOM 2420 C C . LEU A 1 336 ? 55.746 -51.170 20.117 1.00 23.24 315 LEU A C 1
ATOM 2421 O O . LEU A 1 336 ? 55.828 -50.476 21.144 1.00 22.73 315 LEU A O 1
ATOM 2426 N N . SER A 1 337 ? 56.748 -51.262 19.237 1.00 20.11 316 SER A N 1
ATOM 2427 C CA . SER A 1 337 ? 57.952 -50.483 19.429 1.00 20.28 316 SER A CA 1
ATOM 2428 C C . SER A 1 337 ? 57.598 -48.998 19.383 1.00 20.15 316 SER A C 1
ATOM 2429 O O . SER A 1 337 ? 58.113 -48.197 20.165 1.00 23.02 316 SER A O 1
ATOM 2432 N N . GLY A 1 338 ? 56.700 -48.641 18.468 1.00 21.42 317 GLY A N 1
ATOM 2433 C CA . GLY A 1 338 ? 56.269 -47.247 18.382 1.00 17.49 317 GLY A CA 1
ATOM 2434 C C . GLY A 1 338 ? 55.549 -46.769 19.638 1.00 15.73 317 GLY A C 1
ATOM 2435 O O . GLY A 1 338 ? 55.752 -45.633 20.069 1.00 19.27 317 GLY A O 1
ATOM 2436 N N . PHE A 1 339 ? 54.702 -47.633 20.206 1.00 18.85 318 PHE A N 1
ATOM 2437 C CA . PHE A 1 339 ? 54.053 -47.329 21.496 1.00 17.75 318 PHE A CA 1
ATOM 2438 C C . PHE A 1 339 ? 55.109 -47.077 22.563 1.00 21.56 318 PHE A C 1
ATOM 2439 O O . PHE A 1 339 ? 54.993 -46.118 23.341 1.00 20.68 318 PHE A O 1
ATOM 2447 N N . ALA A 1 340 ? 56.120 -47.953 22.610 1.00 19.60 319 ALA A N 1
ATOM 2448 C CA . ALA A 1 340 ? 57.246 -47.783 23.545 1.00 19.79 319 ALA A CA 1
ATOM 2449 C C . ALA A 1 340 ? 57.973 -46.466 23.340 1.00 20.65 319 ALA A C 1
ATOM 2450 O O . ALA A 1 340 ? 58.301 -45.768 24.307 1.00 20.55 319 ALA A O 1
ATOM 2452 N N . TRP A 1 341 ? 58.238 -46.116 22.078 1.00 19.17 320 TRP A N 1
ATOM 2453 C CA . TRP A 1 341 ? 58.925 -44.883 21.729 1.00 18.54 320 TRP A CA 1
ATOM 2454 C C . TRP A 1 341 ? 58.131 -43.691 22.246 1.00 18.81 320 TRP A C 1
ATOM 2455 O O . TRP A 1 341 ? 58.692 -42.714 22.791 1.00 20.08 320 TRP A O 1
ATOM 2466 N N . LEU A 1 342 ? 56.809 -43.798 22.132 1.00 21.05 321 LEU A N 1
ATOM 2467 C CA . LEU A 1 342 ? 55.901 -42.732 22.547 1.00 21.83 321 LEU A CA 1
ATOM 2468 C C . LEU A 1 342 ? 55.836 -42.576 24.047 1.00 24.23 321 LEU A C 1
ATOM 2469 O O . LEU A 1 342 ? 55.260 -41.595 24.545 1.00 23.40 321 LEU A O 1
ATOM 2474 N N . GLY A 1 343 ? 56.424 -43.550 24.744 1.00 23.08 322 GLY A N 1
ATOM 2475 C CA . GLY A 1 343 ? 56.408 -43.591 26.202 1.00 21.35 322 GLY A CA 1
ATOM 2476 C C . GLY A 1 343 ? 55.121 -44.130 26.813 1.00 24.48 322 GLY A C 1
ATOM 2477 O O . GLY A 1 343 ? 54.906 -43.944 28.011 1.00 21.84 322 GLY A O 1
ATOM 2478 N N . LEU A 1 344 ? 54.267 -44.785 26.012 1.00 19.87 323 LEU A N 1
ATOM 2479 C CA . LEU A 1 344 ? 52.990 -45.327 26.513 1.00 19.20 323 LEU A CA 1
ATOM 2480 C C . LEU A 1 344 ? 53.165 -46.436 27.557 1.00 20.12 323 LEU A C 1
ATOM 2481 O O . LEU A 1 344 ? 52.252 -46.724 28.311 1.00 18.91 323 LEU A O 1
ATOM 2486 N N . PHE A 1 345 ? 54.328 -47.075 27.576 1.00 21.05 324 PHE A N 1
ATOM 2487 C CA . PHE A 1 345 ? 54.571 -48.127 28.564 1.00 20.24 324 PHE A CA 1
ATOM 2488 C C . PHE A 1 345 ? 55.453 -47.611 29.693 1.00 24.49 324 PHE A C 1
ATOM 2489 O O . PHE A 1 345 ? 56.045 -48.414 30.412 1.00 23.89 324 PHE A O 1
ATOM 2497 N N . SER A 1 346 ? 55.544 -46.291 29.839 1.00 22.81 325 SER A N 1
ATOM 2498 C CA . SER A 1 346 ? 56.540 -45.673 30.711 1.00 22.77 325 SER A CA 1
ATOM 2499 C C . SER A 1 346 ? 55.896 -44.944 31.884 1.00 25.97 325 SER A C 1
ATOM 2500 O O . SER A 1 346 ? 54.671 -44.813 31.955 1.00 24.11 325 SER A O 1
ATOM 2503 N N . ASP A 1 347 ? 56.749 -44.449 32.779 1.00 24.20 326 ASP A N 1
ATOM 2504 C CA . ASP A 1 347 ? 56.303 -43.631 33.900 1.00 26.53 326 ASP A CA 1
ATOM 2505 C C . ASP A 1 347 ? 56.032 -42.176 33.539 1.00 26.51 326 ASP A C 1
ATOM 2506 O O . ASP A 1 347 ? 55.604 -41.412 34.414 1.00 26.21 326 ASP A O 1
ATOM 2511 N N . ALA A 1 348 ? 56.273 -41.770 32.283 1.00 19.02 327 ALA A N 1
ATOM 2512 C CA . ALA A 1 348 ? 55.955 -40.392 31.876 1.00 20.15 327 ALA A CA 1
ATOM 2513 C C . ALA A 1 348 ? 54.503 -40.058 32.190 1.00 23.09 327 ALA A C 1
ATOM 2514 O O . ALA A 1 348 ? 53.598 -40.845 31.900 1.00 22.67 327 ALA A O 1
ATOM 2516 N N . LYS A 1 349 ? 54.289 -38.866 32.749 1.00 24.93 328 LYS A N 1
ATOM 2517 C CA . LYS A 1 349 ? 52.951 -38.417 33.181 1.00 24.87 328 LYS A CA 1
ATOM 2518 C C . LYS A 1 349 ? 52.162 -37.934 31.997 1.00 23.40 328 LYS A C 1
ATOM 2519 O O . LYS A 1 349 ? 52.695 -37.217 31.143 1.00 24.51 328 LYS A O 1
ATOM 2525 N N . ILE A 1 350 ? 50.891 -38.320 31.947 1.00 20.04 329 ILE A N 1
ATOM 2526 C CA . ILE A 1 350 ? 50.001 -37.875 30.889 1.00 20.06 329 ILE A CA 1
ATOM 2527 C C . ILE A 1 350 ? 49.722 -36.377 31.004 1.00 22.06 329 ILE A C 1
ATOM 2528 O O . ILE A 1 350 ? 49.768 -35.810 32.102 1.00 21.04 329 ILE A O 1
ATOM 2533 N N . THR A 1 351 ? 49.465 -35.728 29.877 1.00 18.02 330 THR A N 1
ATOM 2534 C CA . THR A 1 351 ? 48.784 -34.432 29.917 1.00 20.95 330 THR A CA 1
ATOM 2535 C C . THR A 1 351 ? 47.321 -34.762 30.275 1.00 25.90 330 THR A C 1
ATOM 2536 O O . THR A 1 351 ? 46.637 -35.464 29.523 1.00 27.79 330 THR A O 1
ATOM 2540 N N . PRO A 1 352 ? 46.840 -34.269 31.441 1.00 26.17 331 PRO A N 1
ATOM 2541 C CA . PRO A 1 352 ? 45.518 -34.661 31.908 1.00 28.56 331 PRO A CA 1
ATOM 2542 C C . PRO A 1 352 ? 44.384 -34.002 31.137 1.00 30.90 331 PRO A C 1
ATOM 2543 O O . PRO A 1 352 ? 43.795 -33.045 31.628 1.00 38.22 331 PRO A O 1
ATOM 2547 N N . ARG A 1 353 ? 44.054 -34.528 29.965 1.00 26.45 332 ARG A N 1
ATOM 2548 C CA . ARG A 1 353 ? 42.991 -33.957 29.125 1.00 26.12 332 ARG A CA 1
ATOM 2549 C C . ARG A 1 353 ? 41.582 -34.480 29.361 1.00 29.55 332 ARG A C 1
ATOM 2550 O O . ARG A 1 353 ? 40.655 -34.030 28.685 1.00 31.29 332 ARG A O 1
ATOM 2558 N N . GLY A 1 354 ? 41.417 -35.435 30.281 1.00 28.73 333 GLY A N 1
ATOM 2559 C CA . GLY A 1 354 ? 40.089 -35.931 30.656 1.00 27.30 333 GLY A CA 1
ATOM 2560 C C . GLY A 1 354 ? 39.381 -36.883 29.711 1.00 28.09 333 GLY A C 1
ATOM 2561 O O . GLY A 1 354 ? 38.265 -37.290 29.984 1.00 29.76 333 GLY A O 1
ATOM 2562 N N . ASN A 1 355 ? 40.013 -37.227 28.588 1.00 26.36 334 ASN A N 1
ATOM 2563 C CA . ASN A 1 355 ? 39.521 -38.270 27.702 1.00 24.31 334 ASN A CA 1
ATOM 2564 C C . ASN A 1 355 ? 40.717 -38.929 26.972 1.00 21.39 334 ASN A C 1
ATOM 2565 O O . ASN A 1 355 ? 41.798 -38.333 26.929 1.00 23.61 334 ASN A O 1
ATOM 2570 N N . ALA A 1 356 ? 40.520 -40.138 26.425 1.00 22.03 335 ALA A N 1
ATOM 2571 C CA . ALA A 1 356 ? 41.634 -40.925 25.835 1.00 22.68 335 ALA A CA 1
ATOM 2572 C C . ALA A 1 356 ? 42.254 -40.213 24.649 1.00 22.21 335 ALA A C 1
ATOM 2573 O O . ALA A 1 356 ? 43.473 -40.012 24.586 1.00 20.41 335 ALA A O 1
ATOM 2575 N N . LEU A 1 357 ? 41.395 -39.834 23.714 1.00 22.70 336 LEU A N 1
ATOM 2576 C CA . LEU A 1 357 ? 41.817 -39.169 22.479 1.00 25.12 336 LEU A CA 1
ATOM 2577 C C . LEU A 1 357 ? 42.704 -37.963 22.694 1.00 27.81 336 LEU A C 1
ATOM 2578 O O . LEU A 1 357 ? 43.835 -37.925 22.181 1.00 25.46 336 LEU A O 1
ATOM 2583 N N . ASP A 1 358 ? 42.215 -36.974 23.450 1.00 23.98 337 ASP A N 1
ATOM 2584 C CA . ASP A 1 358 ? 42.957 -35.736 23.586 1.00 24.27 337 ASP A CA 1
ATOM 2585 C C . ASP A 1 358 ? 44.227 -35.959 24.364 1.00 22.20 337 ASP A C 1
ATOM 2586 O O . ASP A 1 358 ? 45.204 -35.234 24.164 1.00 22.31 337 ASP A O 1
ATOM 2591 N N . THR A 1 359 ? 44.200 -36.922 25.298 1.00 19.02 338 THR A N 1
ATOM 2592 C CA . THR A 1 359 ? 45.408 -37.251 26.038 1.00 21.27 338 THR A CA 1
ATOM 2593 C C . THR A 1 359 ? 46.450 -37.855 25.082 1.00 20.25 338 THR A C 1
ATOM 2594 O O . THR A 1 359 ? 47.645 -37.480 25.115 1.00 19.44 338 THR A O 1
ATOM 2598 N N . LEU A 1 360 ? 45.988 -38.771 24.229 1.00 20.23 339 LEU A N 1
ATOM 2599 C CA . LEU A 1 360 ? 46.878 -39.303 23.193 1.00 20.10 339 LEU A CA 1
ATOM 2600 C C . LEU A 1 360 ? 47.442 -38.185 22.304 1.00 21.13 339 LEU A C 1
ATOM 2601 O O . LEU A 1 360 ? 48.665 -38.109 22.073 1.00 19.44 339 LEU A O 1
ATOM 2606 N N . CYS A 1 361 ? 46.554 -37.331 21.797 1.00 21.44 340 CYS A N 1
ATOM 2607 C CA . CYS A 1 361 ? 46.953 -36.236 20.900 1.00 21.78 340 CYS A CA 1
ATOM 2608 C C . CYS A 1 361 ? 47.998 -35.326 21.533 1.00 22.94 340 CYS A C 1
ATOM 2609 O O . CYS A 1 361 ? 48.950 -34.886 20.872 1.00 20.43 340 CYS A O 1
ATOM 2612 N N . ALA A 1 362 ? 47.870 -35.077 22.839 1.00 19.48 341 ALA A N 1
ATOM 2613 C CA . ALA A 1 362 ? 48.835 -34.240 23.529 1.00 21.17 341 ALA A CA 1
ATOM 2614 C C . ALA A 1 362 ? 50.238 -34.858 23.496 1.00 18.60 341 ALA A C 1
ATOM 2615 O O . ALA A 1 362 ? 51.249 -34.156 23.359 1.00 20.43 341 ALA A O 1
ATOM 2617 N N . ARG A 1 363 ? 50.295 -36.182 23.653 1.00 18.34 342 ARG A N 1
ATOM 2618 C CA . ARG A 1 363 ? 51.583 -36.863 23.667 1.00 18.60 342 ARG A CA 1
ATOM 2619 C C . ARG A 1 363 ? 52.178 -36.879 22.249 1.00 18.38 342 ARG A C 1
ATOM 2620 O O . ARG A 1 363 ? 53.405 -36.709 22.084 1.00 19.44 342 ARG A O 1
ATOM 2628 N N . LEU A 1 364 ? 51.327 -37.133 21.258 1.00 19.27 343 LEU A N 1
ATOM 2629 C CA . LEU A 1 364 ? 51.774 -37.141 19.831 1.00 19.41 343 LEU A CA 1
ATOM 2630 C C . LEU A 1 364 ? 52.365 -35.802 19.486 1.00 21.16 343 LEU A C 1
ATOM 2631 O O . LEU A 1 364 ? 53.505 -35.701 19.006 1.00 21.56 343 LEU A O 1
ATOM 2636 N N . GLU A 1 365 ? 51.577 -34.760 19.744 1.00 20.95 344 GLU A N 1
ATOM 2637 C CA . GLU A 1 365 ? 52.032 -33.373 19.558 1.00 22.64 344 GLU A CA 1
ATOM 2638 C C . GLU A 1 365 ? 53.339 -33.041 20.296 1.00 24.05 344 GLU A C 1
ATOM 2639 O O . GLU A 1 365 ? 54.217 -32.408 19.740 1.00 26.74 344 GLU A O 1
ATOM 2645 N N . GLU A 1 366 ? 53.473 -33.479 21.540 1.00 22.84 345 GLU A N 1
ATOM 2646 C CA . GLU A 1 366 ? 54.673 -33.175 22.292 1.00 25.19 345 GLU A CA 1
ATOM 2647 C C . GLU A 1 366 ? 55.937 -33.794 21.652 1.00 22.93 345 GLU A C 1
ATOM 2648 O O . GLU A 1 366 ? 57.013 -33.184 21.636 1.00 24.56 345 GLU A O 1
ATOM 2654 N N . LEU A 1 367 ? 55.787 -34.993 21.089 1.00 21.95 346 LEU A N 1
ATOM 2655 C CA . LEU A 1 367 ? 56.947 -35.787 20.645 1.00 21.61 346 LEU A CA 1
ATOM 2656 C C . LEU A 1 367 ? 57.226 -35.722 19.162 1.00 24.12 346 LEU A C 1
ATOM 2657 O O . LEU A 1 367 ? 58.299 -36.140 18.724 1.00 25.83 346 LEU A O 1
ATOM 2662 N N . MET A 1 368 ? 56.271 -35.227 18.392 1.00 20.78 347 MET A N 1
ATOM 2663 C CA . MET A 1 368 ? 56.381 -35.339 16.927 1.00 21.53 347 MET A CA 1
ATOM 2664 C C . MET A 1 368 ? 56.279 -34.006 16.185 1.00 21.78 347 MET A C 1
ATOM 2665 O O . MET A 1 368 ? 55.629 -33.883 15.156 1.00 21.69 347 MET A O 1
ATOM 2670 N N . GLN A 1 369 ? 56.953 -32.991 16.712 1.00 22.94 348 GLN A N 1
ATOM 2671 C CA . GLN A 1 369 ? 57.051 -31.715 16.020 1.00 21.04 348 GLN A CA 1
ATOM 2672 C C . GLN A 1 369 ? 58.312 -31.662 15.137 1.00 21.56 348 GLN A C 1
ATOM 2673 O O . GLN A 1 369 ? 59.240 -32.446 15.348 1.00 21.92 348 GLN A O 1
ATOM 2679 N N . TYR A 1 370 ? 58.350 -30.741 14.174 1.00 24.17 349 TYR A N 1
ATOM 2680 C CA . TYR A 1 370 ? 59.594 -30.496 13.423 1.00 23.11 349 TYR A CA 1
ATOM 2681 C C . TYR A 1 370 ? 60.714 -29.952 14.315 1.00 26.23 349 TYR A C 1
ATOM 2682 O O . TYR A 1 370 ? 60.455 -29.136 15.205 1.00 26.92 349 TYR A O 1
ATOM 2691 N N . GLU A 1 371 ? 61.941 -30.405 14.083 1.00 27.73 350 GLU A N 1
ATOM 2692 C CA . GLU A 1 371 ? 63.137 -29.815 14.714 1.00 34.69 350 GLU A CA 1
ATOM 2693 C C . GLU A 1 371 ? 63.794 -28.893 13.706 1.00 36.77 350 GLU A C 1
ATOM 2694 O O . GLU A 1 371 ? 63.487 -28.970 12.519 1.00 32.09 350 GLU A O 1
ATOM 2700 N N . ASP A 1 372 ? 64.711 -28.038 14.154 1.00 38.94 351 ASP A N 1
ATOM 2701 C CA . ASP A 1 372 ? 65.127 -26.890 13.317 1.00 41.40 351 ASP A CA 1
ATOM 2702 C C . ASP A 1 372 ? 65.848 -27.229 12.017 1.00 38.80 351 ASP A C 1
ATOM 2703 O O . ASP A 1 372 ? 65.777 -26.460 11.046 1.00 40.60 351 ASP A O 1
ATOM 2708 N N . ASN A 1 373 ? 66.538 -28.365 11.995 1.00 32.05 352 ASN A N 1
ATOM 2709 C CA . ASN A 1 373 ? 67.244 -28.787 10.788 1.00 34.35 352 ASN A CA 1
ATOM 2710 C C . ASN A 1 373 ? 66.434 -29.783 9.948 1.00 29.61 352 ASN A C 1
ATOM 2711 O O . ASN A 1 373 ? 66.976 -30.443 9.063 1.00 31.78 352 ASN A O 1
ATOM 2716 N N . GLU A 1 374 ? 65.143 -29.884 10.230 1.00 25.15 353 GLU A N 1
ATOM 2717 C CA . GLU A 1 374 ? 64.282 -30.811 9.500 1.00 19.43 353 GLU A CA 1
ATOM 2718 C C . GLU A 1 374 ? 63.479 -30.100 8.414 1.00 16.61 353 GLU A C 1
ATOM 2719 O O . GLU A 1 374 ? 63.272 -28.895 8.492 1.00 19.76 353 GLU A O 1
ATOM 2725 N N . ARG A 1 375 ? 63.077 -30.856 7.390 1.00 16.44 354 ARG A N 1
ATOM 2726 C CA . ARG A 1 375 ? 62.336 -30.331 6.237 1.00 18.78 354 ARG A CA 1
ATOM 2727 C C . ARG A 1 375 ? 60.986 -31.017 6.127 1.00 15.00 354 ARG A C 1
ATOM 2728 O O . ARG A 1 375 ? 60.878 -32.239 6.322 1.00 15.13 354 ARG A O 1
ATOM 2743 N N . ASP A 1 376 ? 59.965 -30.234 5.750 1.00 16.04 355 ASP A N 1
ATOM 2744 C CA . ASP A 1 376 ? 58.694 -30.812 5.387 1.00 14.94 355 ASP A CA 1
ATOM 2745 C C . ASP A 1 376 ? 58.644 -31.027 3.871 1.00 14.46 355 ASP A C 1
ATOM 2746 O O . ASP A 1 376 ? 59.607 -30.698 3.140 1.00 13.72 355 ASP A O 1
ATOM 2751 N N . MET A 1 377 ? 57.533 -31.598 3.410 1.00 17.06 356 MET A N 1
ATOM 2752 C CA . MET A 1 377 ? 57.359 -31.902 1.990 1.00 18.37 356 MET A CA 1
ATOM 2753 C C . MET A 1 377 ? 55.873 -31.830 1.653 1.00 18.05 356 MET A C 1
ATOM 2754 O O . MET A 1 377 ? 55.026 -32.196 2.477 1.00 17.47 356 MET A O 1
ATOM 2759 N N . VAL A 1 378 ? 55.576 -31.311 0.457 1.00 13.83 357 VAL A N 1
ATOM 2760 C CA . VAL A 1 378 ? 54.247 -31.379 -0.131 1.00 16.34 357 VAL A CA 1
ATOM 2761 C C . VAL A 1 378 ? 54.369 -32.236 -1.377 1.00 13.89 357 VAL A C 1
ATOM 2762 O O . VAL A 1 378 ? 55.274 -32.040 -2.202 1.00 16.34 357 VAL A O 1
ATOM 2766 N N . VAL A 1 379 ? 53.460 -33.197 -1.488 1.00 16.05 358 VAL A N 1
ATOM 2767 C CA . VAL A 1 379 ? 53.320 -34.025 -2.702 1.00 15.05 358 VAL A CA 1
ATOM 2768 C C . VAL A 1 379 ? 51.872 -33.950 -3.196 1.00 15.16 358 VAL A C 1
ATOM 2769 O O . VAL A 1 379 ? 50.914 -34.159 -2.447 1.00 15.68 358 VAL A O 1
ATOM 2773 N N . LEU A 1 380 ? 51.710 -33.690 -4.484 1.00 14.63 359 LEU A N 1
ATOM 2774 C CA . LEU A 1 380 ? 50.385 -33.604 -5.056 1.00 14.36 359 LEU A CA 1
ATOM 2775 C C . LEU A 1 380 ? 50.505 -34.220 -6.432 1.00 15.40 359 LEU A C 1
ATOM 2776 O O . LEU A 1 380 ? 51.389 -33.849 -7.207 1.00 16.95 359 LEU A O 1
ATOM 2781 N N . GLN A 1 381 ? 49.649 -35.187 -6.712 1.00 15.59 360 GLN A N 1
ATOM 2782 C CA . GLN A 1 381 ? 49.587 -35.750 -8.064 1.00 15.03 360 GLN A CA 1
ATOM 2783 C C . GLN A 1 381 ? 48.178 -35.893 -8.554 1.00 16.76 360 GLN A C 1
ATOM 2784 O O . GLN A 1 381 ? 47.359 -36.496 -7.850 1.00 16.57 360 GLN A O 1
ATOM 2790 N N . HIS A 1 382 ? 47.896 -35.373 -9.759 1.00 13.18 361 HIS A N 1
ATOM 2791 C CA . HIS A 1 382 ? 46.668 -35.683 -10.461 1.00 13.95 361 HIS A CA 1
ATOM 2792 C C . HIS A 1 382 ? 46.992 -36.782 -11.472 1.00 15.87 361 HIS A C 1
ATOM 2793 O O . HIS A 1 382 ? 48.032 -36.738 -12.114 1.00 15.58 361 HIS A O 1
ATOM 2800 N N . LYS A 1 383 ? 46.106 -37.759 -11.588 1.00 15.89 362 LYS A N 1
ATOM 2801 C CA . LYS A 1 383 ? 46.236 -38.733 -12.657 1.00 13.99 362 LYS A CA 1
ATOM 2802 C C . LYS A 1 383 ? 44.948 -38.829 -13.471 1.00 17.85 362 LYS A C 1
ATOM 2803 O O . LYS A 1 383 ? 43.857 -39.110 -12.929 1.00 17.38 362 LYS A O 1
ATOM 2809 N N . PHE A 1 384 ? 45.089 -38.640 -14.785 1.00 18.59 363 PHE A N 1
ATOM 2810 C CA . PHE A 1 384 ? 43.925 -38.564 -15.673 1.00 19.11 363 PHE A CA 1
ATOM 2811 C C . PHE A 1 384 ? 43.908 -39.724 -16.656 1.00 20.93 363 PHE A C 1
ATOM 2812 O O . PHE A 1 384 ? 44.861 -39.874 -17.432 1.00 21.03 363 PHE A O 1
ATOM 2820 N N . GLY A 1 385 ? 42.814 -40.492 -16.639 1.00 19.95 364 GLY A N 1
ATOM 2821 C CA . GLY A 1 385 ? 42.545 -41.505 -17.658 1.00 19.89 364 GLY A CA 1
ATOM 2822 C C . GLY A 1 385 ? 41.634 -40.925 -18.733 1.00 23.96 364 GLY A C 1
ATOM 2823 O O . GLY A 1 385 ? 40.484 -40.554 -18.457 1.00 22.29 364 GLY A O 1
ATOM 2824 N N . ILE A 1 386 ? 42.167 -40.859 -19.958 1.00 24.41 365 ILE A N 1
ATOM 2825 C CA . ILE A 1 386 ? 41.542 -40.194 -21.084 1.00 24.67 365 ILE A CA 1
ATOM 2826 C C . ILE A 1 386 ? 41.145 -41.208 -22.163 1.00 29.36 365 ILE A C 1
ATOM 2827 O O . ILE A 1 386 ? 41.903 -42.135 -22.469 1.00 26.90 365 ILE A O 1
ATOM 2832 N N . GLU A 1 387 ? 39.944 -41.031 -22.711 1.00 30.23 366 GLU A N 1
ATOM 2833 C CA . GLU A 1 387 ? 39.557 -41.704 -23.946 1.00 31.76 366 GLU A CA 1
ATOM 2834 C C . GLU A 1 387 ? 39.342 -40.672 -25.062 1.00 31.63 366 GLU A C 1
ATOM 2835 O O . GLU A 1 387 ? 38.471 -39.791 -24.982 1.00 31.53 366 GLU A O 1
ATOM 2841 N N . TRP A 1 388 ? 40.179 -40.755 -26.086 1.00 34.39 367 TRP A N 1
ATOM 2842 C CA . TRP A 1 388 ? 40.114 -39.802 -27.195 1.00 35.60 367 TRP A CA 1
ATOM 2843 C C . TRP A 1 388 ? 38.947 -40.154 -28.122 1.00 35.45 367 TRP A C 1
ATOM 2844 O O . TRP A 1 388 ? 38.399 -41.261 -28.037 1.00 32.71 367 TRP A O 1
ATOM 2855 N N . ALA A 1 389 ? 38.568 -39.200 -28.981 1.00 34.22 368 ALA A N 1
ATOM 2856 C CA . ALA A 1 389 ? 37.470 -39.390 -29.950 1.00 41.67 368 ALA A CA 1
ATOM 2857 C C . ALA A 1 389 ? 37.598 -40.682 -30.764 1.00 42.52 368 ALA A C 1
ATOM 2858 O O . ALA A 1 389 ? 36.622 -41.434 -30.913 1.00 46.01 368 ALA A O 1
ATOM 2860 N N . ASP A 1 390 ? 38.802 -40.946 -31.272 1.00 45.88 369 ASP A N 1
ATOM 2861 C CA . ASP A 1 390 ? 39.083 -42.159 -32.056 1.00 46.16 369 ASP A CA 1
ATOM 2862 C C . ASP A 1 390 ? 39.024 -43.444 -31.229 1.00 46.00 369 ASP A C 1
ATOM 2863 O O . ASP A 1 390 ? 39.216 -44.537 -31.762 1.00 44.55 369 ASP A O 1
ATOM 2868 N N . GLY A 1 391 ? 38.797 -43.319 -29.923 1.00 42.31 370 GLY A N 1
ATOM 2869 C CA . GLY A 1 391 ? 38.726 -44.491 -29.054 1.00 40.31 370 GLY A CA 1
ATOM 2870 C C . GLY A 1 391 ? 40.049 -44.899 -28.416 1.00 39.86 370 GLY A C 1
ATOM 2871 O O . GLY A 1 391 ? 40.086 -45.831 -27.600 1.00 38.90 370 GLY A O 1
ATOM 2872 N N . THR A 1 392 ? 41.137 -44.219 -28.781 1.00 39.26 371 THR A N 1
ATOM 2873 C CA . THR A 1 392 ? 42.426 -44.487 -28.132 1.00 40.82 371 THR A CA 1
ATOM 2874 C C . THR A 1 392 ? 42.467 -43.895 -26.705 1.00 40.16 371 THR A C 1
ATOM 2875 O O . THR A 1 392 ? 41.877 -42.836 -26.439 1.00 41.12 371 THR A O 1
ATOM 2879 N N . THR A 1 393 ? 43.125 -44.600 -25.791 1.00 35.99 372 THR A N 1
ATOM 2880 C CA . THR A 1 393 ? 43.144 -44.170 -24.408 1.00 32.48 372 THR A CA 1
ATOM 2881 C C . THR A 1 393 ? 44.555 -43.785 -24.021 1.00 33.28 372 THR A C 1
ATOM 2882 O O . THR A 1 393 ? 45.534 -44.279 -24.611 1.00 31.23 372 THR A O 1
ATOM 2886 N N . GLU A 1 394 ? 44.675 -42.903 -23.032 1.00 25.16 373 GLU A N 1
ATOM 2887 C CA . GLU A 1 394 ? 45.996 -42.570 -22.497 1.00 27.25 373 GLU A CA 1
ATOM 2888 C C . GLU A 1 394 ? 45.849 -42.153 -21.059 1.00 27.17 373 GLU A C 1
ATOM 2889 O O . GLU A 1 394 ? 44.741 -41.808 -20.646 1.00 24.13 373 GLU A O 1
ATOM 2895 N N . THR A 1 395 ? 46.942 -42.235 -20.298 1.00 23.94 374 THR A N 1
ATOM 2896 C CA . THR A 1 395 ? 46.953 -41.779 -18.910 1.00 24.05 374 THR A CA 1
ATOM 2897 C C . THR A 1 395 ? 47.992 -40.675 -18.814 1.00 25.04 374 THR A C 1
ATOM 2898 O O . THR A 1 395 ? 49.128 -40.829 -19.300 1.00 21.83 374 THR A O 1
ATOM 2902 N N . ARG A 1 396 ? 47.606 -39.550 -18.220 1.00 20.96 375 ARG A N 1
ATOM 2903 C CA . ARG A 1 396 ? 48.535 -38.480 -17.933 1.00 20.65 375 ARG A CA 1
ATOM 2904 C C . ARG A 1 396 ? 48.692 -38.279 -16.442 1.00 21.18 375 ARG A C 1
ATOM 2905 O O . ARG A 1 396 ? 47.763 -38.526 -15.694 1.00 19.47 375 ARG A O 1
ATOM 2913 N N . THR A 1 397 ? 49.873 -37.825 -16.024 1.00 19.12 376 THR A N 1
ATOM 2914 C CA . THR A 1 397 ? 50.044 -37.384 -14.638 1.00 17.15 376 THR A CA 1
ATOM 2915 C C . THR A 1 397 ? 50.511 -35.937 -14.553 1.00 17.27 376 THR A C 1
ATOM 2916 O O . THR A 1 397 ? 51.238 -35.431 -15.430 1.00 18.46 376 THR A O 1
ATOM 2920 N N . SER A 1 398 ? 50.118 -35.258 -13.472 1.00 16.93 377 SER A N 1
ATOM 2921 C CA . SER A 1 398 ? 50.670 -33.955 -13.161 1.00 15.68 377 SER A CA 1
ATOM 2922 C C . SER A 1 398 ? 51.125 -34.025 -11.721 1.00 17.74 377 SER A C 1
ATOM 2923 O O . SER A 1 398 ? 50.301 -34.247 -10.833 1.00 17.29 377 SER A O 1
ATOM 2926 N N . THR A 1 399 ? 52.432 -33.851 -11.503 1.00 15.64 378 THR A N 1
ATOM 2927 C CA . THR A 1 399 ? 53.044 -34.170 -10.189 1.00 15.18 378 THR A CA 1
ATOM 2928 C C . THR A 1 399 ? 53.893 -33.049 -9.610 1.00 12.99 378 THR A C 1
ATOM 2929 O O . THR A 1 399 ? 54.790 -32.504 -10.257 1.00 15.57 378 THR A O 1
ATOM 2933 N N . LEU A 1 400 ? 53.608 -32.711 -8.359 1.00 14.95 379 LEU A N 1
ATOM 2934 C CA . LEU A 1 400 ? 54.391 -31.729 -7.641 1.00 12.00 379 LEU A CA 1
ATOM 2935 C C . LEU A 1 400 ? 55.014 -32.402 -6.401 1.00 14.57 379 LEU A C 1
ATOM 2936 O O . LEU A 1 400 ? 54.337 -33.059 -5.615 1.00 17.82 379 LEU A O 1
ATOM 2941 N N . VAL A 1 401 ? 56.325 -32.281 -6.290 1.00 13.32 380 VAL A N 1
ATOM 2942 C CA . VAL A 1 401 ? 56.988 -32.594 -5.021 1.00 14.16 380 VAL A CA 1
ATOM 2943 C C . VAL A 1 401 ? 57.757 -31.341 -4.611 1.00 15.40 380 VAL A C 1
ATOM 2944 O O . VAL A 1 401 ? 58.543 -30.796 -5.409 1.00 17.55 380 VAL A O 1
ATOM 2948 N N . ASP A 1 402 ? 57.561 -30.871 -3.381 1.00 14.98 381 ASP A N 1
ATOM 2949 C CA . ASP A 1 402 ? 58.199 -29.625 -2.988 1.00 16.72 381 ASP A CA 1
ATOM 2950 C C . ASP A 1 402 ? 58.662 -29.794 -1.546 1.00 14.14 381 ASP A C 1
ATOM 2951 O O . ASP A 1 402 ? 57.963 -30.429 -0.771 1.00 16.12 381 ASP A O 1
ATOM 2956 N N . TYR A 1 403 ? 59.862 -29.314 -1.225 1.00 15.99 382 TYR A N 1
ATOM 2957 C CA . TYR A 1 403 ? 60.407 -29.442 0.135 1.00 17.15 382 TYR A CA 1
ATOM 2958 C C . TYR A 1 403 ? 60.578 -28.088 0.809 1.00 14.97 382 TYR A C 1
ATOM 2959 O O . TYR A 1 403 ? 60.979 -27.095 0.173 1.00 15.39 382 TYR A O 1
ATOM 2968 N N . GLY A 1 404 ? 60.378 -28.059 2.128 1.00 17.75 383 GLY A N 1
ATOM 2969 C CA . GLY A 1 404 ? 60.772 -26.896 2.917 1.00 19.02 383 GLY A CA 1
ATOM 2970 C C . GLY A 1 404 ? 62.279 -26.630 2.883 1.00 22.30 383 GLY A C 1
ATOM 2971 O O . GLY A 1 404 ? 63.091 -27.517 2.556 1.00 20.52 383 GLY A O 1
ATOM 2972 N N . LYS A 1 405 ? 62.645 -25.397 3.231 1.00 20.33 384 LYS A N 1
ATOM 2973 C CA . LYS A 1 405 ? 64.048 -24.949 3.260 1.00 23.73 384 LYS A CA 1
ATOM 2974 C C . LYS A 1 405 ? 64.452 -24.689 4.698 1.00 27.89 384 LYS A C 1
ATOM 2975 O O . LYS A 1 405 ? 63.780 -23.950 5.401 1.00 29.24 384 LYS A O 1
ATOM 2981 N N . VAL A 1 406 ? 65.536 -25.325 5.146 1.00 30.12 385 VAL A N 1
ATOM 2982 C CA . VAL A 1 406 ? 66.019 -25.123 6.505 1.00 32.51 385 VAL A CA 1
ATOM 2983 C C . VAL A 1 406 ? 66.476 -23.678 6.617 1.00 31.26 385 VAL A C 1
ATOM 2984 O O . VAL A 1 406 ? 67.164 -23.169 5.727 1.00 30.14 385 VAL A O 1
ATOM 2988 N N . GLY A 1 407 ? 66.063 -23.019 7.697 1.00 31.50 386 GLY A N 1
ATOM 2989 C CA . GLY A 1 407 ? 66.264 -21.570 7.847 1.00 35.39 386 GLY A CA 1
ATOM 2990 C C . GLY A 1 407 ? 65.496 -20.700 6.842 1.00 36.78 386 GLY A C 1
ATOM 2991 O O . GLY A 1 407 ? 65.787 -19.514 6.699 1.00 35.68 386 GLY A O 1
ATOM 2992 N N . GLY A 1 408 ? 64.546 -21.303 6.123 1.00 33.91 387 GLY A N 1
ATOM 2993 C CA . GLY A 1 408 ? 63.641 -20.584 5.213 1.00 31.61 387 GLY A CA 1
ATOM 2994 C C . GLY A 1 408 ? 62.213 -21.035 5.455 1.00 27.67 387 GLY A C 1
ATOM 2995 O O . GLY A 1 408 ? 61.851 -21.417 6.578 1.00 29.69 387 GLY A O 1
ATOM 2996 N N . TYR A 1 409 ? 61.397 -21.024 4.401 1.00 25.97 388 TYR A N 1
ATOM 2997 C CA . TYR A 1 409 ? 59.978 -21.350 4.545 1.00 23.34 388 TYR A CA 1
ATOM 2998 C C . TYR A 1 409 ? 59.749 -22.820 4.302 1.00 23.29 388 TYR A C 1
ATOM 2999 O O . TYR A 1 409 ? 60.383 -23.393 3.407 1.00 20.55 388 TYR A O 1
ATOM 3008 N N . SER A 1 410 ? 58.831 -23.395 5.083 1.00 19.78 389 SER A N 1
ATOM 3009 C CA . SER A 1 410 ? 58.310 -24.735 4.862 1.00 20.23 389 SER A CA 1
ATOM 3010 C C . SER A 1 410 ? 57.601 -24.791 3.509 1.00 19.67 389 SER A C 1
ATOM 3011 O O . SER A 1 410 ? 57.180 -23.766 2.953 1.00 17.49 389 SER A O 1
ATOM 3014 N N . SER A 1 411 ? 57.520 -25.989 2.942 1.00 20.83 390 SER A N 1
ATOM 3015 C CA . SER A 1 411 ? 56.744 -26.166 1.727 1.00 19.39 390 SER A CA 1
ATOM 3016 C C . SER A 1 411 ? 55.247 -25.924 1.989 1.00 20.06 390 SER A C 1
ATOM 3017 O O . SER A 1 411 ? 54.537 -25.369 1.125 1.00 20.71 390 SER A O 1
ATOM 3020 N N . MET A 1 412 ? 54.762 -26.331 3.166 1.00 19.54 391 MET A N 1
ATOM 3021 C CA . MET A 1 412 ? 53.380 -26.077 3.560 1.00 25.10 391 MET A CA 1
ATOM 3022 C C . MET A 1 412 ? 53.086 -24.569 3.545 1.00 25.95 391 MET A C 1
ATOM 3023 O O . MET A 1 412 ? 52.033 -24.169 3.057 1.00 26.22 391 MET A O 1
ATOM 3028 N N . ALA A 1 413 ? 54.035 -23.740 4.005 1.00 21.80 392 ALA A N 1
ATOM 3029 C CA . ALA A 1 413 ? 53.848 -22.274 3.944 1.00 21.20 392 ALA A CA 1
ATOM 3030 C C . ALA A 1 413 ? 53.959 -21.723 2.531 1.00 21.47 392 ALA A C 1
ATOM 3031 O O . ALA A 1 413 ? 53.150 -20.897 2.099 1.00 23.68 392 ALA A O 1
ATOM 3033 N N . ALA A 1 414 ? 54.986 -22.155 1.819 1.00 18.72 393 ALA A N 1
ATOM 3034 C CA . ALA A 1 414 ? 55.290 -21.586 0.520 1.00 19.98 393 ALA A CA 1
ATOM 3035 C C . ALA A 1 414 ? 54.220 -21.935 -0.497 1.00 20.45 393 ALA A C 1
ATOM 3036 O O . ALA A 1 414 ? 53.856 -21.084 -1.306 1.00 20.75 393 ALA A O 1
ATOM 3038 N N . THR A 1 415 ? 53.716 -23.169 -0.470 1.00 20.75 394 THR A N 1
ATOM 3039 C CA . THR A 1 415 ? 52.755 -23.582 -1.528 1.00 20.85 394 THR A CA 1
ATOM 3040 C C . THR A 1 415 ? 51.356 -22.994 -1.325 1.00 18.07 394 THR A C 1
ATOM 3041 O O . THR A 1 415 ? 50.545 -23.019 -2.251 1.00 19.04 394 THR A O 1
ATOM 3045 N N . VAL A 1 416 ? 51.060 -22.503 -0.123 1.00 19.40 395 VAL A N 1
ATOM 3046 C CA . VAL A 1 416 ? 49.864 -21.677 0.081 1.00 20.32 395 VAL A CA 1
ATOM 3047 C C . VAL A 1 416 ? 50.139 -20.203 -0.167 1.00 20.41 395 VAL A C 1
ATOM 3048 O O . VAL A 1 416 ? 49.345 -19.518 -0.820 1.00 18.62 395 VAL A O 1
ATOM 3052 N N . GLY A 1 417 ? 51.267 -19.714 0.357 1.00 15.85 396 GLY A N 1
ATOM 3053 C CA . GLY A 1 417 ? 51.579 -18.285 0.403 1.00 16.41 396 GLY A CA 1
ATOM 3054 C C . GLY A 1 417 ? 51.887 -17.731 -0.974 1.00 15.45 396 GLY A C 1
ATOM 3055 O O . GLY A 1 417 ? 51.448 -16.637 -1.330 1.00 21.12 396 GLY A O 1
ATOM 3056 N N . TYR A 1 418 ? 52.643 -18.476 -1.766 1.00 16.38 397 TYR A N 1
ATOM 3057 C CA . TYR A 1 418 ? 52.990 -17.949 -3.088 1.00 14.69 397 TYR A CA 1
ATOM 3058 C C . TYR A 1 418 ? 51.798 -17.792 -4.061 1.00 17.23 397 TYR A C 1
ATOM 3059 O O . TYR A 1 418 ? 51.714 -16.791 -4.729 1.00 16.44 397 TYR A O 1
ATOM 3068 N N . PRO A 1 419 ? 50.919 -18.811 -4.193 1.00 16.23 398 PRO A N 1
ATOM 3069 C CA . PRO A 1 419 ? 49.709 -18.577 -5.007 1.00 17.79 398 PRO A CA 1
ATOM 3070 C C . PRO A 1 419 ? 48.878 -17.387 -4.468 1.00 17.80 398 PRO A C 1
ATOM 3071 O O . PRO A 1 419 ? 48.322 -16.601 -5.251 1.00 16.99 398 PRO A O 1
ATOM 3075 N N . VAL A 1 420 ? 48.799 -17.251 -3.150 1.00 17.32 399 VAL A N 1
ATOM 3076 C CA . VAL A 1 420 ? 48.042 -16.142 -2.573 1.00 17.70 399 VAL A CA 1
ATOM 3077 C C . VAL A 1 420 ? 48.689 -14.809 -2.967 1.00 19.76 399 VAL A C 1
ATOM 3078 O O . VAL A 1 420 ? 48.011 -13.873 -3.421 1.00 19.22 399 VAL A O 1
ATOM 3082 N N . ALA A 1 421 ? 50.016 -14.727 -2.847 1.00 16.75 400 ALA A N 1
ATOM 3083 C CA . ALA A 1 421 ? 50.721 -13.487 -3.202 1.00 19.20 400 ALA A CA 1
ATOM 3084 C C . ALA A 1 421 ? 50.525 -13.141 -4.685 1.00 16.32 400 ALA A C 1
ATOM 3085 O O . ALA A 1 421 ? 50.336 -11.984 -5.023 1.00 19.25 400 ALA A O 1
ATOM 3087 N N . ILE A 1 422 ? 50.562 -14.159 -5.550 1.00 16.61 401 ILE A N 1
ATOM 3088 C CA . ILE A 1 422 ? 50.458 -13.950 -7.003 1.00 17.21 401 ILE A CA 1
ATOM 3089 C C . ILE A 1 422 ? 49.054 -13.460 -7.315 1.00 17.08 401 ILE A C 1
ATOM 3090 O O . ILE A 1 422 ? 48.903 -12.476 -8.024 1.00 18.17 401 ILE A O 1
ATOM 3095 N N . ALA A 1 423 ? 48.050 -14.105 -6.735 1.00 19.60 402 ALA A N 1
ATOM 3096 C CA . ALA A 1 423 ? 46.663 -13.709 -6.942 1.00 17.14 402 ALA A CA 1
ATOM 3097 C C . ALA A 1 423 ? 46.410 -12.301 -6.452 1.00 21.69 402 ALA A C 1
ATOM 3098 O O . ALA A 1 423 ? 45.667 -11.543 -7.073 1.00 18.27 402 ALA A O 1
ATOM 3100 N N . THR A 1 424 ? 47.015 -11.947 -5.320 1.00 17.38 403 THR A N 1
ATOM 3101 C CA . THR A 1 424 ? 46.863 -10.578 -4.788 1.00 16.97 403 THR A CA 1
ATOM 3102 C C . THR A 1 424 ? 47.409 -9.555 -5.763 1.00 20.11 403 THR A C 1
ATOM 3103 O O . THR A 1 424 ? 46.758 -8.547 -6.053 1.00 19.49 403 THR A O 1
ATOM 3107 N N . LYS A 1 425 ? 48.595 -9.814 -6.298 1.00 19.69 404 LYS A N 1
ATOM 3108 C CA . LYS A 1 425 ? 49.138 -8.876 -7.274 1.00 21.44 404 LYS A CA 1
ATOM 3109 C C . LYS A 1 425 ? 48.247 -8.798 -8.520 1.00 20.15 404 LYS A C 1
ATOM 3110 O O . LYS A 1 425 ? 48.082 -7.732 -9.122 1.00 20.79 404 LYS A O 1
ATOM 3116 N N . PHE A 1 426 ? 47.675 -9.921 -8.919 1.00 19.58 405 PHE A N 1
ATOM 3117 C CA . PHE A 1 426 ? 46.786 -9.909 -10.079 1.00 20.40 405 PHE A CA 1
ATOM 3118 C C . PHE A 1 426 ? 45.432 -9.220 -9.819 1.00 22.51 405 PHE A C 1
ATOM 3119 O O . PHE A 1 426 ? 44.818 -8.668 -10.744 1.00 22.33 405 PHE A O 1
ATOM 3127 N N . VAL A 1 427 ? 44.946 -9.266 -8.578 1.00 19.46 406 VAL A N 1
ATOM 3128 C CA . VAL A 1 427 ? 43.752 -8.502 -8.218 1.00 21.28 406 VAL A CA 1
ATOM 3129 C C . VAL A 1 427 ? 44.103 -7.007 -8.259 1.00 22.31 406 VAL A C 1
ATOM 3130 O O . VAL A 1 427 ? 43.358 -6.185 -8.805 1.00 21.18 406 VAL A O 1
ATOM 3134 N N . LEU A 1 428 ? 45.269 -6.665 -7.735 1.00 19.07 407 LEU A N 1
ATOM 3135 C CA . LEU A 1 428 ? 45.696 -5.266 -7.682 1.00 24.75 407 LEU A CA 1
ATOM 3136 C C . LEU A 1 428 ? 45.871 -4.662 -9.069 1.00 27.48 407 LEU A C 1
ATOM 3137 O O . LEU A 1 428 ? 45.500 -3.512 -9.304 1.00 28.53 407 LEU A O 1
ATOM 3142 N N . ASP A 1 429 ? 46.418 -5.432 -9.999 1.00 27.73 408 ASP A N 1
ATOM 3143 C CA . ASP A 1 429 ? 46.733 -4.857 -11.301 1.00 28.38 408 ASP A CA 1
ATOM 3144 C C . ASP A 1 429 ? 45.661 -5.169 -12.350 1.00 27.50 408 ASP A C 1
ATOM 3145 O O . ASP A 1 429 ? 45.806 -4.820 -13.517 1.00 29.95 408 ASP A O 1
ATOM 3150 N N . GLY A 1 430 ? 44.605 -5.844 -11.915 1.00 27.76 409 GLY A N 1
ATOM 3151 C CA . GLY A 1 430 ? 43.473 -6.194 -12.780 1.00 31.67 409 GLY A CA 1
ATOM 3152 C C . GLY A 1 430 ? 43.717 -7.320 -13.784 1.00 30.86 409 GLY A C 1
ATOM 3153 O O . GLY A 1 430 ? 42.930 -7.491 -14.725 1.00 32.35 409 GLY A O 1
ATOM 3154 N N . THR A 1 431 ? 44.803 -8.079 -13.615 1.00 28.74 410 THR A N 1
ATOM 3155 C CA . THR A 1 431 ? 44.969 -9.325 -14.380 1.00 25.23 410 THR A CA 1
ATOM 3156 C C . THR A 1 431 ? 43.810 -10.249 -14.038 1.00 27.24 410 THR A C 1
ATOM 3157 O O . THR A 1 431 ? 43.290 -10.952 -14.898 1.00 25.62 410 THR A O 1
ATOM 3161 N N . ILE A 1 432 ? 43.425 -10.266 -12.765 1.00 27.09 411 ILE A N 1
ATOM 3162 C CA . ILE A 1 432 ? 42.230 -10.987 -12.352 1.00 24.78 411 ILE A CA 1
ATOM 3163 C C . ILE A 1 432 ? 41.135 -9.948 -12.363 1.00 27.27 411 ILE A C 1
ATOM 3164 O O . ILE A 1 432 ? 41.163 -8.991 -11.590 1.00 26.49 411 ILE A O 1
ATOM 3169 N N . LYS A 1 433 ? 40.191 -10.128 -13.283 1.00 30.94 412 LYS A N 1
ATOM 3170 C CA . LYS A 1 433 ? 39.166 -9.128 -13.526 1.00 33.75 412 LYS A CA 1
ATOM 3171 C C . LYS A 1 433 ? 37.868 -9.528 -12.841 1.00 29.72 412 LYS A C 1
ATOM 3172 O O . LYS A 1 433 ? 37.291 -10.592 -13.149 1.00 25.06 412 LYS A O 1
ATOM 3178 N N . GLY A 1 434 ? 37.428 -8.669 -11.918 1.00 22.73 413 GLY A N 1
ATOM 3179 C CA . GLY A 1 434 ? 36.163 -8.834 -11.235 1.00 21.58 413 GLY A CA 1
ATOM 3180 C C . GLY A 1 434 ? 35.161 -7.836 -11.799 1.00 24.09 413 GLY A C 1
ATOM 3181 O O . GLY A 1 434 ? 35.305 -7.411 -12.955 1.00 20.98 413 GLY A O 1
ATOM 3182 N N . PRO A 1 435 ? 34.163 -7.424 -10.991 1.00 22.25 414 PRO A N 1
ATOM 3183 C CA . PRO A 1 435 ? 33.954 -7.807 -9.588 1.00 22.40 414 PRO A CA 1
ATOM 3184 C C . PRO A 1 435 ? 33.396 -9.212 -9.427 1.00 20.99 414 PRO A C 1
ATOM 3185 O O . PRO A 1 435 ? 33.017 -9.842 -10.418 1.00 20.24 414 PRO A O 1
ATOM 3189 N N . GLY A 1 436 ? 33.349 -9.705 -8.193 1.00 19.76 415 GLY A N 1
ATOM 3190 C CA . GLY A 1 436 ? 32.657 -10.956 -7.911 1.00 18.81 415 GLY A CA 1
ATOM 3191 C C . GLY A 1 436 ? 33.382 -11.860 -6.952 1.00 19.25 415 GLY A C 1
ATOM 3192 O O . GLY A 1 436 ? 34.500 -11.549 -6.517 1.00 18.05 415 GLY A O 1
ATOM 3193 N N . LEU A 1 437 ? 32.752 -12.990 -6.652 1.00 19.30 416 LEU A N 1
ATOM 3194 C CA . LEU A 1 437 ? 33.276 -13.958 -5.710 1.00 19.08 416 LEU A CA 1
ATOM 3195 C C . LEU A 1 437 ? 33.907 -15.012 -6.601 1.00 21.32 416 LEU A C 1
ATOM 3196 O O . LEU A 1 437 ? 33.208 -15.891 -7.127 1.00 22.45 416 LEU A O 1
ATOM 3201 N N . LEU A 1 438 ? 35.215 -14.884 -6.800 1.00 18.01 417 LEU A N 1
ATOM 3202 C CA . LEU A 1 438 ? 35.927 -15.640 -7.838 1.00 18.74 417 LEU A CA 1
ATOM 3203 C C . LEU A 1 438 ? 36.740 -16.796 -7.246 1.00 18.75 417 LEU A C 1
ATOM 3204 O O . LEU A 1 438 ? 36.994 -16.826 -6.048 1.00 20.80 417 LEU A O 1
ATOM 3209 N N . ALA A 1 439 ? 37.094 -17.763 -8.095 1.00 18.36 418 ALA A N 1
ATOM 3210 C CA . ALA A 1 439 ? 37.858 -18.953 -7.688 1.00 18.52 418 ALA A CA 1
ATOM 3211 C C . ALA A 1 439 ? 38.568 -19.461 -8.949 1.00 20.19 418 ALA A C 1
ATOM 3212 O O . ALA A 1 439 ? 38.187 -19.066 -10.049 1.00 19.54 418 ALA A O 1
ATOM 3214 N N . PRO A 1 440 ? 39.650 -20.272 -8.795 1.00 20.11 419 PRO A N 1
ATOM 3215 C CA . PRO A 1 440 ? 40.498 -20.644 -9.919 1.00 21.65 419 PRO A CA 1
ATOM 3216 C C . PRO A 1 440 ? 39.926 -21.799 -10.781 1.00 23.59 419 PRO A C 1
ATOM 3217 O O . PRO A 1 440 ? 40.476 -22.941 -10.803 1.00 21.46 419 PRO A O 1
ATOM 3221 N N . TYR A 1 441 ? 38.849 -21.491 -11.500 1.00 21.39 420 TYR A N 1
ATOM 3222 C CA . TYR A 1 441 ? 38.052 -22.548 -12.118 1.00 22.95 420 TYR A CA 1
ATOM 3223 C C . TYR A 1 441 ? 38.095 -22.519 -13.625 1.00 19.76 420 TYR A C 1
ATOM 3224 O O . TYR A 1 441 ? 37.406 -23.312 -14.243 1.00 25.04 420 TYR A O 1
ATOM 3233 N N . SER A 1 442 ? 38.872 -21.621 -14.205 1.00 23.02 421 SER A N 1
ATOM 3234 C CA . SER A 1 442 ? 38.921 -21.469 -15.655 1.00 26.05 421 SER A CA 1
ATOM 3235 C C . SER A 1 442 ? 40.309 -21.057 -16.117 1.00 27.14 421 SER A C 1
ATOM 3236 O O . SER A 1 442 ? 41.029 -20.375 -15.384 1.00 28.31 421 SER A O 1
ATOM 3239 N N . PRO A 1 443 ? 40.710 -21.471 -17.343 1.00 28.07 422 PRO A N 1
ATOM 3240 C CA . PRO A 1 443 ? 42.027 -21.145 -17.864 1.00 28.56 422 PRO A CA 1
ATOM 3241 C C . PRO A 1 443 ? 42.327 -19.643 -17.842 1.00 28.81 422 PRO A C 1
ATOM 3242 O O . PRO A 1 443 ? 43.478 -19.256 -17.645 1.00 25.33 422 PRO A O 1
ATOM 3246 N N . GLU A 1 444 ? 41.297 -18.806 -18.034 1.00 30.73 423 GLU A N 1
ATOM 3247 C CA . GLU A 1 444 ? 41.478 -17.348 -18.098 1.00 32.68 423 GLU A CA 1
ATOM 3248 C C . GLU A 1 444 ? 42.069 -16.809 -16.784 1.00 29.94 423 GLU A C 1
ATOM 3249 O O . GLU A 1 444 ? 43.023 -16.011 -16.800 1.00 27.58 423 GLU A O 1
ATOM 3255 N N . ILE A 1 445 ? 41.503 -17.240 -15.657 1.00 24.99 424 ILE A N 1
ATOM 3256 C CA . ILE A 1 445 ? 42.067 -16.898 -14.330 1.00 27.43 424 ILE A CA 1
ATOM 3257 C C . ILE A 1 445 ? 43.332 -17.723 -14.028 1.00 25.47 424 ILE A C 1
ATOM 3258 O O . ILE A 1 445 ? 44.322 -17.217 -13.453 1.00 22.59 424 ILE A O 1
ATOM 3263 N N . ASN A 1 446 ? 43.284 -18.996 -14.407 1.00 22.07 425 ASN A N 1
ATOM 3264 C CA . ASN A 1 446 ? 44.328 -19.966 -14.014 1.00 23.09 425 ASN A CA 1
ATOM 3265 C C . ASN A 1 446 ? 45.666 -19.826 -14.729 1.00 23.92 425 ASN A C 1
ATOM 3266 O O . ASN A 1 446 ? 46.743 -19.934 -14.109 1.00 18.94 425 ASN A O 1
ATOM 3271 N N . ASP A 1 447 ? 45.641 -19.576 -16.034 1.00 21.37 426 ASP A N 1
ATOM 3272 C CA . ASP A 1 447 ? 46.899 -19.567 -16.779 1.00 23.98 426 ASP A CA 1
ATOM 3273 C C . ASP A 1 447 ? 47.955 -18.593 -16.253 1.00 25.13 426 ASP A C 1
ATOM 3274 O O . ASP A 1 447 ? 49.098 -18.996 -16.047 1.00 22.43 426 ASP A O 1
ATOM 3279 N N . PRO A 1 448 ? 47.584 -17.307 -16.025 1.00 23.98 427 PRO A N 1
ATOM 3280 C CA . PRO A 1 448 ? 48.552 -16.325 -15.533 1.00 23.28 427 PRO A CA 1
ATOM 3281 C C . PRO A 1 448 ? 49.180 -16.734 -14.177 1.00 20.82 427 PRO A C 1
ATOM 3282 O O . PRO A 1 448 ? 50.348 -16.475 -13.941 1.00 20.27 427 PRO A O 1
ATOM 3286 N N . ILE A 1 449 ? 48.390 -17.369 -13.324 1.00 20.55 428 ILE A N 1
ATOM 3287 C CA . ILE A 1 449 ? 48.843 -17.788 -11.982 1.00 18.61 428 ILE A CA 1
ATOM 3288 C C . ILE A 1 449 ? 49.836 -18.932 -12.121 1.00 20.36 428 ILE A C 1
ATOM 3289 O O . ILE A 1 449 ? 50.928 -18.882 -11.544 1.00 21.45 428 ILE A O 1
ATOM 3294 N N . MET A 1 450 ? 49.472 -19.967 -12.887 1.00 21.18 429 MET A N 1
ATOM 3295 C CA . MET A 1 450 ? 50.400 -21.082 -13.148 1.00 21.60 429 MET A CA 1
ATOM 3296 C C . MET A 1 450 ? 51.720 -20.599 -13.734 1.00 21.81 429 MET A C 1
ATOM 3297 O O . MET A 1 450 ? 52.792 -21.019 -13.278 1.00 20.43 429 MET A O 1
ATOM 3302 N N . LYS A 1 451 ? 51.649 -19.707 -14.732 1.00 23.07 430 LYS A N 1
ATOM 3303 C CA . LYS A 1 451 ? 52.857 -19.197 -15.389 1.00 21.78 430 LYS A CA 1
ATOM 3304 C C . LYS A 1 451 ? 53.754 -18.438 -14.395 1.00 20.15 430 LYS A C 1
ATOM 3305 O O . LYS A 1 451 ? 54.962 -18.665 -14.347 1.00 21.52 430 LYS A O 1
ATOM 3311 N N . GLU A 1 452 ? 53.153 -17.581 -13.581 1.00 19.11 431 GLU A N 1
ATOM 3312 C CA . GLU A 1 452 ? 53.926 -16.788 -12.624 1.00 18.78 431 GLU A CA 1
ATOM 3313 C C . GLU A 1 452 ? 54.467 -17.639 -11.466 1.00 22.90 431 GLU A C 1
ATOM 3314 O O . GLU A 1 452 ? 55.587 -17.435 -10.980 1.00 18.85 431 GLU A O 1
ATOM 3320 N N . LEU A 1 453 ? 53.674 -18.619 -11.048 1.00 23.65 432 LEU A N 1
ATOM 3321 C CA . LEU A 1 453 ? 54.118 -19.533 -10.011 1.00 21.98 432 LEU A CA 1
ATOM 3322 C C . LEU A 1 453 ? 55.379 -20.305 -10.438 1.00 24.30 432 LEU A C 1
ATOM 3323 O O . LEU A 1 453 ? 56.328 -20.452 -9.661 1.00 18.73 432 LEU A O 1
ATOM 3328 N N . LYS A 1 454 ? 55.405 -20.756 -11.684 1.00 19.05 433 LYS A N 1
ATOM 3329 C CA . LYS A 1 454 ? 56.581 -21.443 -12.230 1.00 20.84 433 LYS A CA 1
ATOM 3330 C C . LYS A 1 454 ? 57.760 -20.485 -12.447 1.00 21.14 433 LYS A C 1
ATOM 3331 O O . LYS A 1 454 ? 58.877 -20.741 -12.018 1.00 22.81 433 LYS A O 1
ATOM 3337 N N . ASP A 1 455 ? 57.486 -19.384 -13.132 1.00 25.27 434 ASP A N 1
ATOM 3338 C CA . ASP A 1 455 ? 58.515 -18.430 -13.479 1.00 26.95 434 ASP A CA 1
ATOM 3339 C C . ASP A 1 455 ? 59.174 -17.762 -12.263 1.00 28.50 434 ASP A C 1
ATOM 3340 O O . ASP A 1 455 ? 60.406 -17.708 -12.191 1.00 28.27 434 ASP A O 1
ATOM 3345 N N . LYS A 1 456 ? 58.372 -17.283 -11.310 1.00 24.89 435 LYS A N 1
ATOM 3346 C CA . LYS A 1 456 ? 58.914 -16.586 -10.155 1.00 22.65 435 LYS A CA 1
ATOM 3347 C C . LYS A 1 456 ? 59.455 -17.540 -9.092 1.00 25.67 435 LYS A C 1
ATOM 3348 O O . LYS A 1 456 ? 60.544 -17.293 -8.535 1.00 23.55 435 LYS A O 1
ATOM 3354 N N . TYR A 1 457 ? 58.713 -18.608 -8.789 1.00 23.14 436 TYR A N 1
ATOM 3355 C CA . TYR A 1 457 ? 59.085 -19.444 -7.646 1.00 23.43 436 TYR A CA 1
ATOM 3356 C C . TYR A 1 457 ? 59.551 -20.852 -7.976 1.00 24.72 436 TYR A C 1
ATOM 3357 O O . TYR A 1 457 ? 59.907 -21.603 -7.078 1.00 25.23 436 TYR A O 1
ATOM 3366 N N . GLY A 1 458 ? 59.526 -21.218 -9.251 1.00 23.21 437 GLY A N 1
ATOM 3367 C CA . GLY A 1 458 ? 59.900 -22.573 -9.634 1.00 22.95 437 GLY A CA 1
ATOM 3368 C C . GLY A 1 458 ? 58.904 -23.636 -9.231 1.00 23.37 437 GLY A C 1
ATOM 3369 O O . GLY A 1 458 ? 59.249 -24.819 -9.232 1.00 22.34 437 GLY A O 1
ATOM 3370 N N . ILE A 1 459 ? 57.667 -23.230 -8.903 1.00 20.56 438 ILE A N 1
ATOM 3371 C CA . ILE A 1 459 ? 56.616 -24.169 -8.468 1.00 20.46 438 ILE A CA 1
ATOM 3372 C C . ILE A 1 459 ? 55.640 -24.506 -9.613 1.00 21.11 438 ILE A C 1
ATOM 3373 O O . ILE A 1 459 ? 54.951 -23.638 -10.157 1.00 18.79 438 ILE A O 1
ATOM 3378 N N . TYR A 1 460 ? 55.609 -25.775 -9.991 1.00 21.35 439 TYR A N 1
ATOM 3379 C CA . TYR A 1 460 ? 54.760 -26.224 -11.087 1.00 20.83 439 TYR A CA 1
ATOM 3380 C C . TYR A 1 460 ? 54.610 -27.737 -10.950 1.00 22.17 439 TYR A C 1
ATOM 3381 O O . TYR A 1 460 ? 55.356 -28.383 -10.218 1.00 23.15 439 TYR A O 1
ATOM 3390 N N . LEU A 1 461 ? 53.598 -28.271 -11.619 1.00 20.66 440 LEU A N 1
ATOM 3391 C CA . LEU A 1 461 ? 53.351 -29.695 -11.655 1.00 18.14 440 LEU A CA 1
ATOM 3392 C C . LEU A 1 461 ? 53.954 -30.233 -12.937 1.00 20.96 440 LEU A C 1
ATOM 3393 O O . LEU A 1 461 ? 53.654 -29.723 -14.026 1.00 22.27 440 LEU A O 1
ATOM 3398 N N . LYS A 1 462 ? 54.809 -31.244 -12.797 1.00 21.56 441 LYS A N 1
ATOM 3399 C CA . LYS A 1 462 ? 55.404 -31.953 -13.955 1.00 21.51 441 LYS A CA 1
ATOM 3400 C C . LYS A 1 462 ? 54.333 -32.759 -14.682 1.00 19.11 441 LYS A C 1
ATOM 3401 O O . LYS A 1 462 ? 53.613 -33.561 -14.075 1.00 18.04 441 LYS A O 1
ATOM 3407 N N . GLU A 1 463 ? 54.200 -32.509 -15.977 1.00 20.95 442 GLU A N 1
ATOM 3408 C CA . GLU A 1 463 ? 53.135 -33.140 -16.771 1.00 22.41 442 GLU A CA 1
ATOM 3409 C C . GLU A 1 463 ? 53.729 -34.180 -17.690 1.00 25.51 442 GLU A C 1
ATOM 3410 O O . GLU A 1 463 ? 54.623 -33.868 -18.506 1.00 26.55 442 GLU A O 1
ATOM 3416 N N . LYS A 1 464 ? 53.264 -35.413 -17.531 1.00 25.88 443 LYS A N 1
ATOM 3417 C CA . LYS A 1 464 ? 53.786 -36.553 -18.281 1.00 27.91 443 LYS A CA 1
ATOM 3418 C C . LYS A 1 464 ? 52.638 -37.388 -18.800 1.00 28.12 443 LYS A C 1
ATOM 3419 O O . LYS A 1 464 ? 51.574 -37.467 -18.176 1.00 23.39 443 LYS A O 1
ATOM 3425 N N . THR A 1 465 ? 52.860 -38.020 -19.950 1.00 28.12 444 THR A N 1
ATOM 3426 C CA . THR A 1 465 ? 51.984 -39.069 -20.423 1.00 30.84 444 THR A CA 1
ATOM 3427 C C . THR A 1 465 ? 52.642 -40.365 -20.005 1.00 31.76 444 THR A C 1
ATOM 3428 O O . THR A 1 465 ? 53.866 -40.528 -20.153 1.00 33.58 444 THR A O 1
ATOM 3432 N N . VAL A 1 466 ? 51.849 -41.271 -19.443 1.00 26.43 445 VAL A N 1
ATOM 3433 C CA . VAL A 1 466 ? 52.359 -42.574 -19.058 1.00 29.54 445 VAL A CA 1
ATOM 3434 C C . VAL A 1 466 ? 52.643 -43.343 -20.365 1.00 31.84 445 VAL A C 1
ATOM 3435 O O . VAL A 1 466 ? 51.777 -43.455 -21.254 1.00 28.97 445 VAL A O 1
ATOM 3439 N N . ALA A 1 467 ? 53.895 -43.787 -20.490 1.00 32.08 446 ALA A N 1
ATOM 3440 C CA . ALA A 1 467 ? 54.385 -44.446 -21.692 1.00 32.85 446 ALA A CA 1
ATOM 3441 C C . ALA A 1 467 ? 53.614 -45.741 -21.951 1.00 29.69 446 ALA A C 1
ATOM 3442 O O . ALA A 1 467 ? 53.259 -46.469 -21.028 1.00 30.12 446 ALA A O 1
#

GO terms:
  GO:0004755 saccharopine dehydrogenase (NADP+, L-glutamate-forming) activity (F, IDA)
  GO:0071944 cell periphery (C, HDA)
  GO:0005737 cytoplasm (C, HDA)
  GO:0009085 L-lysine biosynthetic process (P, IMP)

Radius of gyration: 23.9 Å; Cα contacts (8 Å, |Δi|>4): 955; chains: 1; bounding box: 42×63×68 Å

CATH classification: 3.40.50.720 (+2 more: 3.30.360.10, 1.10.1870.10)

Organism: Saccharomyces cerevisiae (strain ATCC 204508 / S288c) (NCBI:txid559292)

Sequence (445 aa):
GKNVLLLGSGFVAQPVIDTLAANDDINVTVACRTLANAQALAKPSGSKAISLDVTDDSALDKVLADNDVVISLIPYTFHPNVVKSAIRTKTDVVTSSYISPALRELEPEIVKAGITVMNEIGLDPGIDHLYAVKTIDEVHRAGGKLKSFLSYCGGLPAPEDSDNPLGYKFSWSSRGVLLALRNSAKYWKDGKIETVSSEDLMATAKPYFIYPGYAFVCYPNRDSTLFKDLYHIPEAETVIRGTLRYQGFPEFVKALVDMGMLKDDANEIFSKPIAWNEALKQYLGAKSTSKEDLIASIDSKATWKDDEDRERILSGFAWLGLFSDAKITPRGNALDTLCARLEELMQYEDNERDMVVLQHKFGIEWADGTTETRTSTLVDYGKVGGYSSMAATVGYPVAIATKFVLDGTIKGPGLLAPYSPEINDPIMKELKDKYGIYLKEKTVA

InterPro domains:
  IPR005097 Saccharopine dehydrogenase, NADP binding domain [PF03435] (5-119)
  IPR032095 Saccharopine dehydrogenase-like, C-terminal [PF16653] (123-438)
  IPR036291 NAD(P)-binding domain superfamily [SSF51735] (1-179)
  IPR051168 Alpha-aminoadipic semialdehyde synthase [PTHR11133] (3-441)

Secondary structure (DSSP, 8-state):
-EEEEEE--STTHHHHHHHHHTSTTEEEEEEESSHHHHHHHHGGGT-EEEE--TT-HHHHHHHHHTSSEEEE-S-GGGHHHHHHHHHHHT-EEEE-SPPPHHHHHHHHHHHHHT-EEE-S-BBTTBHHHHHHHHHHHHHHHTT-EEEEEEEEEEEEE-GGG--STTS--BSS--HHHHHGGGS-EEEEETTEEEEE-TTTHHHH-EE--SSTT--EEEEE-SB-THHHHHTT-TT-SEEEEEEEEETTHHHHHHHHHHTTTT--SB-GGGSS--BHHHHHHHHHT-SSSSHHHHHHHHHTT---S-HHHHHHHHHHHHHTTTTSSPBPP--SBHHHHHHHHHHHHSBPPTT--EEEEEEEEEEEE-TTS-EEEEEEEEEEE--TTS--HHHHHHHHHHHHHHHHHHTTSS--SEEE-S-SHHHHHHHHHHHHHHH----EEEE--

Nearest PDB structures (foldseek):
  2axq-assembly1_A-2  TM=1.002E+00  e=2.085E-98  Saccharomyces cerevisiae
  1ff9-assembly1_A-2  TM=9.543E-01  e=3.114E-68  Pyricularia grisea
  1e5q-assembly1_B  TM=8.789E-01  e=5.623E-70  Pyricularia grisea
  5l78-assembly1_A  TM=9.141E-01  e=1.354E-53  Homo sapiens
  5o1p-assembly1_A-2  TM=9.422E-01  e=1.134E-52  Homo sapiens

Solvent-accessible surface area: 19984 Å² total; per-residue (Å²): 86,90,51,0,0,0,2,3,73,39,150,40,0,37,0,0,0,30,23,0,26,82,49,138,98,13,73,6,11,0,3,10,212,78,80,65,64,0,97,62,24,1,166,94,43,67,21,142,18,47,60,16,75,21,81,63,80,89,35,0,33,161,13,0,67,98,16,59,0,0,0,1,32,32,87,129,87,68,4,17,43,0,0,105,0,0,27,115,33,136,2,35,0,0,1,26,24,92,26,12,95,40,3,130,136,16,64,90,92,0,76,188,11,48,2,10,0,0,0,4,0,1,21,63,11,0,0,8,0,0,10,0,12,57,3,6,40,61,0,70,178,65,48,7,102,0,52,26,3,32,6,6,21,6,38,2,0,0,54,113,23,26,140,20,24,2,9,26,27,2,53,151,80,0,101,54,23,0,44,20,0,86,49,60,1,86,18,51,82,98,37,150,82,75,95,17,49,40,115,83,0,25,93,39,22,107,111,17,143,13,69,121,78,40,39,6,15,2,8,15,25,163,40,0,22,126,11,31,131,55,15,129,0,86,48,3,78,11,0,16,55,2,22,0,19,17,125,8,0,8,30,2,0,68,3,0,29,41,6,10,0,19,117,77,97,102,43,119,20,0,48,121,80,50,11,1,25,55,0,0,64,78,44,10,64,10,186,37,44,51,111,138,31,0,28,57,11,0,52,93,81,15,103,52,149,80,122,144,18,74,122,83,3,13,68,6,0,38,122,0,7,0,21,40,93,33,110,4,60,62,142,25,12,1,1,37,0,0,5,20,35,0,44,105,57,1,69,52,106,142,117,40,75,7,0,2,0,2,7,1,53,0,17,3,52,42,90,117,45,74,94,42,45,58,16,1,6,8,42,24,58,4,142,87,89,47,66,32,1,68,2,10,0,30,0,29,0,0,1,4,0,0,60,27,10,23,100,45,62,6,178,23,71,4,20,38,10,0,79,45,44,148,24,0,73,41,0,12,142,51,0,98,100,102,47,50,9,74,2,98,80,110,78,82,157

B-factor: mean 27.46, std 9.22, range [9.98, 63.23]